Protein AF-0000000069109475 (afdb_homodimer)

InterPro domains:
  IPR000719 Protein kinase domain [PF00069] (8-216)
  IPR000719 Protein kinase domain [PS50011] (1-216)
  IPR011009 Protein kinase-like domain superfamily [SSF56112] (4-230)
  IPR051931 Serine/threonine-protein kinase PAK 3-like [PTHR45832] (6-230)

Nearest PDB structures (foldseek):
  8c12-assembly1_AAA  TM=9.834E-01  e=3.374E-34  Homo sapiens
  2cdz-assembly1_A  TM=9.850E-01  e=7.177E-34  Homo sapiens
  4ks8-assembly1_A  TM=9.806E-01  e=1.386E-32  Homo sapiens
  4zy4-assembly1_A  TM=9.771E-01  e=1.037E-29  Homo sapiens
  6yat-assembly1_B  TM=9.588E-01  e=6.041E-25  Homo sapiens

Solvent-accessible surface area (backbone atoms only — not comparable to full-atom values): 25184 Å² total; per-residue (Å²): 129,74,69,56,49,43,29,35,56,54,51,65,71,53,84,44,94,20,31,55,49,50,70,47,76,37,67,60,82,90,37,48,39,33,45,48,67,85,50,79,38,36,42,44,38,60,43,29,59,64,34,66,94,64,71,70,50,69,39,51,51,19,30,52,48,49,34,47,30,54,35,46,34,54,34,43,75,67,26,35,34,47,48,47,47,38,42,78,20,29,34,19,31,75,67,23,44,49,21,42,47,69,56,63,59,21,39,72,33,41,92,92,42,54,53,46,50,64,38,60,32,50,57,67,35,50,31,41,46,40,69,67,47,36,72,41,52,59,49,43,37,36,27,5,44,33,36,31,52,42,16,49,73,70,40,45,43,68,55,66,90,45,58,56,64,56,30,38,48,44,52,55,72,42,76,62,85,73,64,95,56,64,85,77,49,52,69,52,54,49,53,56,41,56,38,23,51,42,82,55,55,89,73,30,52,49,43,64,58,53,69,68,38,73,49,46,71,50,32,56,65,41,58,71,44,40,84,57,43,76,75,74,73,66,72,77,128,128,73,68,54,50,42,31,37,57,52,50,63,70,52,84,46,93,20,32,56,49,50,68,48,75,38,66,59,82,90,37,50,41,34,45,48,67,87,50,78,39,34,41,43,37,59,42,28,62,63,33,66,95,64,70,67,49,68,38,50,51,20,32,51,47,49,34,48,30,54,36,47,33,54,35,44,76,65,26,35,35,47,47,48,47,38,41,78,22,28,35,19,29,72,67,23,45,48,21,41,46,69,54,61,60,22,40,71,33,42,92,91,42,55,53,47,50,64,38,61,33,49,55,68,34,50,29,42,47,41,68,67,48,34,74,40,53,59,49,43,39,36,26,4,44,33,36,31,51,42,16,48,71,70,41,45,43,68,55,67,89,45,58,56,64,58,30,39,50,45,54,53,72,43,74,63,84,73,66,95,58,63,84,80,51,54,70,52,53,49,54,55,40,56,38,24,50,41,82,55,57,90,74,30,53,50,42,64,56,53,68,67,37,73,49,45,71,48,33,56,64,42,57,72,45,39,83,57,40,78,78,74,74,68,72,78,128

Radius of gyration: 23.44 Å; Cα contacts (8 Å, |Δi|>4): 904; chains: 2; bounding box: 67×69×52 Å

Structure (mmCIF, N/CA/C/O backbone):
data_AF-0000000069109475-model_v1
#
loop_
_entity.id
_entity.type
_entity.pdbx_description
1 polymer 'non-specific serine/threonine protein kinase'
#
loop_
_atom_site.group_PDB
_atom_site.id
_atom_site.type_symbol
_atom_site.label_atom_id
_atom_site.label_alt_id
_atom_site.label_comp_id
_atom_site.label_asym_id
_atom_site.label_entity_id
_atom_site.label_seq_id
_atom_site.pdbx_PDB_ins_code
_atom_site.Cartn_x
_atom_site.Cartn_y
_atom_site.Cartn_z
_atom_site.occupancy
_atom_site.B_iso_or_equiv
_atom_site.auth_seq_id
_atom_site.auth_comp_id
_atom_site.auth_asym_id
_atom_site.auth_atom_id
_atom_site.pdbx_PDB_model_num
ATOM 1 N N . MET A 1 1 ? -17.344 -4.207 -15.438 1 27.36 1 MET A N 1
ATOM 2 C CA . MET A 1 1 ? -16.219 -3.297 -15.625 1 27.36 1 MET A CA 1
ATOM 3 C C . MET A 1 1 ? -15.516 -3.025 -14.305 1 27.36 1 MET A C 1
ATOM 5 O O . MET A 1 1 ? -16.109 -2.498 -13.367 1 27.36 1 MET A O 1
ATOM 9 N N . ILE A 1 2 ? -14.734 -3.916 -13.953 1 33.53 2 ILE A N 1
ATOM 10 C CA . ILE A 1 2 ? -14.094 -3.721 -12.656 1 33.53 2 ILE A CA 1
ATOM 11 C C . ILE A 1 2 ? -13.203 -2.479 -12.703 1 33.53 2 ILE A C 1
ATOM 13 O O . ILE A 1 2 ? -12.328 -2.371 -13.562 1 33.53 2 ILE A O 1
ATOM 17 N N . SER A 1 3 ? -13.797 -1.345 -12.305 1 33 3 SER A N 1
ATOM 18 C CA . SER A 1 3 ? -13.188 -0.024 -12.195 1 33 3 SER A CA 1
ATOM 19 C C . SER A 1 3 ? -11.977 -0.049 -11.273 1 33 3 SER A C 1
ATOM 21 O O . SER A 1 3 ? -12.094 -0.369 -10.094 1 33 3 SER A O 1
ATOM 23 N N . PHE A 1 4 ? -11.039 -0.764 -11.648 1 35.22 4 PHE A N 1
ATOM 24 C CA . PHE A 1 4 ? -9.875 -0.626 -10.781 1 35.22 4 PHE A CA 1
ATOM 25 C C . PHE A 1 4 ? -9.148 0.686 -11.047 1 35.22 4 PHE A C 1
ATOM 27 O O . PHE A 1 4 ? -8.641 0.906 -12.148 1 35.22 4 PHE A O 1
ATOM 34 N N . CYS A 1 5 ? -9.758 1.771 -10.562 1 37.81 5 CYS A N 1
ATOM 35 C CA . CYS A 1 5 ? -9.109 3.072 -10.68 1 37.81 5 CYS A CA 1
ATOM 36 C C . CYS A 1 5 ? -7.75 3.068 -9.984 1 37.81 5 CYS A C 1
ATOM 38 O O . CYS A 1 5 ? -7.668 2.826 -8.781 1 37.81 5 CYS A O 1
ATOM 40 N N . SER A 1 6 ? -6.793 2.641 -10.672 1 40.78 6 SER A N 1
ATOM 41 C CA . SER A 1 6 ? -5.461 2.676 -10.078 1 40.78 6 SER A CA 1
ATOM 42 C C . SER A 1 6 ? -5.055 4.102 -9.719 1 40.78 6 SER A C 1
ATOM 44 O O . SER A 1 6 ? -5.602 5.062 -10.258 1 40.78 6 SER A O 1
ATOM 46 N N . GLN A 1 7 ? -4.281 4.328 -8.75 1 43.31 7 GLN A N 1
ATOM 47 C CA . GLN A 1 7 ? -3.73 5.41 -7.945 1 43.31 7 GLN A CA 1
ATOM 48 C C . GLN A 1 7 ? -3.207 6.543 -8.82 1 43.31 7 GLN A C 1
ATOM 50 O O . GLN A 1 7 ? -3.436 7.719 -8.531 1 43.31 7 GLN A O 1
ATOM 55 N N . VAL A 1 8 ? -2.434 6.289 -9.906 1 44.5 8 VAL A N 1
ATOM 56 C CA . VAL A 1 8 ? -1.624 7.328 -10.539 1 44.5 8 VAL A CA 1
ATOM 57 C C . VAL A 1 8 ? -2.533 8.398 -11.148 1 44.5 8 VAL A C 1
ATOM 59 O O . VAL A 1 8 ? -2.242 9.594 -11.062 1 44.5 8 VAL A O 1
ATOM 62 N N . VAL A 1 9 ? -3.57 7.961 -11.688 1 46.59 9 VAL A N 1
ATOM 63 C CA . VAL A 1 9 ? -4.332 8.852 -12.555 1 46.59 9 VAL A CA 1
ATOM 64 C C . VAL A 1 9 ? -5.062 9.891 -11.711 1 46.59 9 VAL A C 1
ATOM 66 O O . VAL A 1 9 ? -5.34 11 -12.188 1 46.59 9 VAL A O 1
ATOM 69 N N . ILE A 1 10 ? -4.98 9.617 -10.477 1 49.31 10 ILE A N 1
ATOM 70 C CA . ILE A 1 10 ? -5.879 10.469 -9.703 1 49.31 10 ILE A CA 1
ATOM 71 C C . ILE A 1 10 ? -5.285 11.867 -9.594 1 49.31 10 ILE A C 1
ATOM 73 O O . ILE A 1 10 ? -6 12.867 -9.734 1 49.31 10 ILE A O 1
ATOM 77 N N . MET A 1 11 ? -3.875 11.914 -9.602 1 56.56 11 MET A N 1
ATOM 78 C CA . MET A 1 11 ? -3.418 13.219 -9.109 1 56.56 11 MET A CA 1
ATOM 79 C C . MET A 1 11 ? -3.211 14.188 -10.266 1 56.56 11 MET A C 1
ATOM 81 O O . MET A 1 11 ? -3.158 15.406 -10.055 1 56.56 11 MET A O 1
ATOM 85 N N . ARG A 1 12 ? -3.111 13.688 -11.461 1 59 12 ARG A N 1
ATOM 86 C CA . ARG A 1 12 ? -2.881 14.625 -12.555 1 59 12 ARG A CA 1
ATOM 87 C C . ARG A 1 12 ? -4.035 15.609 -12.688 1 59 12 ARG A C 1
ATOM 89 O O . ARG A 1 12 ? -3.832 16.766 -13.07 1 59 12 ARG A O 1
ATOM 96 N N . ASP A 1 13 ? -5.039 15.289 -12.094 1 60.16 13 ASP A N 1
ATOM 97 C CA . ASP A 1 13 ? -6.223 16.094 -12.398 1 60.16 13 ASP A CA 1
ATOM 98 C C . ASP A 1 13 ? -6.633 16.953 -11.203 1 60.16 13 ASP A C 1
ATOM 100 O O . ASP A 1 13 ? -7.574 17.734 -11.289 1 60.16 13 ASP A O 1
ATOM 104 N N . TYR A 1 14 ? -5.934 16.828 -10.211 1 68.5 14 TYR A N 1
ATOM 105 C CA . TYR A 1 14 ? -6.355 17.547 -9.016 1 68.5 14 TYR A CA 1
ATOM 106 C C . TYR A 1 14 ? -5.383 18.672 -8.688 1 68.5 14 TYR A C 1
ATOM 108 O O . TYR A 1 14 ? -4.461 18.5 -7.891 1 68.5 14 TYR A O 1
ATOM 116 N N . HIS A 1 15 ? -5.707 19.797 -9.352 1 80.75 15 HIS A N 1
ATOM 117 C CA . HIS A 1 15 ? -4.902 20.969 -9.047 1 80.75 15 HIS A CA 1
ATOM 118 C C . HIS A 1 15 ? -5.434 21.703 -7.816 1 80.75 15 HIS A C 1
ATOM 120 O O . HIS A 1 15 ? -6.637 21.938 -7.703 1 80.75 15 HIS A O 1
ATOM 126 N N . HIS A 1 16 ? -4.629 21.938 -6.949 1 89.81 16 HIS A N 1
ATOM 127 C CA . HIS A 1 16 ? -4.914 22.625 -5.699 1 89.81 16 HIS A CA 1
ATOM 128 C C . HIS A 1 16 ? -3.668 23.312 -5.156 1 89.81 16 HIS A C 1
ATOM 130 O O . HIS A 1 16 ? -2.562 22.781 -5.254 1 89.81 16 HIS A O 1
ATOM 136 N N . PRO A 1 17 ? -3.809 24.484 -4.578 1 93.25 17 PRO A N 1
ATOM 137 C CA . PRO A 1 17 ? -2.646 25.25 -4.113 1 93.25 17 PRO A CA 1
ATOM 138 C C . PRO A 1 17 ? -1.813 24.484 -3.088 1 93.25 17 PRO A C 1
ATOM 140 O O . PRO A 1 17 ? -0.615 24.75 -2.945 1 93.25 17 PRO A O 1
ATOM 143 N N . ASN A 1 18 ? -2.395 23.562 -2.375 1 95.44 18 ASN A N 1
ATOM 144 C CA . ASN A 1 18 ? -1.679 22.844 -1.324 1 95.44 18 ASN A CA 1
ATOM 145 C C . ASN A 1 18 ? -1.418 21.391 -1.715 1 95.44 18 ASN A C 1
ATOM 147 O O . ASN A 1 18 ? -1.179 20.547 -0.851 1 95.44 18 ASN A O 1
ATOM 151 N N . ILE A 1 19 ? -1.529 21.078 -2.947 1 90.81 19 ILE A N 1
ATOM 152 C CA . ILE A 1 19 ? -1.156 19.781 -3.496 1 90.81 19 ILE A CA 1
ATOM 153 C C . ILE A 1 19 ? -0.066 19.953 -4.551 1 90.81 19 ILE A C 1
ATOM 155 O O . ILE A 1 19 ? -0.146 20.859 -5.387 1 90.81 19 ILE A O 1
ATOM 159 N N . VAL A 1 20 ? 0.915 19.156 -4.445 1 86.75 20 VAL A N 1
ATOM 160 C CA . VAL A 1 20 ? 2.018 19.25 -5.398 1 86.75 20 VAL A CA 1
ATOM 161 C C . VAL A 1 20 ? 1.493 19.047 -6.816 1 86.75 20 VAL A C 1
ATOM 163 O O . VAL A 1 20 ? 0.65 18.172 -7.055 1 86.75 20 VAL A O 1
ATOM 166 N N . ASP A 1 21 ? 1.956 19.859 -7.676 1 77.12 21 ASP A N 1
ATOM 167 C CA . ASP A 1 21 ? 1.552 19.734 -9.078 1 77.12 21 ASP A CA 1
ATOM 168 C C . ASP A 1 21 ? 2.285 18.594 -9.766 1 77.12 21 ASP A C 1
ATOM 170 O O . ASP A 1 21 ? 3.486 18.406 -9.562 1 77.12 21 ASP A O 1
ATOM 174 N N . MET A 1 22 ? 1.386 17.797 -10.414 1 66.5 22 MET A N 1
ATOM 175 C CA . MET A 1 22 ? 1.976 16.781 -11.273 1 66.5 22 MET A CA 1
ATOM 176 C C . MET A 1 22 ? 1.928 17.203 -12.734 1 66.5 22 MET A C 1
ATOM 178 O O . MET A 1 22 ? 0.856 17.516 -13.266 1 66.5 22 MET A O 1
ATOM 182 N N . TYR A 1 23 ? 2.938 17.609 -13.281 1 59.19 23 TYR A N 1
ATOM 183 C CA . TYR A 1 23 ? 2.967 18.156 -14.641 1 59.19 23 TYR A CA 1
ATOM 184 C C . TYR A 1 23 ? 2.822 17.031 -15.672 1 59.19 23 TYR A C 1
ATOM 186 O O . TYR A 1 23 ? 1.904 17.047 -16.484 1 59.19 23 TYR A O 1
ATOM 194 N N . ASP A 1 24 ? 3.834 16.438 -16.25 1 52.38 24 ASP A N 1
ATOM 195 C CA . ASP A 1 24 ? 3.752 15.453 -17.328 1 52.38 24 ASP A CA 1
ATOM 196 C C . ASP A 1 24 ? 4.27 14.094 -16.875 1 52.38 24 ASP A C 1
ATOM 198 O O . ASP A 1 24 ? 5.004 14 -15.883 1 52.38 24 ASP A O 1
ATOM 202 N N . SER A 1 25 ? 3.256 13.203 -17.109 1 49.91 25 SER A N 1
ATOM 203 C CA . SER A 1 25 ? 3.791 11.852 -17.016 1 49.91 25 SER A CA 1
ATOM 204 C C . SER A 1 25 ? 4.32 11.359 -18.359 1 49.91 25 SER A C 1
ATOM 206 O O . SER A 1 25 ? 3.729 11.641 -19.406 1 49.91 25 SER A O 1
ATOM 208 N N . PHE A 1 26 ? 5.625 11.484 -18.438 1 46.53 26 PHE A N 1
ATOM 209 C CA . PHE A 1 26 ? 6.164 11.016 -19.719 1 46.53 26 PHE A CA 1
ATOM 210 C C . PHE A 1 26 ? 6.789 9.633 -19.562 1 46.53 26 PHE A C 1
ATOM 212 O O . PHE A 1 26 ? 7.27 9.273 -18.484 1 46.53 26 PHE A O 1
ATOM 219 N N . LEU A 1 27 ? 6.375 8.906 -20.578 1 43.84 27 LEU A N 1
ATOM 220 C CA . LEU A 1 27 ? 7.09 7.645 -20.719 1 43.84 27 LEU A CA 1
ATOM 221 C C . LEU A 1 27 ? 8.445 7.863 -21.391 1 43.84 27 LEU A C 1
ATOM 223 O O . LEU A 1 27 ? 8.516 8.477 -22.453 1 43.84 27 LEU A O 1
ATOM 227 N N . VAL A 1 28 ? 9.469 8.055 -20.688 1 43.78 28 VAL A N 1
ATOM 228 C CA . VAL A 1 28 ? 10.773 8.008 -21.344 1 43.78 28 VAL A CA 1
ATOM 229 C C . VAL A 1 28 ? 11.266 6.566 -21.422 1 43.78 28 VAL A C 1
ATOM 231 O O . VAL A 1 28 ? 11.609 5.973 -20.391 1 43.78 28 VAL A O 1
ATOM 234 N N . GLY A 1 29 ? 11.273 6.074 -22.578 1 45.56 29 GLY A N 1
ATOM 235 C CA . GLY A 1 29 ? 11.445 4.637 -22.688 1 45.56 29 GLY A CA 1
ATOM 236 C C . GLY A 1 29 ? 10.336 3.846 -22.016 1 45.56 29 GLY A C 1
ATOM 237 O O . GLY A 1 29 ? 9.156 4.055 -22.312 1 45.56 29 GLY A O 1
ATOM 238 N N . ASP A 1 30 ? 10.68 2.975 -21.188 1 43.38 30 ASP A N 1
ATOM 239 C CA . ASP A 1 30 ? 9.727 2.1 -20.516 1 43.38 30 ASP A CA 1
ATOM 240 C C . ASP A 1 30 ? 9.43 2.592 -19.109 1 43.38 30 ASP A C 1
ATOM 242 O O . ASP A 1 30 ? 8.844 1.865 -18.297 1 43.38 30 ASP A O 1
ATOM 246 N N . GLU A 1 31 ? 9.953 3.85 -18.984 1 44.53 31 GLU A N 1
ATOM 247 C CA . GLU A 1 31 ? 9.82 4.375 -17.625 1 44.53 31 GLU A CA 1
ATOM 248 C C . GLU A 1 31 ? 8.805 5.52 -17.578 1 44.53 31 GLU A C 1
ATOM 250 O O . GLU A 1 31 ? 8.789 6.379 -18.453 1 44.53 31 GLU A O 1
ATOM 255 N N . LEU A 1 32 ? 7.789 5.293 -16.781 1 44.53 32 LEU A N 1
ATOM 256 C CA . LEU A 1 32 ? 6.883 6.41 -16.547 1 44.53 32 LEU A CA 1
ATOM 257 C C . LEU A 1 32 ? 7.516 7.43 -15.602 1 44.53 32 LEU A C 1
ATOM 259 O O . LEU A 1 32 ? 7.949 7.082 -14.5 1 44.53 32 LEU A O 1
ATOM 263 N N . TRP A 1 33 ? 7.953 8.555 -16.172 1 48.19 33 TRP A N 1
ATOM 264 C CA . TRP A 1 33 ? 8.477 9.68 -15.406 1 48.19 33 TRP A CA 1
ATOM 265 C C . TRP A 1 33 ? 7.383 10.695 -15.109 1 48.19 33 TRP A C 1
ATOM 267 O O . TRP A 1 33 ? 6.582 11.023 -15.984 1 48.19 33 TRP A O 1
ATOM 277 N N . VAL A 1 34 ? 7.02 10.719 -13.758 1 54.53 34 VAL A N 1
ATOM 278 C CA . VAL A 1 34 ? 6.102 11.789 -13.391 1 54.53 34 VAL A CA 1
ATOM 279 C C . VAL A 1 34 ? 6.895 13.016 -12.938 1 54.53 34 VAL A C 1
ATOM 281 O O . VAL A 1 34 ? 7.75 12.922 -12.055 1 54.53 34 VAL A O 1
ATOM 284 N N . VAL A 1 35 ? 6.902 14.07 -13.773 1 57.69 35 VAL A N 1
ATOM 285 C CA . VAL A 1 35 ? 7.547 15.328 -13.406 1 57.69 35 VAL A CA 1
ATOM 286 C C . VAL A 1 35 ? 6.645 16.109 -12.453 1 57.69 35 VAL A C 1
ATOM 288 O O . VAL A 1 35 ? 5.473 16.344 -12.758 1 57.69 35 VAL A O 1
ATOM 291 N N . MET A 1 36 ? 7.199 16.125 -11.133 1 63.91 36 MET A N 1
ATOM 292 C CA . MET A 1 36 ? 6.43 16.906 -10.164 1 63.91 36 MET A CA 1
ATOM 293 C C . MET A 1 36 ? 7.121 18.234 -9.859 1 63.91 36 MET A C 1
ATOM 295 O O . MET A 1 36 ? 8.305 18.406 -10.156 1 63.91 36 MET A O 1
ATOM 299 N N . GLU A 1 37 ? 6.398 19.156 -9.422 1 68.25 37 GLU A N 1
ATOM 300 C CA . GLU A 1 37 ? 6.914 20.422 -8.945 1 68.25 37 GLU A CA 1
ATOM 301 C C . GLU A 1 37 ? 8.047 20.234 -7.941 1 68.25 37 GLU A C 1
ATOM 303 O O . GLU A 1 37 ? 7.984 19.344 -7.094 1 68.25 37 GLU A O 1
ATOM 308 N N . PHE A 1 38 ? 9.242 20.938 -8.25 1 66 38 PHE A N 1
ATOM 309 C CA . PHE A 1 38 ? 10.352 20.922 -7.309 1 66 38 PHE A CA 1
ATOM 310 C C . PHE A 1 38 ? 10.133 21.938 -6.195 1 66 38 PHE A C 1
ATOM 312 O O . PHE A 1 38 ? 9.953 23.125 -6.457 1 66 38 PHE A O 1
ATOM 319 N N . LEU A 1 39 ? 9.953 21.359 -5.055 1 73.44 39 LEU A N 1
ATOM 320 C CA . LEU A 1 39 ? 9.797 22.234 -3.889 1 73.44 39 LEU A CA 1
ATOM 321 C C . LEU A 1 39 ? 11.109 22.344 -3.119 1 73.44 39 LEU A C 1
ATOM 323 O O . LEU A 1 39 ? 11.492 21.422 -2.395 1 73.44 39 LEU A O 1
ATOM 327 N N . GLU A 1 40 ? 11.75 23.469 -3.131 1 71.62 40 GLU A N 1
ATOM 328 C CA . GLU A 1 40 ? 13.117 23.719 -2.678 1 71.62 40 GLU A CA 1
ATOM 329 C C . GLU A 1 40 ? 13.195 23.734 -1.154 1 71.62 40 GLU A C 1
ATOM 331 O O . GLU A 1 40 ? 14.281 23.578 -0.584 1 71.62 40 GLU A O 1
ATOM 336 N N . GLY A 1 41 ? 12.109 23.984 -0.557 1 81.12 41 GLY A N 1
ATOM 337 C CA . GLY A 1 41 ? 12.133 24.094 0.893 1 81.12 41 GLY A CA 1
ATOM 338 C C . GLY A 1 41 ? 12.297 22.75 1.59 1 81.12 41 GLY A C 1
ATOM 339 O O . GLY A 1 41 ? 12.555 22.703 2.795 1 81.12 41 GLY A O 1
ATOM 340 N N . GLY A 1 42 ? 12.156 21.719 0.906 1 84.94 42 GLY A N 1
ATOM 341 C CA . GLY A 1 42 ? 12.367 20.391 1.471 1 84.94 42 GLY A CA 1
ATOM 342 C C . GLY A 1 42 ? 11.133 19.828 2.145 1 84.94 42 GLY A C 1
ATOM 343 O O . GLY A 1 42 ? 10.055 20.422 2.066 1 84.94 42 GLY A O 1
ATOM 344 N N . ALA A 1 43 ? 11.375 18.734 2.838 1 90.44 43 ALA A N 1
ATOM 345 C CA . ALA A 1 43 ? 10.281 18.047 3.516 1 90.44 43 ALA A CA 1
ATOM 346 C C . ALA A 1 43 ? 10.086 18.578 4.934 1 90.44 43 ALA A C 1
ATOM 348 O O . ALA A 1 43 ? 11.055 18.953 5.598 1 90.44 43 ALA A O 1
ATOM 349 N N . LEU A 1 44 ? 8.859 18.547 5.352 1 94.31 44 LEU A N 1
ATOM 350 C CA . LEU A 1 44 ? 8.539 18.922 6.719 1 94.31 44 LEU A CA 1
ATOM 351 C C . LEU A 1 44 ? 9.328 18.094 7.719 1 94.31 44 LEU A C 1
ATOM 353 O O . LEU A 1 44 ? 9.688 18.578 8.797 1 94.31 44 LEU A O 1
ATOM 357 N N . THR A 1 45 ? 9.609 16.875 7.363 1 93.5 45 THR A N 1
ATOM 358 C CA . THR A 1 45 ? 10.344 15.961 8.242 1 93.5 45 THR A CA 1
ATOM 359 C C . THR A 1 45 ? 11.695 16.547 8.625 1 93.5 45 THR A C 1
ATOM 361 O O . THR A 1 45 ? 12.172 16.359 9.75 1 93.5 45 THR A O 1
ATOM 364 N N . ASP A 1 46 ? 12.297 17.266 7.758 1 89 46 ASP A N 1
ATOM 365 C CA . ASP A 1 46 ? 13.586 17.891 8.031 1 89 46 ASP A CA 1
ATOM 366 C C . ASP A 1 46 ? 13.469 18.922 9.164 1 89 46 ASP A C 1
ATOM 368 O O . ASP A 1 46 ? 14.398 19.078 9.961 1 89 46 ASP A O 1
ATOM 372 N N . ILE A 1 47 ? 12.406 19.562 9.164 1 90.06 47 ILE A N 1
ATOM 373 C CA . ILE A 1 47 ? 12.141 20.547 10.203 1 90.06 47 ILE A CA 1
ATOM 374 C C . ILE A 1 47 ? 11.82 19.844 11.516 1 90.06 47 ILE A C 1
ATOM 376 O O . ILE A 1 47 ? 12.328 20.219 12.578 1 90.06 47 ILE A O 1
ATOM 380 N N . VAL A 1 48 ? 11.086 18.797 11.453 1 92.25 48 VAL A N 1
ATOM 381 C CA . VAL A 1 48 ? 10.531 18.109 12.617 1 92.25 48 VAL A CA 1
ATOM 382 C C . VAL A 1 48 ? 11.633 17.344 13.344 1 92.25 48 VAL A C 1
ATOM 384 O O . VAL A 1 48 ? 11.695 17.359 14.578 1 92.25 48 VAL A O 1
ATOM 387 N N . VAL A 1 49 ? 12.5 16.641 12.672 1 84.81 49 VAL A N 1
ATOM 388 C CA . VAL A 1 49 ? 13.5 15.773 13.289 1 84.81 49 VAL A CA 1
ATOM 389 C C . VAL A 1 49 ? 14.719 16.594 13.695 1 84.81 49 VAL A C 1
ATOM 391 O O . VAL A 1 49 ? 15.422 16.25 14.648 1 84.81 49 VAL A O 1
ATOM 394 N N . ASN A 1 50 ? 15.109 17.5 12.875 1 72.5 50 ASN A N 1
ATOM 395 C CA . ASN A 1 50 ? 16.281 18.297 13.188 1 72.5 50 ASN A CA 1
ATOM 396 C C . ASN A 1 50 ? 15.984 19.359 14.242 1 72.5 50 ASN A C 1
ATOM 398 O O . ASN A 1 50 ? 16.656 20.391 14.305 1 72.5 50 ASN A O 1
ATOM 402 N N . GLN A 1 51 ? 14.938 19.047 15 1 60.78 51 GLN A N 1
ATOM 403 C CA . GLN A 1 51 ? 14.531 20.031 16 1 60.78 51 GLN A CA 1
ATOM 404 C C . GLN A 1 51 ? 15.609 20.219 17.062 1 60.78 51 GLN A C 1
ATOM 406 O O . GLN A 1 51 ? 15.547 19.594 18.125 1 60.78 51 GLN A O 1
ATOM 411 N N . GLY A 1 52 ? 16.828 20.031 16.672 1 52.84 52 GLY A N 1
ATOM 412 C CA . GLY A 1 52 ? 17.688 20.484 17.75 1 52.84 52 GLY A CA 1
ATOM 413 C C . GLY A 1 52 ? 17.016 21.469 18.688 1 52.84 52 GLY A C 1
ATOM 414 O O . GLY A 1 52 ? 15.844 21.281 19.047 1 52.84 52 GLY A O 1
ATOM 415 N N . SER A 1 53 ? 17.375 22.812 18.734 1 52.62 53 SER A N 1
ATOM 416 C CA . SER A 1 53 ? 17.047 23.859 19.688 1 52.62 53 SER A CA 1
ATOM 417 C C . SER A 1 53 ? 15.711 24.516 19.344 1 52.62 53 SER A C 1
ATOM 419 O O . SER A 1 53 ? 15.148 25.266 20.156 1 52.62 53 SER A O 1
ATOM 421 N N . SER A 1 54 ? 15.172 24.375 18 1 64.19 54 SER A N 1
ATOM 422 C CA . SER A 1 54 ? 14.031 25.25 17.719 1 64.19 54 SER A CA 1
ATOM 423 C C . SER A 1 54 ? 12.797 24.438 17.328 1 64.19 54 SER A C 1
ATOM 425 O O . SER A 1 54 ? 12.711 23.938 16.203 1 64.19 54 SER A O 1
ATOM 427 N N . ARG A 1 55 ? 11.93 24.094 18.312 1 84.38 55 ARG A N 1
ATOM 428 C CA . ARG A 1 55 ? 10.648 23.406 18.125 1 84.38 55 ARG A CA 1
ATOM 429 C C . ARG A 1 55 ? 9.633 24.328 17.453 1 84.38 55 ARG A C 1
ATOM 431 O O . ARG A 1 55 ? 9.641 25.531 17.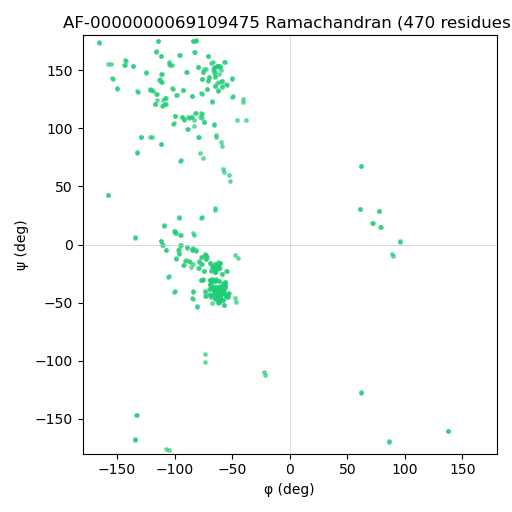641 1 84.38 55 ARG A O 1
ATOM 438 N N . MET A 1 56 ? 8.82 23.75 16.625 1 93.88 56 MET A N 1
ATOM 439 C CA . MET A 1 56 ? 7.738 24.5 16 1 93.88 56 MET A CA 1
ATOM 440 C C . MET A 1 56 ? 6.766 25.031 17.047 1 93.88 56 MET A C 1
ATOM 442 O O . MET A 1 56 ? 6.414 24.328 17.984 1 93.88 56 MET A O 1
ATOM 446 N N . ASP A 1 57 ? 6.461 26.281 16.875 1 94.69 57 ASP A N 1
ATOM 447 C CA . ASP A 1 57 ? 5.438 26.812 17.766 1 94.69 57 ASP A CA 1
ATOM 448 C C . ASP A 1 57 ? 4.039 26.516 17.25 1 94.69 57 ASP A C 1
ATOM 450 O O . ASP A 1 57 ? 3.887 25.938 16.172 1 94.69 57 ASP A O 1
ATOM 454 N N . GLU A 1 58 ? 3 26.844 18 1 97.44 58 GLU A N 1
ATOM 455 C CA . GLU A 1 58 ? 1.639 26.438 17.672 1 97.44 58 GLU A CA 1
ATOM 456 C C . GLU A 1 58 ? 1.131 27.156 16.422 1 97.44 58 GLU A C 1
ATOM 458 O O . GLU A 1 58 ? 0.311 26.609 15.68 1 97.44 58 GLU A O 1
ATOM 463 N N . ASN A 1 59 ? 1.618 28.406 16.188 1 98 59 ASN A N 1
ATOM 464 C CA . ASN A 1 59 ? 1.214 29.109 14.977 1 98 59 ASN A CA 1
ATOM 465 C C . ASN A 1 59 ? 1.745 28.422 13.727 1 98 59 ASN A C 1
ATOM 467 O O . ASN A 1 59 ? 1.036 28.312 12.719 1 98 59 ASN A O 1
ATOM 471 N N . GLN A 1 60 ? 2.949 27.984 13.82 1 97.44 60 GLN A N 1
ATOM 472 C CA . GLN A 1 60 ? 3.559 27.25 12.719 1 97.44 60 GLN A CA 1
ATOM 473 C C . GLN A 1 60 ? 2.838 25.922 12.492 1 97.44 60 GLN A C 1
ATOM 475 O O . GLN A 1 60 ? 2.553 25.562 11.344 1 97.44 60 GLN A O 1
ATOM 480 N N . ILE A 1 61 ? 2.533 25.219 13.555 1 98.38 61 ILE A N 1
ATOM 481 C CA . ILE A 1 61 ? 1.813 23.953 13.461 1 98.38 61 ILE A CA 1
ATOM 482 C C . ILE A 1 61 ? 0.437 24.188 12.844 1 98.38 61 ILE A C 1
ATOM 484 O O . ILE A 1 61 ? 0.02 23.453 11.953 1 98.38 61 ILE A O 1
ATOM 488 N N . ALA A 1 62 ? -0.222 25.219 13.305 1 98.88 62 ALA A N 1
ATOM 489 C CA . ALA A 1 62 ? -1.532 25.562 12.75 1 98.88 62 ALA A CA 1
ATOM 490 C C . ALA A 1 62 ? -1.439 25.875 11.266 1 98.88 62 ALA A C 1
ATOM 492 O O . ALA A 1 62 ? -2.328 25.516 10.492 1 98.88 62 ALA A O 1
ATOM 493 N N . THR A 1 63 ? -0.401 26.547 10.867 1 98.81 63 THR A N 1
ATOM 494 C CA . THR A 1 63 ? -0.203 26.922 9.469 1 98.81 63 THR A CA 1
ATOM 495 C C . THR A 1 63 ? -0.056 25.688 8.586 1 98.81 63 THR A C 1
ATOM 497 O O . THR A 1 63 ? -0.701 25.594 7.539 1 98.81 63 THR A O 1
ATOM 500 N N . VAL A 1 64 ? 0.742 24.75 9.055 1 98.69 64 VAL A N 1
ATOM 501 C CA . VAL A 1 64 ? 0.917 23.5 8.312 1 98.69 64 VAL A CA 1
ATOM 502 C C . VAL A 1 64 ? -0.407 22.75 8.258 1 98.69 64 VAL A C 1
ATOM 504 O O . VAL A 1 64 ? -0.821 22.281 7.188 1 98.69 64 VAL A O 1
ATOM 507 N N . CYS A 1 65 ? -1.083 22.672 9.375 1 98.88 65 CYS A N 1
ATOM 508 C CA . CYS A 1 65 ? -2.332 21.922 9.461 1 98.88 65 CYS A CA 1
ATOM 509 C C . CYS A 1 65 ? -3.387 22.516 8.539 1 98.88 65 CYS A C 1
ATOM 511 O O . CYS A 1 65 ? -4.105 21.781 7.852 1 98.88 65 CYS A O 1
ATOM 513 N N . LYS A 1 66 ? -3.496 23.797 8.547 1 98.88 66 LYS A N 1
ATOM 514 C CA . LYS A 1 66 ? -4.484 24.469 7.703 1 98.88 66 LYS A CA 1
ATOM 515 C C . LYS A 1 66 ? -4.266 24.125 6.23 1 98.88 66 LYS A C 1
ATOM 517 O O . LYS A 1 66 ? -5.215 23.781 5.52 1 98.88 66 LYS A O 1
ATOM 522 N N . ALA A 1 67 ? -3.061 24.219 5.793 1 98.62 67 ALA A N 1
ATOM 523 C CA . ALA A 1 67 ? -2.732 23.891 4.406 1 98.62 67 ALA A CA 1
ATOM 524 C C . ALA A 1 67 ? -3.08 22.453 4.082 1 98.62 67 ALA A C 1
ATOM 526 O O . ALA A 1 67 ? -3.697 22.156 3.055 1 98.62 67 ALA A O 1
ATOM 527 N N . CYS A 1 68 ? -2.703 21.531 4.941 1 98.69 68 CYS A N 1
ATOM 528 C CA . CYS A 1 68 ? -2.969 20.109 4.734 1 98.69 68 CYS A CA 1
ATOM 529 C C . CYS A 1 68 ? -4.469 19.844 4.703 1 98.69 68 CYS A C 1
ATOM 531 O O . CYS A 1 68 ? -4.945 19.062 3.871 1 98.69 68 CYS A O 1
ATOM 533 N N . LEU A 1 69 ? -5.156 20.484 5.605 1 98.88 69 LEU A N 1
ATOM 534 C CA . LEU A 1 69 ? -6.59 20.234 5.707 1 98.88 69 LEU A CA 1
ATOM 535 C C . LEU A 1 69 ? -7.324 20.781 4.488 1 98.88 69 LEU A C 1
ATOM 537 O O . LEU A 1 69 ? -8.32 20.203 4.043 1 98.88 69 LEU A O 1
ATOM 541 N N . LYS A 1 70 ? -6.891 21.875 3.945 1 98.56 70 LYS A N 1
ATOM 542 C CA . LYS A 1 70 ? -7.461 22.359 2.693 1 98.56 70 LYS A CA 1
ATOM 543 C C . LYS A 1 70 ? -7.273 21.344 1.57 1 98.56 70 LYS A C 1
ATOM 545 O O . LYS A 1 70 ? -8.211 21.062 0.818 1 98.56 70 LYS A O 1
ATOM 550 N N . ALA A 1 71 ? -6.102 20.844 1.478 1 96.94 71 ALA A N 1
ATOM 551 C CA . ALA A 1 71 ? -5.812 19.828 0.472 1 96.94 71 ALA A CA 1
ATOM 552 C C . ALA A 1 71 ? -6.664 18.578 0.69 1 96.94 71 ALA A C 1
ATOM 554 O O . ALA A 1 71 ? -7.266 18.062 -0.252 1 96.94 71 ALA A O 1
ATOM 555 N N . LEU A 1 72 ? -6.754 18.109 1.928 1 98 72 LEU A N 1
ATOM 556 C CA . LEU A 1 72 ? -7.492 16.891 2.244 1 98 72 LEU A CA 1
ATOM 557 C C . LEU A 1 72 ? -8.984 17.094 2.008 1 98 72 LEU A C 1
ATOM 559 O O . LEU A 1 72 ? -9.672 16.188 1.525 1 98 72 LEU A O 1
ATOM 563 N N . SER A 1 73 ? -9.477 18.266 2.447 1 98.06 73 SER A N 1
ATOM 564 C CA . SER A 1 73 ? -10.883 18.547 2.193 1 98.06 73 SER A CA 1
ATOM 565 C C . SER A 1 73 ? -11.211 18.453 0.707 1 98.06 73 SER A C 1
ATOM 567 O O . SER A 1 73 ? -12.227 17.859 0.325 1 98.06 73 SER A O 1
ATOM 569 N N . PHE A 1 74 ? -10.359 19.016 -0.124 1 95.06 74 PHE A N 1
ATOM 570 C CA . PHE A 1 74 ? -10.516 18.953 -1.572 1 95.06 74 PHE A CA 1
ATOM 571 C C . PHE A 1 74 ? -10.453 17.516 -2.072 1 95.06 74 PHE A C 1
ATOM 573 O O . PHE A 1 74 ? -11.336 17.078 -2.811 1 95.06 74 PHE A O 1
ATOM 580 N N . LEU A 1 75 ? -9.477 16.766 -1.683 1 92.31 75 LEU A N 1
ATOM 581 C CA . LEU A 1 75 ? -9.305 15.391 -2.123 1 92.31 75 LEU A CA 1
ATOM 582 C C . LEU A 1 75 ? -10.492 14.531 -1.706 1 92.31 75 LEU A C 1
ATOM 584 O O . LEU A 1 75 ? -11.039 13.789 -2.523 1 92.31 75 LEU A O 1
ATOM 588 N N . HIS A 1 76 ? -10.883 14.609 -0.431 1 94.44 76 HIS A N 1
ATOM 589 C CA . HIS A 1 76 ? -11.961 13.797 0.101 1 94.44 76 HIS A CA 1
ATOM 590 C C . HIS A 1 76 ? -13.281 14.109 -0.596 1 94.44 76 HIS A C 1
ATOM 592 O O . HIS A 1 76 ? -14.086 13.203 -0.854 1 94.44 76 HIS A O 1
ATOM 598 N N . SER A 1 77 ? -13.508 15.352 -0.865 1 92.81 77 SER A N 1
ATOM 599 C CA . SER A 1 77 ? -14.727 15.742 -1.571 1 92.81 77 SER A CA 1
ATOM 600 C C . SER A 1 77 ? -14.75 15.172 -2.986 1 92.81 77 SER A C 1
ATOM 602 O O . SER A 1 77 ? -15.812 15.047 -3.594 1 92.81 77 SER A O 1
ATOM 604 N N . ASN A 1 78 ? -13.586 14.906 -3.455 1 85.94 78 ASN A N 1
ATOM 605 C CA . ASN A 1 78 ? -13.484 14.312 -4.785 1 85.94 78 ASN A CA 1
ATOM 606 C C . ASN A 1 78 ? -13.281 12.805 -4.715 1 85.94 78 ASN A C 1
ATOM 608 O O . ASN A 1 78 ? -12.883 12.18 -5.699 1 85.94 78 ASN A O 1
ATOM 612 N N . GLY A 1 79 ? -13.438 12.25 -3.516 1 86.75 79 GLY A N 1
ATOM 613 C CA . GLY A 1 79 ? -13.422 10.805 -3.346 1 86.75 79 GLY A CA 1
ATOM 614 C C . GLY A 1 79 ? -12.016 10.219 -3.373 1 86.75 79 GLY A C 1
ATOM 615 O O . GLY A 1 79 ? -11.82 9.094 -3.83 1 86.75 79 GLY A O 1
ATOM 616 N N . VAL A 1 80 ? -11.023 10.961 -2.971 1 87.25 80 VAL A N 1
ATOM 617 C CA . VAL A 1 80 ? -9.648 10.484 -2.947 1 87.25 80 VAL A CA 1
ATOM 618 C C . VAL A 1 80 ? -9.141 10.445 -1.507 1 87.25 80 VAL A C 1
ATOM 620 O O . VAL A 1 80 ? -9.273 11.422 -0.766 1 87.25 80 VAL A O 1
ATOM 623 N N . ILE A 1 81 ? -8.586 9.352 -1.112 1 92.31 81 ILE A N 1
ATOM 624 C CA . ILE A 1 81 ? -7.902 9.258 0.174 1 92.31 81 ILE A CA 1
ATOM 625 C C . ILE A 1 81 ? -6.402 9.094 -0.047 1 92.31 81 ILE A C 1
ATOM 627 O O . ILE A 1 81 ? -5.98 8.406 -0.984 1 92.31 81 ILE A O 1
ATOM 631 N N . HIS A 1 82 ? -5.582 9.711 0.711 1 90.38 82 HIS A N 1
ATOM 632 C CA . HIS A 1 82 ? -4.133 9.75 0.531 1 90.38 82 HIS A CA 1
ATOM 633 C C . HIS A 1 82 ? -3.477 8.484 1.062 1 90.38 82 HIS A C 1
ATOM 635 O O . HIS A 1 82 ? -2.67 7.859 0.37 1 90.38 82 HIS A O 1
ATOM 641 N N . ARG A 1 83 ? -3.756 8.086 2.369 1 93.44 83 ARG A N 1
ATOM 642 C CA . ARG A 1 83 ? -3.416 6.84 3.039 1 93.44 83 ARG A CA 1
ATOM 643 C C . ARG A 1 83 ? -1.959 6.832 3.484 1 93.44 83 ARG A C 1
ATOM 645 O O . ARG A 1 83 ? -1.429 5.793 3.879 1 93.44 83 ARG A O 1
ATOM 652 N N . ASP A 1 84 ? -1.295 8.008 3.504 1 93.88 84 ASP A N 1
ATOM 653 C CA . ASP A 1 84 ? 0.078 8.062 3.998 1 93.88 84 ASP A CA 1
ATOM 654 C C . ASP A 1 84 ? 0.45 9.469 4.441 1 93.88 84 ASP A C 1
ATOM 656 O O . ASP A 1 84 ? 1.531 9.969 4.117 1 93.88 84 ASP A O 1
ATOM 660 N N . ILE A 1 85 ? -0.409 10.102 5.105 1 97.31 85 ILE A N 1
ATOM 661 C CA . ILE A 1 85 ? -0.13 11.422 5.656 1 97.31 85 ILE A CA 1
ATOM 662 C C . ILE A 1 85 ? 0.916 11.312 6.762 1 97.31 85 ILE A C 1
ATOM 664 O O . ILE A 1 85 ? 0.744 10.547 7.711 1 97.31 85 ILE A O 1
ATOM 668 N N . LYS A 1 86 ? 1.976 11.984 6.645 1 97.31 86 LYS A N 1
ATOM 669 C CA . LYS A 1 86 ? 3.086 12.125 7.582 1 97.31 86 LYS A CA 1
ATOM 670 C C . LYS A 1 86 ? 3.986 13.297 7.191 1 97.31 86 LYS A C 1
ATOM 672 O O . LYS A 1 86 ? 3.797 13.906 6.141 1 97.31 86 LYS A O 1
ATOM 677 N N . SER A 1 87 ? 4.938 13.609 8.008 1 96.12 87 SER A N 1
ATOM 678 C CA . SER A 1 87 ? 5.789 14.766 7.746 1 96.12 87 SER A CA 1
ATOM 679 C C . SER A 1 87 ? 6.555 14.602 6.438 1 96.12 87 SER A C 1
ATOM 681 O O . SER A 1 87 ? 6.801 15.578 5.73 1 96.12 87 SER A O 1
ATOM 683 N N . ASP A 1 88 ? 6.883 13.336 6.102 1 92.81 88 ASP A N 1
ATOM 684 C CA . ASP A 1 88 ? 7.633 13.055 4.883 1 92.81 88 ASP A CA 1
ATOM 685 C C . ASP A 1 88 ? 6.805 13.375 3.641 1 92.81 88 ASP A C 1
ATOM 687 O O . ASP A 1 88 ? 7.355 13.594 2.559 1 92.81 88 ASP A O 1
ATOM 691 N N . SER A 1 89 ? 5.504 13.469 3.781 1 91.75 89 SER A N 1
ATOM 692 C CA . SER A 1 89 ? 4.605 13.68 2.65 1 91.75 89 SER A CA 1
ATOM 693 C C . SER A 1 89 ? 4.289 15.156 2.463 1 91.75 89 SER A C 1
ATOM 695 O O . SER A 1 89 ? 3.486 15.523 1.603 1 91.75 89 SER A O 1
ATOM 697 N N . ILE A 1 90 ? 4.852 15.969 3.326 1 95.38 90 ILE A N 1
ATOM 698 C CA . ILE A 1 90 ? 4.629 17.406 3.271 1 95.38 90 ILE A CA 1
ATOM 699 C C . ILE A 1 90 ? 5.891 18.109 2.773 1 95.38 90 ILE A C 1
ATOM 701 O O . ILE A 1 90 ? 6.953 18 3.387 1 95.38 90 ILE A O 1
ATOM 705 N N . LEU A 1 91 ? 5.758 18.828 1.679 1 92.25 91 LEU A N 1
ATOM 706 C CA . LEU A 1 91 ? 6.871 19.578 1.12 1 92.25 91 LEU A CA 1
ATOM 707 C C . LEU A 1 91 ? 6.629 21.078 1.255 1 92.25 91 LEU A C 1
ATOM 709 O O . LEU A 1 91 ? 5.484 21.531 1.229 1 92.25 91 LEU A O 1
ATOM 713 N N . LEU A 1 92 ? 7.66 21.75 1.436 1 93.25 92 LEU A N 1
ATOM 714 C CA . LEU A 1 92 ? 7.602 23.219 1.527 1 93.25 92 LEU A CA 1
ATOM 715 C C . LEU A 1 92 ? 8.305 23.859 0.338 1 93.25 92 LEU A C 1
ATOM 717 O O . LEU A 1 92 ? 9.344 23.375 -0.114 1 93.25 92 LEU A O 1
ATOM 721 N N . SER A 1 93 ? 7.746 24.938 -0.13 1 90.88 93 SER A N 1
ATOM 722 C CA . SER A 1 93 ? 8.445 25.797 -1.089 1 90.88 93 SER A CA 1
ATOM 723 C C . SER A 1 93 ? 9.414 26.734 -0.387 1 90.88 93 SER A C 1
ATOM 725 O O . SER A 1 93 ? 9.43 26.812 0.843 1 90.88 93 SER A O 1
ATOM 727 N N . GLN A 1 94 ? 10.117 27.438 -1.205 1 89.12 94 GLN A N 1
ATOM 728 C CA . GLN A 1 94 ? 11.102 28.375 -0.669 1 89.12 94 GLN A CA 1
ATOM 729 C C . GLN A 1 94 ? 10.43 29.484 0.136 1 89.12 94 GLN A C 1
ATOM 731 O O . GLN A 1 94 ? 10.992 29.969 1.119 1 89.12 94 GLN A O 1
ATOM 736 N N . ASP A 1 95 ? 9.266 29.781 -0.247 1 92.88 95 ASP A N 1
ATOM 737 C CA . ASP A 1 95 ? 8.562 30.875 0.432 1 92.88 95 ASP A CA 1
ATOM 738 C C . ASP A 1 95 ? 7.648 30.328 1.53 1 92.88 95 ASP A C 1
ATOM 740 O O . ASP A 1 95 ? 6.773 31.047 2.023 1 92.88 95 ASP A O 1
ATOM 744 N N . GLY A 1 96 ? 7.738 29.047 1.823 1 94.19 96 GLY A N 1
ATOM 745 C CA . GLY A 1 96 ? 7.094 28.469 2.994 1 94.19 96 GLY A CA 1
ATOM 746 C C . GLY A 1 96 ? 5.742 27.859 2.686 1 94.19 96 GLY A C 1
ATOM 747 O O . GLY A 1 96 ? 5.055 27.375 3.59 1 94.19 96 GLY A O 1
ATOM 748 N N . LYS A 1 97 ? 5.391 27.875 1.455 1 95.69 97 LYS A N 1
ATOM 749 C CA . LYS A 1 97 ? 4.121 27.25 1.099 1 95.69 97 LYS A CA 1
ATOM 750 C C . LYS A 1 97 ? 4.16 25.75 1.355 1 95.69 97 LYS A C 1
ATOM 752 O O . LYS A 1 97 ? 5.156 25.094 1.053 1 95.69 97 LYS A O 1
ATOM 757 N N . VAL A 1 98 ? 3.098 25.266 1.934 1 96.81 98 VAL A N 1
ATOM 758 C CA . VAL A 1 98 ? 2.992 23.859 2.309 1 96.81 98 VAL A CA 1
ATOM 759 C C . VAL A 1 98 ? 2.213 23.109 1.24 1 96.81 98 VAL A C 1
ATOM 761 O O . VAL A 1 98 ? 1.106 23.5 0.869 1 96.81 98 VAL A O 1
ATOM 764 N N . LYS A 1 99 ? 2.77 21.984 0.739 1 93.75 99 LYS A N 1
ATOM 765 C CA . LYS A 1 99 ? 2.088 21.172 -0.262 1 93.75 99 LYS A CA 1
ATOM 766 C C . LYS A 1 99 ? 2.117 19.688 0.119 1 93.75 99 LYS A C 1
ATOM 768 O O . LYS A 1 99 ? 3.152 19.172 0.543 1 93.75 99 LYS A O 1
ATOM 773 N N . LEU A 1 100 ? 0.959 19.125 0.03 1 93.38 100 LEU A N 1
ATOM 774 C CA . LEU A 1 100 ? 0.841 17.672 0.189 1 93.38 100 LEU A CA 1
ATOM 775 C C . LEU A 1 100 ? 1.421 16.953 -1.019 1 93.38 100 LEU A C 1
ATOM 777 O O . LEU A 1 100 ? 1.18 17.344 -2.162 1 93.38 100 LEU A O 1
ATOM 781 N N . SER A 1 101 ? 2.207 15.953 -0.773 1 87.12 101 SER A N 1
ATOM 782 C CA . SER A 1 101 ? 2.838 15.148 -1.812 1 87.12 101 SER A CA 1
ATOM 783 C C . SER A 1 101 ? 2.711 13.664 -1.509 1 87.12 101 SER A C 1
ATOM 785 O O . SER A 1 101 ? 1.862 13.25 -0.712 1 87.12 101 SER A O 1
ATOM 787 N N . ASP A 1 102 ? 3.428 12.805 -2.219 1 81.69 102 ASP A N 1
ATOM 788 C CA . ASP A 1 102 ? 3.531 11.367 -1.986 1 81.69 102 ASP A CA 1
ATOM 789 C C . ASP A 1 102 ? 2.17 10.688 -2.139 1 81.69 102 ASP A C 1
ATOM 791 O O . ASP A 1 102 ? 1.658 10.094 -1.188 1 81.69 102 ASP A O 1
ATOM 795 N N . PHE A 1 103 ? 1.655 10.648 -3.273 1 81.44 103 PHE A N 1
ATOM 796 C CA . PHE A 1 103 ? 0.344 10.078 -3.562 1 81.44 103 PHE A CA 1
ATOM 797 C C . PHE A 1 103 ? 0.471 8.641 -4.055 1 81.44 103 PHE A C 1
ATOM 799 O O . PHE A 1 103 ? -0.418 8.133 -4.742 1 81.44 103 PHE A O 1
ATOM 806 N N . GLY A 1 104 ? 1.502 8.031 -3.734 1 76.19 104 GLY A N 1
ATOM 807 C CA . GLY A 1 104 ? 1.757 6.668 -4.18 1 76.19 104 GLY A CA 1
ATOM 808 C C . GLY A 1 104 ? 0.771 5.66 -3.617 1 76.19 104 GLY A C 1
ATOM 809 O O . GLY A 1 104 ? 0.591 4.582 -4.18 1 76.19 104 GLY A O 1
ATOM 810 N N . PHE A 1 105 ? 0.111 5.98 -2.537 1 80.56 105 PHE A N 1
ATOM 811 C CA . PHE A 1 105 ? -0.805 5.055 -1.877 1 80.56 105 PHE A CA 1
ATOM 812 C C . PHE A 1 105 ? -2.244 5.539 -2.002 1 80.56 105 PHE A C 1
ATOM 814 O O . PHE A 1 105 ? -3.16 4.93 -1.447 1 80.56 105 PHE A O 1
ATOM 821 N N . CYS A 1 106 ? -2.404 6.613 -2.691 1 84.38 106 CYS A N 1
ATOM 822 C CA . CYS A 1 106 ? -3.746 7.18 -2.76 1 84.38 106 CYS A CA 1
ATOM 823 C C . CYS A 1 106 ? -4.715 6.211 -3.422 1 84.38 106 CYS A C 1
ATOM 825 O O . CYS A 1 106 ? -4.301 5.312 -4.156 1 84.38 106 CYS A O 1
ATOM 827 N N . ALA A 1 107 ? -5.945 6.355 -3.08 1 81.5 107 ALA A N 1
ATOM 828 C CA . ALA A 1 107 ? -7 5.516 -3.637 1 81.5 107 ALA A CA 1
ATOM 829 C C . ALA A 1 107 ? -8.281 6.312 -3.842 1 81.5 107 ALA A C 1
ATOM 831 O O . ALA A 1 107 ? -8.531 7.293 -3.137 1 81.5 107 ALA A O 1
ATOM 832 N N . GLN A 1 108 ? -8.992 5.789 -4.773 1 79.31 108 GLN A N 1
ATOM 833 C CA . GLN A 1 108 ? -10.312 6.367 -5.004 1 79.31 108 GLN A CA 1
ATOM 834 C C . GLN A 1 108 ? -11.383 5.637 -4.199 1 79.31 108 GLN A C 1
ATOM 836 O O . GLN A 1 108 ? -11.383 4.406 -4.125 1 79.31 108 GLN A O 1
ATOM 841 N N . VAL A 1 109 ? -12.195 6.434 -3.564 1 81.06 109 VAL A N 1
ATOM 842 C CA . VAL A 1 109 ? -13.414 5.918 -2.951 1 81.06 109 VAL A CA 1
ATOM 843 C C . VAL A 1 109 ? -14.633 6.547 -3.619 1 81.06 109 VAL A C 1
ATOM 845 O O . VAL A 1 109 ? -14.68 7.762 -3.828 1 81.06 109 VAL A O 1
ATOM 848 N N . THR A 1 110 ? -15.438 5.711 -4.164 1 73.94 110 THR A N 1
ATOM 849 C CA . THR A 1 110 ? -16.625 6.148 -4.895 1 73.94 110 THR A CA 1
ATOM 850 C C . THR A 1 110 ? -17.891 5.699 -4.18 1 73.94 110 THR A C 1
ATOM 852 O O . THR A 1 110 ? -17.828 5.023 -3.152 1 73.94 110 THR A O 1
ATOM 855 N N . GLN A 1 111 ? -19 6.16 -4.746 1 76.5 111 GLN A N 1
ATOM 856 C CA . GLN A 1 111 ? -20.281 5.707 -4.211 1 76.5 111 GLN A CA 1
ATOM 857 C C . GLN A 1 111 ? -20.422 4.191 -4.328 1 76.5 111 GLN A C 1
ATOM 859 O O . GLN A 1 111 ? -20.984 3.547 -3.438 1 76.5 111 GLN A O 1
ATOM 864 N N . GLU A 1 112 ? -19.922 3.609 -5.379 1 69.25 112 GLU A N 1
ATOM 865 C CA . GLU A 1 112 ? -20.016 2.174 -5.629 1 69.25 112 GLU A CA 1
ATOM 866 C C . GLU A 1 112 ? -19.016 1.399 -4.766 1 69.25 112 GLU A C 1
ATOM 868 O O . GLU A 1 112 ? -19.266 0.243 -4.414 1 69.25 112 GLU A O 1
ATOM 873 N N . LEU A 1 113 ? -17.922 1.997 -4.469 1 74.12 113 LEU A N 1
ATOM 874 C CA . LEU A 1 113 ? -16.891 1.437 -3.611 1 74.12 113 LEU A CA 1
ATOM 875 C C . LEU A 1 113 ? -16.438 2.449 -2.562 1 74.12 113 LEU A C 1
ATOM 877 O O . LEU A 1 113 ? -15.367 3.041 -2.684 1 74.12 113 LEU A O 1
ATOM 881 N N . PRO A 1 114 ? -17.25 2.514 -1.603 1 77.31 114 PRO A N 1
ATOM 882 C CA . PRO A 1 114 ? -17.062 3.639 -0.686 1 77.31 114 PRO A CA 1
ATOM 883 C C . PRO A 1 114 ? -15.922 3.398 0.306 1 77.31 114 PRO A C 1
ATOM 885 O O . PRO A 1 114 ? -15.469 4.332 0.973 1 77.31 114 PRO A O 1
ATOM 888 N N . LYS A 1 115 ? -15.516 2.08 0.363 1 85.44 115 LYS A N 1
ATOM 889 C CA . LYS A 1 115 ? -14.484 1.79 1.354 1 85.44 115 LYS A CA 1
ATOM 890 C C . LYS A 1 115 ? -13.406 0.876 0.776 1 85.44 115 LYS A C 1
ATOM 892 O O . LYS A 1 115 ? -13.656 0.157 -0.195 1 85.44 115 LYS A O 1
ATOM 897 N N . ARG A 1 116 ? -12.258 1.049 1.38 1 82.56 116 ARG A N 1
ATOM 898 C CA . ARG A 1 116 ? -11.125 0.193 1.055 1 82.56 116 ARG A CA 1
ATOM 899 C C . ARG A 1 116 ? -10.773 -0.722 2.225 1 82.56 116 ARG A C 1
ATOM 901 O O . ARG A 1 116 ? -11.211 -0.49 3.354 1 82.56 116 ARG A O 1
ATOM 908 N N . LYS A 1 117 ? -9.969 -1.847 1.934 1 83.75 117 LYS A N 1
ATOM 909 C CA . LYS A 1 117 ? -9.641 -2.793 2.994 1 83.75 117 LYS A CA 1
ATOM 910 C C . LYS A 1 117 ? -8.156 -3.154 2.961 1 83.75 117 LYS A C 1
ATOM 912 O O . LYS A 1 117 ? -7.684 -3.934 3.791 1 83.75 117 LYS A O 1
ATOM 917 N N . SER A 1 118 ? -7.457 -2.514 2.131 1 84.19 118 SER A N 1
ATOM 918 C CA . SER A 1 118 ? -6.051 -2.854 1.941 1 84.19 118 SER A CA 1
ATOM 919 C C . SER A 1 118 ? -5.199 -2.355 3.104 1 84.19 118 SER A C 1
ATOM 921 O O . SER A 1 118 ? -5.559 -1.381 3.768 1 84.19 118 SER A O 1
ATOM 923 N N . LEU A 1 119 ? -4.137 -3.104 3.4 1 89.38 119 LEU A N 1
ATOM 924 C CA . LEU A 1 119 ? -3.109 -2.625 4.32 1 89.38 119 LEU A CA 1
ATOM 925 C C . LEU A 1 119 ? -2.041 -1.828 3.578 1 89.38 119 LEU A C 1
ATOM 927 O O . LEU A 1 119 ? -1.286 -2.389 2.781 1 89.38 119 LEU A O 1
ATOM 931 N N . VAL A 1 120 ? -2.059 -0.541 3.816 1 89.31 120 VAL A N 1
ATOM 932 C CA . VAL A 1 120 ? -1.181 0.344 3.059 1 89.31 120 VAL A CA 1
ATOM 933 C C . VAL A 1 120 ? -0.795 1.548 3.916 1 89.31 120 VAL A C 1
ATOM 935 O O . VAL A 1 120 ? -1.635 2.107 4.625 1 89.31 120 VAL A O 1
ATOM 938 N N . GLY A 1 121 ? 0.501 1.849 3.869 1 88.88 121 GLY A N 1
ATOM 939 C CA . GLY A 1 121 ? 0.941 3.059 4.543 1 88.88 121 GLY A CA 1
ATOM 940 C C . GLY A 1 121 ? 2.234 2.875 5.316 1 88.88 121 GLY A C 1
ATOM 941 O O . GLY A 1 121 ? 3.055 2.025 4.965 1 88.88 121 GLY A O 1
ATOM 942 N N . THR A 1 122 ? 2.414 3.793 6.211 1 92.75 122 THR A N 1
ATOM 943 C CA . THR A 1 122 ? 3.525 3.721 7.152 1 92.75 122 THR A CA 1
ATOM 944 C C . THR A 1 122 ? 3.027 3.377 8.555 1 92.75 122 THR A C 1
ATOM 946 O O . THR A 1 122 ? 2.166 4.07 9.094 1 92.75 122 THR A O 1
ATOM 949 N N . PRO A 1 123 ? 3.533 2.398 9.164 1 94.62 123 PRO A N 1
ATOM 950 C CA . PRO A 1 123 ? 2.955 1.751 10.336 1 94.62 123 PRO A CA 1
ATOM 951 C C . PRO A 1 123 ? 2.639 2.74 11.461 1 94.62 123 PRO A C 1
ATOM 953 O O . PRO A 1 123 ? 1.511 2.773 11.961 1 94.62 123 PRO A O 1
ATOM 956 N N . TYR A 1 124 ? 3.465 3.686 11.75 1 96.44 124 TYR A N 1
ATOM 957 C CA . TYR A 1 124 ? 3.363 4.523 12.938 1 96.44 124 TYR A CA 1
ATOM 958 C C . TYR A 1 124 ? 2.268 5.57 12.773 1 96.44 124 TYR A C 1
ATOM 960 O O . TYR A 1 124 ? 1.804 6.156 13.758 1 96.44 124 TYR A O 1
ATOM 968 N N . TRP A 1 125 ? 1.851 5.797 11.586 1 97.81 125 TRP A N 1
ATOM 969 C CA . TRP A 1 125 ? 0.84 6.809 11.297 1 97.81 125 TRP A CA 1
ATOM 970 C C . TRP A 1 125 ? -0.489 6.16 10.93 1 97.81 125 TRP A C 1
ATOM 972 O O . TRP A 1 125 ? -1.493 6.852 10.742 1 97.81 125 TRP A O 1
ATOM 982 N N . MET A 1 126 ? -0.476 4.809 10.836 1 97.44 126 MET A N 1
ATOM 983 C CA . MET A 1 126 ? -1.621 4.078 10.297 1 97.44 126 MET A CA 1
ATOM 984 C C . MET A 1 126 ? -2.793 4.109 11.273 1 97.44 126 MET A C 1
ATOM 986 O O . MET A 1 126 ? -2.604 3.959 12.484 1 97.44 126 MET A O 1
ATOM 990 N N . ALA A 1 127 ? -3.979 4.246 10.75 1 98.19 127 ALA A N 1
ATOM 991 C CA . ALA A 1 127 ? -5.191 4.199 11.562 1 98.19 127 ALA A CA 1
ATOM 992 C C . ALA A 1 127 ? -5.488 2.775 12.023 1 98.19 127 ALA A C 1
ATOM 994 O O . ALA A 1 127 ? -5.176 1.812 11.32 1 98.19 127 ALA A O 1
ATOM 995 N N . PRO A 1 128 ? -6.145 2.646 13.188 1 97.69 128 PRO A N 1
ATOM 996 C CA . PRO A 1 128 ? -6.449 1.314 13.719 1 97.69 128 PRO A CA 1
ATOM 997 C C . PRO A 1 128 ? -7.281 0.474 12.75 1 97.69 128 PRO A C 1
ATOM 999 O O . PRO A 1 128 ? -7.062 -0.734 12.633 1 97.69 128 PRO A O 1
ATOM 1002 N N . GLU A 1 129 ? -8.258 1.075 12.047 1 97.56 129 GLU A N 1
ATOM 1003 C CA . GLU A 1 129 ? -9.125 0.307 11.148 1 97.56 129 GLU 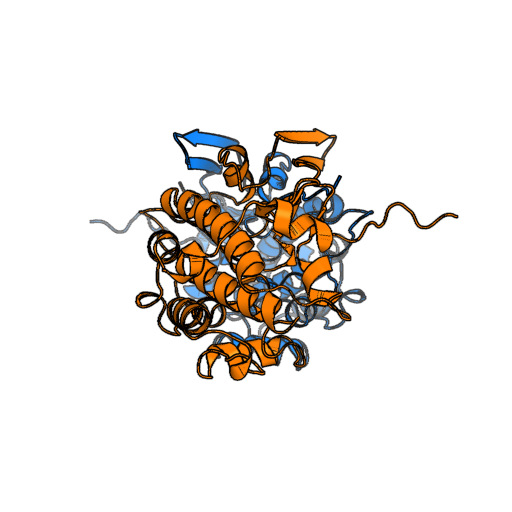A CA 1
ATOM 1004 C C . GLU A 1 129 ? -8.344 -0.199 9.938 1 97.56 129 GLU A C 1
ATOM 1006 O O . GLU A 1 129 ? -8.688 -1.238 9.367 1 97.56 129 GLU A O 1
ATOM 1011 N N . VAL A 1 130 ? -7.316 0.527 9.469 1 96.06 130 VAL A N 1
ATOM 1012 C CA . VAL A 1 130 ? -6.457 0.041 8.398 1 96.06 130 VAL A CA 1
ATOM 1013 C C . VAL A 1 130 ? -5.699 -1.201 8.859 1 96.06 130 VAL A C 1
ATOM 1015 O O . VAL A 1 130 ? -5.664 -2.215 8.164 1 96.06 130 VAL A O 1
ATOM 1018 N N . ILE A 1 131 ? -5.148 -1.104 10.078 1 94.94 131 ILE A N 1
ATOM 1019 C CA . ILE A 1 131 ? -4.375 -2.195 10.656 1 94.94 131 ILE A CA 1
ATOM 1020 C C . ILE A 1 131 ? -5.258 -3.43 10.812 1 94.94 131 ILE A C 1
ATOM 1022 O O . ILE A 1 131 ? -4.809 -4.555 10.586 1 94.94 131 ILE A O 1
ATOM 1026 N N . SER A 1 132 ? -6.477 -3.23 11.141 1 93.44 132 SER A N 1
ATOM 1027 C CA . SER A 1 132 ? -7.414 -4.316 11.391 1 93.44 132 SER A CA 1
ATOM 1028 C C . SER A 1 132 ? -8.039 -4.816 10.094 1 93.44 132 SER A C 1
ATOM 1030 O O . SER A 1 132 ? -8.875 -5.727 10.117 1 93.44 132 SER A O 1
ATOM 1032 N N . ARG A 1 133 ? -7.75 -4.188 8.992 1 92.38 133 ARG A N 1
ATOM 1033 C CA . ARG A 1 133 ? -8.297 -4.523 7.684 1 92.38 133 ARG A CA 1
ATOM 1034 C C . ARG A 1 133 ? -9.812 -4.391 7.672 1 92.38 133 ARG A C 1
ATOM 1036 O O . ARG A 1 133 ? -10.508 -5.207 7.066 1 92.38 133 ARG A O 1
ATOM 1043 N N . LEU A 1 134 ? -10.297 -3.512 8.453 1 93.56 134 LEU A N 1
ATOM 1044 C CA . LEU A 1 134 ? -11.703 -3.111 8.375 1 93.56 134 LEU A CA 1
ATOM 1045 C C . LEU A 1 134 ? -11.914 -2.119 7.234 1 93.56 134 LEU A C 1
ATOM 1047 O O . LEU A 1 134 ? -10.984 -1.426 6.824 1 93.56 134 LEU A O 1
ATOM 1051 N N . PRO A 1 135 ? -13.117 -2.113 6.695 1 93.88 135 PRO A N 1
ATOM 1052 C CA . PRO A 1 135 ? -13.391 -1.101 5.676 1 93.88 135 PRO A CA 1
ATOM 1053 C C . PRO A 1 135 ? -13.109 0.32 6.16 1 93.88 135 PRO A C 1
ATOM 1055 O O . PRO A 1 135 ? -13.414 0.655 7.309 1 93.88 135 PRO A O 1
ATOM 1058 N N . TYR A 1 136 ? -12.5 1.074 5.289 1 96.19 136 TYR A N 1
ATOM 1059 C CA . TYR A 1 136 ? -12.148 2.422 5.719 1 96.19 136 TYR A CA 1
ATOM 1060 C C . TYR A 1 136 ? -12.328 3.422 4.582 1 96.19 136 TYR A C 1
ATOM 1062 O O . TYR A 1 136 ? -12.375 3.039 3.41 1 96.19 136 TYR A O 1
ATOM 1070 N N . GLY A 1 137 ? -12.477 4.711 4.98 1 95.38 137 GLY A N 1
ATOM 1071 C CA . GLY A 1 137 ? -12.609 5.836 4.074 1 95.38 137 GLY A CA 1
ATOM 1072 C C . GLY A 1 137 ? -11.719 7.008 4.441 1 95.38 137 GLY A C 1
ATOM 1073 O O . GLY A 1 137 ? -10.578 6.812 4.879 1 95.38 137 GLY A O 1
ATOM 1074 N N . PRO A 1 138 ? -12.156 8.211 4.195 1 97.06 138 PRO A N 1
ATOM 1075 C CA . PRO A 1 138 ? -11.328 9.406 4.355 1 97.06 138 PRO A CA 1
ATOM 1076 C C . PRO A 1 138 ? -10.836 9.594 5.789 1 97.06 138 PRO A C 1
ATOM 1078 O O . PRO A 1 138 ? -9.867 10.328 6.023 1 97.06 138 PRO A O 1
ATOM 1081 N N . GLU A 1 139 ? -11.445 8.898 6.758 1 98.5 139 GLU A N 1
ATOM 1082 C CA . GLU A 1 139 ? -11.125 9.078 8.172 1 98.5 139 GLU A CA 1
ATOM 1083 C C . GLU A 1 139 ? -9.695 8.641 8.469 1 98.5 139 GLU A C 1
ATOM 1085 O O . GLU A 1 139 ? -9.094 9.102 9.445 1 98.5 139 GLU A O 1
ATOM 1090 N N . VAL A 1 140 ? -9.125 7.766 7.625 1 98.44 140 VAL A N 1
ATOM 1091 C CA . VAL A 1 140 ? -7.781 7.262 7.883 1 98.44 140 VAL A CA 1
ATOM 1092 C C . VAL A 1 140 ? -6.77 8.391 7.711 1 98.44 140 VAL A C 1
ATOM 1094 O O . VAL A 1 140 ? -5.762 8.445 8.422 1 98.44 140 VAL A O 1
ATOM 1097 N N . ASP A 1 141 ? -7.059 9.32 6.801 1 98.62 141 ASP A N 1
ATOM 1098 C CA . ASP A 1 141 ? -6.188 10.469 6.586 1 98.62 141 ASP A CA 1
ATOM 1099 C C . ASP A 1 141 ? -6.223 11.414 7.785 1 98.62 141 ASP A C 1
ATOM 1101 O O . ASP A 1 141 ? -5.215 12.031 8.125 1 98.62 141 ASP A O 1
ATOM 1105 N N . ILE A 1 142 ? -7.344 11.508 8.398 1 98.94 142 ILE A N 1
ATOM 1106 C CA . ILE A 1 142 ? -7.531 12.391 9.547 1 98.94 142 ILE A CA 1
ATOM 1107 C C . ILE A 1 142 ? -6.75 11.852 10.742 1 98.94 142 ILE A C 1
ATOM 1109 O O . ILE A 1 142 ? -6.09 12.609 11.453 1 98.94 142 ILE A O 1
ATOM 1113 N N . TRP A 1 143 ? -6.832 10.578 10.93 1 98.88 143 TRP A N 1
ATOM 1114 C CA . TRP A 1 143 ? -6.008 9.961 11.961 1 98.88 143 TRP A CA 1
ATOM 1115 C C . TRP A 1 143 ? -4.531 10.25 11.727 1 98.88 143 TRP A C 1
ATOM 1117 O O . TRP A 1 143 ? -3.832 10.719 12.633 1 98.88 143 TRP A O 1
ATOM 1127 N N . SER A 1 144 ? -4.078 9.961 10.531 1 98.75 144 SER A N 1
ATOM 1128 C CA . SER A 1 144 ? -2.67 10.148 10.203 1 98.75 144 SER A CA 1
ATOM 1129 C C . SER A 1 144 ? -2.244 11.602 10.383 1 98.75 144 SER A C 1
ATOM 1131 O O . SER A 1 144 ? -1.105 11.875 10.766 1 98.75 144 SER A O 1
ATOM 1133 N N . LEU A 1 145 ? -3.164 12.516 10.055 1 98.88 145 LEU A N 1
ATOM 1134 C CA . LEU A 1 145 ? -2.869 13.922 10.297 1 98.88 145 LEU A CA 1
ATOM 1135 C C . LEU A 1 145 ? -2.67 14.188 11.789 1 98.88 145 LEU A C 1
ATOM 1137 O O . LEU A 1 145 ? -1.764 14.93 12.172 1 98.88 145 LEU A O 1
ATOM 1141 N N . GLY A 1 146 ? -3.527 13.625 12.625 1 98.88 146 GLY A N 1
ATOM 1142 C CA . GLY A 1 146 ? -3.336 13.734 14.062 1 98.88 146 GLY A CA 1
ATOM 1143 C C . GLY A 1 146 ? -1.969 13.266 14.523 1 98.88 146 GLY A C 1
ATOM 1144 O O . GLY A 1 146 ? -1.308 13.945 15.312 1 98.88 146 GLY A O 1
ATOM 1145 N N . ILE A 1 147 ? -1.543 12.125 14 1 98.69 147 ILE A N 1
ATOM 1146 C CA . ILE A 1 147 ? -0.231 11.594 14.344 1 98.69 147 ILE A CA 1
ATOM 1147 C C . ILE A 1 147 ? 0.86 12.531 13.844 1 98.69 147 ILE A C 1
ATOM 1149 O O . ILE A 1 147 ? 1.875 12.734 14.516 1 98.69 147 ILE A O 1
ATOM 1153 N N . MET A 1 148 ? 0.698 13.078 12.68 1 98.5 148 MET A N 1
ATOM 1154 C CA . MET A 1 148 ? 1.668 14.031 12.141 1 98.5 148 MET A CA 1
ATOM 1155 C C . MET A 1 148 ? 1.787 15.258 13.047 1 98.5 148 MET A C 1
ATOM 1157 O O . MET A 1 148 ? 2.875 15.812 13.211 1 98.5 148 MET A O 1
ATOM 1161 N N . VAL A 1 149 ? 0.658 15.703 13.602 1 98.5 149 VAL A N 1
ATOM 1162 C CA . VAL A 1 149 ? 0.695 16.812 14.555 1 98.5 149 VAL A CA 1
ATOM 1163 C C . VAL A 1 149 ? 1.546 16.422 15.758 1 98.5 149 VAL A C 1
ATOM 1165 O O . VAL A 1 149 ? 2.381 17.219 16.219 1 98.5 149 VAL A O 1
ATOM 1168 N N . ILE A 1 150 ? 1.358 15.242 16.281 1 97.38 150 ILE A N 1
ATOM 1169 C CA . ILE A 1 150 ? 2.189 14.773 17.375 1 97.38 150 ILE A CA 1
ATOM 1170 C C . ILE A 1 150 ? 3.656 14.766 16.953 1 97.38 150 ILE A C 1
ATOM 1172 O O . ILE A 1 150 ? 4.535 15.148 17.734 1 97.38 150 ILE A O 1
ATOM 1176 N N . GLU A 1 151 ? 3.871 14.32 15.727 1 95.75 151 GLU A N 1
ATOM 1177 C CA . GLU A 1 151 ? 5.223 14.359 15.18 1 95.75 151 GLU A CA 1
ATOM 1178 C C . GLU A 1 151 ? 5.805 15.766 15.234 1 95.75 151 GLU A C 1
ATOM 1180 O O . GLU A 1 151 ? 6.965 15.953 15.602 1 95.75 151 GLU A O 1
ATOM 1185 N N . MET A 1 152 ? 5.016 16.734 14.883 1 96.25 152 MET A N 1
ATOM 1186 C CA . MET A 1 152 ? 5.488 18.125 14.859 1 96.25 152 MET A CA 1
ATOM 1187 C C . MET A 1 152 ? 5.766 18.625 16.281 1 96.25 152 MET A C 1
ATOM 1189 O O . MET A 1 152 ? 6.672 19.422 16.484 1 96.25 152 MET A O 1
ATOM 1193 N N . ILE A 1 153 ? 5.07 18.141 17.219 1 95.69 153 ILE A N 1
ATOM 1194 C CA . ILE A 1 153 ? 5.199 18.594 18.594 1 95.69 153 ILE A CA 1
ATOM 1195 C C . ILE A 1 153 ? 6.348 17.844 19.281 1 95.69 153 ILE A C 1
ATOM 1197 O O . ILE A 1 153 ? 7.207 18.469 19.906 1 95.69 153 ILE A O 1
ATOM 1201 N N . ASP A 1 154 ? 6.352 16.516 19.078 1 94.19 154 ASP A N 1
ATOM 1202 C CA . ASP A 1 154 ? 7.25 15.672 19.859 1 94.19 154 ASP A CA 1
ATOM 1203 C C . ASP A 1 154 ? 8.508 15.328 19.078 1 94.19 154 ASP A C 1
ATOM 1205 O O . ASP A 1 154 ? 9.461 14.766 19.609 1 94.19 154 ASP A O 1
ATOM 1209 N N . GLY A 1 155 ? 8.461 15.633 17.766 1 93.56 155 GLY A N 1
ATOM 1210 C CA . GLY A 1 155 ? 9.617 15.352 16.922 1 93.56 155 GLY A CA 1
ATOM 1211 C C . GLY A 1 155 ? 9.594 13.961 16.328 1 93.56 155 GLY A C 1
ATOM 1212 O O . GLY A 1 155 ? 10.438 13.625 15.492 1 93.56 155 GLY A O 1
ATOM 1213 N N . GLU A 1 156 ? 8.695 13.125 16.734 1 94.25 156 GLU A N 1
ATOM 1214 C CA . GLU A 1 156 ? 8.516 11.766 16.25 1 94.25 156 GLU A CA 1
ATOM 1215 C C . GLU A 1 156 ? 7.09 11.273 16.516 1 94.25 156 GLU A C 1
ATOM 1217 O O . GLU A 1 156 ? 6.395 11.797 17.391 1 94.25 156 GLU A O 1
ATOM 1222 N N . PRO A 1 157 ? 6.645 10.289 15.703 1 96.38 157 PRO A N 1
ATOM 1223 C CA . PRO A 1 157 ? 5.324 9.727 15.992 1 96.38 157 PRO A CA 1
ATOM 1224 C C . PRO A 1 157 ? 5.312 8.867 17.266 1 96.38 157 PRO A C 1
ATOM 1226 O O . PRO A 1 157 ? 6.371 8.484 17.766 1 96.38 157 PRO A O 1
ATOM 1229 N N . PRO A 1 158 ? 4.125 8.633 17.781 1 97.06 158 PRO A N 1
ATOM 1230 C CA . PRO A 1 158 ? 4.031 7.723 18.922 1 97.06 158 PRO A CA 1
ATOM 1231 C C . PRO A 1 158 ? 4.578 6.328 18.609 1 97.06 158 PRO A C 1
ATOM 1233 O O . PRO A 1 158 ? 4.438 5.844 17.484 1 97.06 158 PRO A O 1
ATOM 1236 N N . PHE A 1 159 ? 5.273 5.711 19.562 1 96 159 PHE A N 1
ATOM 1237 C CA . PHE A 1 159 ? 5.758 4.336 19.531 1 96 159 PHE A CA 1
ATOM 1238 C C . PHE A 1 159 ? 6.914 4.191 18.547 1 96 159 PHE A C 1
ATOM 1240 O O . PHE A 1 159 ? 7.195 3.092 18.062 1 96 159 PHE A O 1
ATOM 1247 N N . PHE A 1 160 ? 7.488 5.316 18.219 1 93.81 160 PHE A N 1
ATOM 1248 C CA . PHE A 1 160 ? 8.539 5.297 17.203 1 93.81 160 PHE A CA 1
ATOM 1249 C C . PHE A 1 160 ? 9.727 4.461 17.672 1 93.81 160 PHE A C 1
ATOM 1251 O O . PHE A 1 160 ? 10.531 4.012 16.859 1 93.81 160 PHE A O 1
ATOM 1258 N N . ASN A 1 161 ? 9.867 4.219 18.922 1 93.88 161 ASN A N 1
ATOM 1259 C CA . ASN A 1 161 ? 10.961 3.443 19.5 1 93.88 161 ASN A CA 1
ATOM 1260 C C . ASN A 1 161 ? 10.68 1.945 19.453 1 93.88 161 ASN A C 1
ATOM 1262 O O . ASN A 1 161 ? 11.531 1.135 19.828 1 93.88 161 ASN A O 1
ATOM 1266 N N . GLU A 1 162 ? 9.578 1.552 19 1 94.62 162 GLU A N 1
ATOM 1267 C CA . GLU A 1 162 ? 9.188 0.15 18.891 1 94.62 162 GLU A CA 1
ATOM 1268 C C . GLU A 1 162 ? 9.289 -0.329 17.438 1 94.62 162 GLU A C 1
ATOM 1270 O O . GLU A 1 162 ? 9.18 0.469 16.5 1 94.62 162 GLU A O 1
ATOM 1275 N N . PRO A 1 163 ? 9.484 -1.67 17.328 1 92.38 163 PRO A N 1
ATOM 1276 C CA . PRO A 1 163 ? 9.406 -2.197 15.969 1 92.38 163 PRO A CA 1
ATOM 1277 C C . PRO A 1 163 ? 8.039 -1.964 15.328 1 92.38 163 PRO A C 1
ATOM 1279 O O . PRO A 1 163 ? 7.023 -1.921 16.031 1 92.38 163 PRO A O 1
ATOM 1282 N N . PRO A 1 164 ? 7.953 -1.887 14.055 1 93.25 164 PRO A N 1
ATOM 1283 C CA . PRO A 1 164 ? 6.727 -1.521 13.344 1 93.25 164 PRO A CA 1
ATOM 1284 C C . PRO A 1 164 ? 5.535 -2.393 13.734 1 93.25 164 PRO A C 1
ATOM 1286 O O . PRO A 1 164 ? 4.449 -1.873 14.008 1 93.25 164 PRO A O 1
ATOM 1289 N N . LEU A 1 165 ? 5.738 -3.68 13.844 1 93.94 165 LEU A N 1
ATOM 1290 C CA . LEU A 1 165 ? 4.629 -4.574 14.156 1 93.94 165 LEU A CA 1
ATOM 1291 C C . LEU A 1 165 ? 4.113 -4.328 15.57 1 93.94 165 LEU A C 1
ATOM 1293 O O . LEU A 1 165 ? 2.906 -4.395 15.82 1 93.94 165 LEU A O 1
ATOM 1297 N N . GLN A 1 166 ? 5.008 -4.086 16.406 1 94.88 166 GLN A N 1
ATOM 1298 C CA . GLN A 1 166 ? 4.609 -3.791 17.766 1 94.88 166 GLN A CA 1
ATOM 1299 C C . GLN A 1 166 ? 3.869 -2.459 17.859 1 94.88 166 GLN A C 1
ATOM 1301 O O . GLN A 1 166 ? 2.881 -2.338 18.578 1 94.88 166 GLN A O 1
ATOM 1306 N N . ALA A 1 167 ? 4.398 -1.499 17.172 1 96.19 167 ALA A N 1
ATOM 1307 C CA . ALA A 1 167 ? 3.717 -0.209 17.109 1 96.19 167 ALA A CA 1
ATOM 1308 C C . ALA A 1 167 ? 2.299 -0.362 16.578 1 96.19 167 ALA A C 1
ATOM 1310 O O . ALA A 1 167 ? 1.353 0.209 17.125 1 96.19 167 ALA A O 1
ATOM 1311 N N . MET A 1 168 ? 2.16 -1.187 15.539 1 96.44 168 MET A N 1
ATOM 1312 C CA . MET A 1 168 ? 0.85 -1.416 14.938 1 96.44 168 MET A CA 1
ATOM 1313 C C . MET A 1 168 ? -0.095 -2.084 15.93 1 96.44 168 MET A C 1
ATOM 1315 O O . MET A 1 168 ? -1.271 -1.728 16.016 1 96.44 168 MET A O 1
ATOM 1319 N N . ARG A 1 169 ? 0.394 -3.01 16.672 1 96.06 169 ARG A N 1
ATOM 1320 C CA . ARG A 1 169 ? -0.417 -3.686 17.688 1 96.06 169 ARG A CA 1
ATOM 1321 C C . ARG A 1 169 ? -0.917 -2.699 18.734 1 96.06 169 ARG A C 1
ATOM 1323 O O . ARG A 1 169 ? -2.092 -2.725 19.109 1 96.06 169 ARG A O 1
ATOM 1330 N N . ARG A 1 170 ? -0.031 -1.849 19.172 1 96.75 170 ARG A N 1
ATOM 1331 C CA . ARG A 1 170 ? -0.397 -0.86 20.172 1 96.75 170 ARG A CA 1
ATOM 1332 C C . ARG A 1 170 ? -1.438 0.114 19.641 1 96.75 170 ARG A C 1
ATOM 1334 O O . ARG A 1 170 ? -2.418 0.425 20.312 1 96.75 170 ARG A O 1
ATOM 1341 N N . ILE A 1 171 ? -1.234 0.543 18.453 1 97.38 171 ILE A N 1
ATOM 1342 C CA . ILE A 1 171 ? -2.166 1.472 17.828 1 97.38 171 ILE A CA 1
ATOM 1343 C C . ILE A 1 171 ? -3.545 0.824 17.719 1 97.38 171 ILE A C 1
ATOM 1345 O O . ILE A 1 171 ? -4.562 1.473 17.953 1 97.38 171 ILE A O 1
ATOM 1349 N N . ARG A 1 172 ? -3.564 -0.396 17.359 1 95.56 172 ARG A N 1
ATOM 1350 C CA . ARG A 1 172 ? -4.812 -1.127 17.156 1 95.56 172 ARG A CA 1
ATOM 1351 C C . ARG A 1 172 ? -5.516 -1.364 18.5 1 95.56 172 ARG A C 1
ATOM 1353 O O . ARG A 1 172 ? -6.738 -1.218 18.594 1 95.56 172 ARG A O 1
ATOM 1360 N N . ASP A 1 173 ? -4.742 -1.651 19.562 1 96.19 173 ASP A N 1
ATOM 1361 C CA . ASP A 1 173 ? -5.328 -2.254 20.75 1 96.19 173 ASP A CA 1
ATOM 1362 C C . ASP A 1 173 ? -5.453 -1.229 21.891 1 96.19 173 ASP A C 1
ATOM 1364 O O . ASP A 1 173 ? -6.305 -1.371 22.766 1 96.19 173 ASP A O 1
ATOM 1368 N N . MET A 1 174 ? -4.633 -0.292 21.891 1 96.19 174 MET A N 1
ATOM 1369 C CA . MET A 1 174 ? -4.594 0.67 22.984 1 96.19 174 MET A CA 1
ATOM 1370 C C . MET A 1 174 ? -5.41 1.913 22.656 1 96.19 174 MET A C 1
ATOM 1372 O O . MET A 1 174 ? -5.766 2.133 21.5 1 96.19 174 MET A O 1
ATOM 1376 N N . PRO A 1 175 ? -5.734 2.705 23.719 1 96.12 175 PRO A N 1
ATOM 1377 C CA . PRO A 1 175 ? -6.336 4.008 23.422 1 96.12 175 PRO A CA 1
ATOM 1378 C C . PRO A 1 175 ? -5.461 4.871 22.516 1 96.12 175 PRO A C 1
ATOM 1380 O O . PRO A 1 175 ? -4.254 4.645 22.422 1 96.12 175 PRO A O 1
ATOM 1383 N N . PRO A 1 176 ? -6.102 5.797 21.844 1 97.31 176 PRO A N 1
ATOM 1384 C CA . PRO A 1 176 ? -5.305 6.664 20.969 1 97.31 176 PRO A CA 1
ATOM 1385 C C . PRO A 1 176 ? -4.094 7.266 21.672 1 97.31 176 PRO A C 1
ATOM 1387 O O . PRO A 1 176 ? -4.172 7.602 22.859 1 97.31 176 PRO A O 1
ATOM 1390 N N . PRO A 1 177 ? -3.031 7.379 20.953 1 94.94 177 PRO A N 1
ATOM 1391 C CA . PRO A 1 177 ? -1.811 7.883 21.578 1 94.94 177 PRO A CA 1
ATOM 1392 C C . PRO A 1 177 ? -1.951 9.328 22.078 1 94.94 177 PRO A C 1
ATOM 1394 O O . PRO A 1 177 ? -2.754 10.086 21.531 1 94.94 177 PRO A O 1
ATOM 1397 N N . LYS A 1 178 ? -1.182 9.609 23.031 1 93.56 178 LYS A N 1
ATOM 1398 C CA . LYS A 1 178 ? -1.136 10.953 23.625 1 93.56 178 LYS A CA 1
ATOM 1399 C C . LYS A 1 178 ? 0.237 11.586 23.422 1 93.56 178 LYS A C 1
ATOM 1401 O O . LYS A 1 178 ? 1.202 10.898 23.078 1 93.56 178 LYS A O 1
ATOM 1406 N N . LEU A 1 179 ? 0.301 12.859 23.641 1 95.44 179 LEU A N 1
ATOM 1407 C CA . LEU A 1 179 ? 1.562 13.594 23.609 1 95.44 179 LEU A CA 1
ATOM 1408 C C . LEU A 1 179 ? 2.494 13.133 24.719 1 95.44 179 LEU A C 1
ATOM 1410 O O . LEU A 1 179 ? 2.039 12.805 25.828 1 95.44 179 LEU A O 1
ATOM 1414 N N . LYS A 1 180 ? 3.736 13.125 24.438 1 92.38 180 LYS A N 1
ATOM 1415 C CA . LYS A 1 180 ? 4.711 12.797 25.469 1 92.38 180 LYS A CA 1
ATOM 1416 C C . LYS A 1 180 ? 4.629 13.781 26.625 1 92.38 180 LYS A C 1
ATOM 1418 O O . LYS A 1 180 ? 4.711 13.383 27.797 1 92.38 180 LYS A O 1
ATOM 1423 N N . ASN A 1 181 ? 4.461 15.07 26.203 1 89.06 181 ASN A N 1
ATOM 1424 C CA . ASN A 1 181 ? 4.32 16.141 27.203 1 89.06 181 ASN A CA 1
ATOM 1425 C C . ASN A 1 181 ? 3.096 17 26.922 1 89.06 181 ASN A C 1
ATOM 1427 O O . ASN A 1 181 ? 3.207 18.062 26.297 1 89.06 181 ASN A O 1
ATOM 1431 N N . PRO A 1 182 ? 2.035 16.625 27.516 1 87.94 182 PRO A N 1
ATOM 1432 C CA . PRO A 1 182 ? 0.792 17.344 27.25 1 87.94 182 PRO A CA 1
ATOM 1433 C C . PRO A 1 182 ? 0.831 18.797 27.75 1 87.94 182 PRO A C 1
ATOM 1435 O O . PRO A 1 182 ? 0.077 19.641 27.266 1 87.94 182 PRO A O 1
ATOM 1438 N N . LYS A 1 183 ? 1.66 19.078 28.625 1 88.5 183 LYS A N 1
ATOM 1439 C CA . LYS A 1 183 ? 1.728 20.422 29.203 1 88.5 183 LYS A CA 1
ATOM 1440 C C . LYS A 1 183 ? 2.344 21.406 28.219 1 88.5 183 LYS A C 1
ATOM 1442 O O . LYS A 1 183 ? 2.242 22.625 28.406 1 88.5 183 LYS A O 1
ATOM 1447 N N . ARG A 1 184 ? 2.84 20.891 27.172 1 89 184 ARG A N 1
ATOM 1448 C CA . ARG A 1 184 ? 3.541 21.734 26.203 1 89 184 ARG A CA 1
ATOM 1449 C C . ARG A 1 184 ? 2.576 22.281 25.156 1 89 184 ARG A C 1
ATOM 1451 O O . ARG A 1 184 ? 2.961 23.109 24.328 1 89 184 ARG A O 1
ATOM 1458 N N . VAL A 1 185 ? 1.334 21.844 25.312 1 95.44 185 VAL A N 1
ATOM 1459 C CA . VAL A 1 185 ? 0.426 22.297 24.266 1 95.44 185 VAL A CA 1
ATOM 1460 C C . VAL A 1 185 ? -0.774 23 24.891 1 95.44 185 VAL A C 1
ATOM 1462 O O . VAL A 1 185 ? -1.171 22.703 26.016 1 95.44 185 VAL A O 1
ATOM 1465 N N . SER A 1 186 ? -1.321 23.984 24.219 1 97.62 186 SER A N 1
ATOM 1466 C CA . SER A 1 186 ? -2.512 24.719 24.656 1 97.62 186 SER A CA 1
ATOM 1467 C C . SER A 1 186 ? -3.742 23.812 24.641 1 97.62 186 SER A C 1
ATOM 1469 O O . SER A 1 186 ? -3.775 22.812 23.922 1 97.62 186 SER A O 1
ATOM 1471 N N . PRO A 1 187 ? -4.73 24.172 25.422 1 97.19 187 PRO A N 1
ATOM 1472 C CA . PRO A 1 187 ? -5.996 23.422 25.375 1 97.19 187 PRO A CA 1
ATOM 1473 C C . PRO A 1 187 ? -6.605 23.391 23.969 1 97.19 187 PRO A C 1
ATOM 1475 O O . PRO A 1 187 ? -7.254 22.422 23.594 1 97.19 187 PRO A O 1
ATOM 1478 N N . ARG A 1 188 ? -6.406 24.469 23.234 1 97.88 188 ARG A N 1
ATOM 1479 C CA . ARG A 1 188 ? -6.949 24.531 21.891 1 97.88 188 ARG A CA 1
ATOM 1480 C C . ARG A 1 188 ? -6.301 23.484 20.984 1 97.88 188 ARG A C 1
ATOM 1482 O O . ARG A 1 188 ? -6.992 22.766 20.266 1 97.88 188 ARG A O 1
ATOM 1489 N N . LEU A 1 189 ? -4.984 23.438 21.062 1 98.44 189 LEU A N 1
ATOM 1490 C CA . LEU A 1 189 ? -4.273 22.438 20.281 1 98.44 189 LEU A CA 1
ATOM 1491 C C . LEU A 1 189 ? -4.645 21.031 20.734 1 98.44 189 LEU A C 1
ATOM 1493 O O . LEU A 1 189 ? -4.84 20.141 19.906 1 98.44 189 LEU A O 1
ATOM 1497 N N . GLN A 1 190 ? -4.77 20.812 22.047 1 98.12 190 GLN A N 1
ATOM 1498 C CA . GLN A 1 190 ? -5.18 19.516 22.562 1 98.12 190 GLN A CA 1
ATOM 1499 C C . GLN A 1 190 ? -6.57 19.141 22.062 1 98.12 190 GLN A C 1
ATOM 1501 O O . GLN A 1 190 ? -6.801 18 21.656 1 98.12 190 GLN A O 1
ATOM 1506 N N . GLY A 1 191 ? -7.504 20.062 22.125 1 98.06 191 GLY A N 1
ATOM 1507 C CA . GLY A 1 191 ? -8.844 19.828 21.609 1 98.06 191 GLY A CA 1
ATOM 1508 C C . GLY A 1 191 ? -8.852 19.469 20.141 1 98.06 191 GLY A C 1
ATOM 1509 O O . GLY A 1 191 ? -9.617 18.609 19.703 1 98.06 191 GLY A O 1
ATOM 1510 N N . PHE A 1 192 ? -8.023 20.141 19.391 1 98.69 192 PHE A N 1
ATOM 1511 C CA . PHE A 1 192 ? -7.855 19.859 17.953 1 98.69 192 PHE A CA 1
ATOM 1512 C C . PHE A 1 192 ? -7.383 18.438 17.734 1 98.69 192 PHE A C 1
ATOM 1514 O O . PHE A 1 192 ? -7.941 17.719 16.891 1 98.69 192 PHE A O 1
ATOM 1521 N N . LEU A 1 193 ? -6.434 17.969 18.5 1 98.5 193 LEU A N 1
ATOM 1522 C CA . LEU A 1 193 ? -5.898 16.625 18.438 1 98.5 193 LEU A CA 1
ATOM 1523 C C . LEU A 1 193 ? -6.969 15.594 18.797 1 98.5 193 LEU A C 1
ATOM 1525 O O . LEU A 1 193 ? -7.09 14.562 18.141 1 98.5 193 LEU A O 1
ATOM 1529 N N . ASP A 1 194 ? -7.758 15.93 19.734 1 98.12 194 ASP A N 1
ATOM 1530 C CA . ASP A 1 194 ? -8.758 15 20.25 1 98.12 194 ASP A CA 1
ATOM 1531 C C . ASP A 1 194 ? -9.836 14.727 19.203 1 98.12 194 ASP A C 1
ATOM 1533 O O . ASP A 1 194 ? -10.523 13.703 19.266 1 98.12 194 ASP A O 1
ATOM 1537 N N . MET A 1 195 ? -10.008 15.617 18.266 1 98.75 195 MET A N 1
ATOM 1538 C CA . MET A 1 195 ? -11.016 15.445 17.219 1 98.75 195 MET A CA 1
ATOM 1539 C C . MET A 1 195 ? -10.523 14.484 16.141 1 98.75 195 MET A C 1
ATOM 1541 O O . MET A 1 195 ? -11.32 13.961 15.359 1 98.75 195 MET A O 1
ATOM 1545 N N . MET A 1 196 ? -9.219 14.297 16.078 1 98.88 196 MET A N 1
ATOM 1546 C CA . MET A 1 196 ? -8.625 13.477 15.031 1 98.88 196 MET A CA 1
ATOM 1547 C C . MET A 1 196 ? -8.289 12.078 15.555 1 98.88 196 MET A C 1
ATOM 1549 O O . MET A 1 196 ? -8.484 11.086 14.859 1 98.88 196 MET A O 1
ATOM 1553 N N . LEU A 1 197 ? -7.793 12.062 16.75 1 98.62 197 LEU A N 1
ATOM 1554 C CA . LEU A 1 197 ? -7.312 10.805 17.312 1 98.62 197 LEU A CA 1
ATOM 1555 C C . LEU A 1 197 ? -8.398 10.141 18.156 1 98.62 197 LEU A C 1
ATOM 1557 O O . LEU A 1 197 ? -8.281 10.078 19.391 1 98.62 197 LEU A O 1
ATOM 1561 N N . VAL A 1 198 ? -9.344 9.633 17.438 1 97.81 198 VAL A N 1
ATOM 1562 C CA . VAL A 1 198 ? -10.477 8.875 17.969 1 97.81 198 VAL A CA 1
ATOM 1563 C C . VAL A 1 198 ? -10.492 7.48 17.344 1 97.81 198 VAL A C 1
ATOM 1565 O O . VAL A 1 198 ? -10.352 7.328 16.141 1 97.81 198 VAL A O 1
ATOM 1568 N N . ARG A 1 199 ? -10.656 6.492 18.109 1 96.62 199 ARG A N 1
ATOM 1569 C CA . ARG A 1 199 ? -10.57 5.109 17.641 1 96.62 199 ARG A CA 1
ATOM 1570 C C . ARG A 1 199 ? -11.664 4.809 16.625 1 96.62 199 ARG A C 1
ATOM 1572 O O . ARG A 1 199 ? -11.398 4.219 15.578 1 96.62 199 ARG A O 1
ATOM 1579 N N . GLU A 1 200 ? -12.883 5.238 16.969 1 97 200 GLU A N 1
ATOM 1580 C CA . GLU A 1 200 ? -14.016 5.008 16.062 1 97 200 GLU A CA 1
ATOM 1581 C C . GLU A 1 200 ? -13.992 5.98 14.891 1 97 200 GLU A C 1
ATOM 1583 O O . GLU A 1 200 ? -14.234 7.176 15.07 1 97 200 GLU A O 1
ATOM 1588 N N . PRO A 1 201 ? -13.766 5.477 13.695 1 97.88 201 PRO A N 1
ATOM 1589 C CA . PRO A 1 201 ? -13.594 6.371 12.547 1 97.88 201 PRO A CA 1
ATOM 1590 C C . PRO A 1 201 ? -14.781 7.309 12.344 1 97.88 201 PRO A C 1
ATOM 1592 O O . PRO A 1 201 ? -14.594 8.469 11.977 1 97.88 201 PRO A O 1
ATOM 1595 N N . SER A 1 202 ? -15.992 6.84 12.625 1 97.19 202 SER A N 1
ATOM 1596 C CA . SER A 1 202 ? -17.188 7.637 12.375 1 97.19 202 SER A CA 1
ATOM 1597 C C . SER A 1 202 ? -17.266 8.82 13.328 1 97.19 202 SER A C 1
ATOM 1599 O O . SER A 1 202 ? -18.047 9.758 13.102 1 97.19 202 SER A O 1
ATOM 1601 N N . GLN A 1 203 ? -16.516 8.781 14.367 1 98.31 203 GLN A N 1
ATOM 1602 C CA . GLN A 1 203 ? -16.547 9.844 15.367 1 98.31 203 GLN A CA 1
ATOM 1603 C C . GLN A 1 203 ? -15.422 10.852 15.117 1 98.31 203 GLN A C 1
ATOM 1605 O O . GLN A 1 203 ? -15.32 11.867 15.812 1 98.31 203 GLN A O 1
ATOM 1610 N N . ARG A 1 204 ? -14.547 10.609 14.148 1 98.56 204 ARG A N 1
ATOM 1611 C CA . ARG A 1 204 ? -13.484 11.547 13.797 1 98.56 204 ARG A CA 1
ATOM 1612 C C . ARG A 1 204 ? -14.039 12.727 13 1 98.56 204 ARG A C 1
ATOM 1614 O O . ARG A 1 204 ? -14.961 12.562 12.203 1 98.56 204 ARG A O 1
ATOM 1621 N N . ALA A 1 205 ? -13.508 13.875 13.258 1 98.81 205 ALA A N 1
ATOM 1622 C CA . ALA A 1 205 ? -13.891 15.047 12.477 1 98.81 205 ALA A CA 1
ATOM 1623 C C . ALA A 1 205 ? -13.445 14.906 11.023 1 98.81 205 ALA A C 1
ATOM 1625 O O . ALA A 1 205 ? -12.5 14.18 10.727 1 98.81 205 ALA A O 1
ATOM 1626 N N . THR A 1 206 ? -14.133 15.523 10.148 1 98.69 206 THR A N 1
ATOM 1627 C CA . THR A 1 206 ? -13.719 15.617 8.758 1 98.69 206 THR A CA 1
ATOM 1628 C C . THR A 1 206 ? -12.711 16.75 8.57 1 98.69 206 THR A C 1
ATOM 1630 O O . THR A 1 206 ? -12.555 17.594 9.453 1 98.69 206 THR A O 1
ATOM 1633 N N . ALA A 1 207 ? -12.07 16.719 7.438 1 98.81 207 ALA A N 1
ATOM 1634 C CA . ALA A 1 207 ? -11.156 17.812 7.117 1 98.81 207 ALA A CA 1
ATOM 1635 C C . ALA A 1 207 ? -11.891 19.156 7.109 1 98.81 207 ALA A C 1
ATOM 1637 O O . ALA A 1 207 ? -11.367 20.141 7.621 1 98.81 207 ALA A O 1
ATOM 1638 N N . PHE A 1 208 ? -13.055 19.156 6.617 1 98.31 208 PHE A N 1
ATOM 1639 C CA . PHE A 1 208 ? -13.859 20.375 6.547 1 98.31 208 PHE A CA 1
ATOM 1640 C C . PHE A 1 208 ? -14.18 20.891 7.945 1 98.31 208 PHE A C 1
ATOM 1642 O O . PHE A 1 208 ? -14.062 22.094 8.211 1 98.31 208 PHE A O 1
ATOM 1649 N N . GLU A 1 209 ? -14.594 20.031 8.805 1 98.69 209 GLU A N 1
ATOM 1650 C CA . GLU A 1 209 ? -14.898 20.422 10.18 1 98.69 209 GLU A CA 1
ATOM 1651 C C . GLU A 1 209 ? -13.664 20.953 10.891 1 98.69 209 GLU A C 1
ATOM 1653 O O . GLU A 1 209 ? -13.742 21.953 11.617 1 98.69 209 GLU A O 1
ATOM 1658 N N . LEU A 1 210 ? -12.57 20.297 10.68 1 98.94 210 LEU A N 1
ATOM 1659 C CA . LEU A 1 210 ? -11.328 20.688 11.344 1 98.94 210 LEU A CA 1
ATOM 1660 C C . LEU A 1 210 ? -10.883 22.078 10.883 1 98.94 210 LEU A C 1
ATOM 1662 O O . LEU A 1 210 ? -10.305 22.828 11.664 1 98.94 210 LEU A O 1
ATOM 1666 N N . LEU A 1 211 ? -11.188 22.422 9.633 1 98.75 211 LEU A N 1
ATOM 1667 C CA . LEU A 1 211 ? -10.836 23.734 9.102 1 98.75 211 LEU A CA 1
ATOM 1668 C C . LEU A 1 211 ? -11.539 24.844 9.867 1 98.75 211 LEU A C 1
ATOM 1670 O O . LEU A 1 211 ? -11.086 26 9.859 1 98.75 211 LEU A O 1
ATOM 1674 N N . GLN A 1 212 ? -12.578 24.469 10.578 1 98.5 212 GLN A N 1
ATOM 1675 C CA . GLN A 1 212 ? -13.359 25.453 11.312 1 98.5 212 GLN A CA 1
ATOM 1676 C C . GLN A 1 212 ? -12.914 25.531 12.773 1 98.5 212 GLN A C 1
ATOM 1678 O O . GLN A 1 212 ? -13.375 26.391 13.531 1 98.5 212 GLN A O 1
ATOM 1683 N N . HIS A 1 213 ? -12.102 24.688 13.164 1 98.69 213 HIS A N 1
ATOM 1684 C CA . HIS A 1 213 ? -11.688 24.641 14.562 1 98.69 213 HIS A CA 1
ATOM 1685 C C . HIS A 1 213 ? -10.922 25.891 14.953 1 98.69 213 HIS A C 1
ATOM 1687 O O . HIS A 1 213 ? -10.109 26.406 14.18 1 98.69 213 HIS A O 1
ATOM 1693 N N . ALA A 1 214 ? -11.023 26.328 16.188 1 98.5 214 ALA A N 1
ATOM 1694 C CA . ALA A 1 214 ? -10.461 27.578 16.703 1 98.5 214 ALA A CA 1
ATOM 1695 C C . ALA A 1 214 ? -8.938 27.547 16.672 1 98.5 214 ALA A C 1
ATOM 1697 O O . ALA A 1 214 ? -8.289 28.594 16.516 1 98.5 214 ALA A O 1
ATOM 1698 N N . PHE A 1 215 ? -8.336 26.438 16.812 1 98.69 215 PHE A N 1
ATOM 1699 C CA . PHE A 1 215 ? -6.883 26.312 16.781 1 98.69 215 PHE A CA 1
ATOM 1700 C C . PHE A 1 215 ? -6.312 26.875 15.492 1 98.69 215 PHE A C 1
ATOM 1702 O O . PHE A 1 215 ? -5.234 27.484 15.484 1 98.69 215 PHE A O 1
ATOM 1709 N N . LEU A 1 216 ? -7.016 26.703 14.383 1 98.69 216 LEU A N 1
ATOM 1710 C CA . LEU A 1 216 ? -6.496 27.062 13.062 1 98.69 216 LEU A CA 1
ATOM 1711 C C . LEU A 1 216 ? -6.562 28.562 12.844 1 98.69 216 LEU A C 1
ATOM 1713 O O . LEU A 1 216 ? -5.98 29.078 11.891 1 98.69 216 LEU A O 1
ATOM 1717 N N . ARG A 1 217 ? -7.258 29.281 13.727 1 97.94 217 ARG A N 1
ATOM 1718 C CA . ARG A 1 217 ? -7.234 30.75 13.672 1 97.94 217 ARG A CA 1
ATOM 1719 C C . ARG A 1 217 ? -5.84 31.281 13.969 1 97.94 217 ARG A C 1
ATOM 1721 O O . ARG A 1 217 ? -5.52 32.406 13.617 1 97.94 217 ARG A O 1
ATOM 1728 N N . GLY A 1 218 ? -5.094 30.469 14.586 1 97.94 218 GLY A N 1
ATOM 1729 C CA . GLY A 1 218 ? -3.734 30.859 14.922 1 97.94 218 GLY A CA 1
ATOM 1730 C C . GLY A 1 218 ? -2.76 30.703 13.773 1 97.94 218 GLY A C 1
ATOM 1731 O O . GLY A 1 218 ? -1.589 31.062 13.883 1 97.94 218 GLY A O 1
ATOM 1732 N N . ALA A 1 219 ? -3.227 30.141 12.641 1 98.31 219 ALA A N 1
ATOM 1733 C CA . ALA A 1 219 ? -2.346 29.969 11.492 1 98.31 219 ALA A CA 1
ATOM 1734 C C . ALA A 1 219 ? -1.858 31.312 10.953 1 98.31 219 ALA A C 1
ATOM 1736 O O . ALA A 1 219 ? -2.623 32.281 10.891 1 98.31 219 ALA A O 1
ATOM 1737 N N . ASP A 1 220 ? -0.66 31.359 10.609 1 97.19 220 ASP A N 1
ATOM 1738 C CA . ASP A 1 220 ? -0.033 32.531 10.039 1 97.19 220 ASP A CA 1
ATOM 1739 C C . ASP A 1 220 ? 0.191 32.375 8.539 1 97.19 220 ASP A C 1
ATOM 1741 O O . ASP A 1 220 ? -0.26 31.391 7.938 1 97.19 220 ASP A O 1
ATOM 1745 N N . LYS A 1 221 ? 0.848 33.438 7.973 1 97.19 221 LYS A N 1
ATOM 1746 C CA . LYS A 1 221 ? 1.328 33.281 6.602 1 97.19 221 LYS A CA 1
ATOM 1747 C C . LYS A 1 221 ? 2.428 32.25 6.516 1 97.19 221 LYS A C 1
ATOM 1749 O O . LYS A 1 221 ? 3.176 32.031 7.473 1 97.19 221 LYS A O 1
ATOM 1754 N N . PRO A 1 222 ? 2.49 31.625 5.379 1 96.44 222 PRO A N 1
ATOM 1755 C CA . PRO A 1 222 ? 3.482 30.562 5.203 1 96.44 222 PRO A CA 1
ATOM 1756 C C . PRO A 1 222 ? 4.902 31.031 5.527 1 96.44 222 PRO A C 1
ATOM 1758 O O . PRO A 1 222 ? 5.758 30.203 5.867 1 96.44 222 PRO A O 1
ATOM 1761 N N . THR A 1 223 ? 5.176 32.25 5.469 1 95.56 223 THR A N 1
ATOM 1762 C CA . THR A 1 223 ? 6.504 32.812 5.703 1 95.56 223 THR A CA 1
ATOM 1763 C C . THR A 1 223 ? 6.98 32.5 7.117 1 95.56 223 THR A C 1
ATOM 1765 O O . THR A 1 223 ? 8.18 32.562 7.406 1 95.56 223 THR A O 1
ATOM 1768 N N . CYS A 1 224 ? 6.113 32.188 8.023 1 96.12 224 CYS A N 1
ATOM 1769 C CA . CYS A 1 224 ? 6.488 31.859 9.391 1 96.12 224 CYS A CA 1
ATOM 1770 C C . CYS A 1 224 ? 7.305 30.578 9.453 1 96.12 224 CYS A C 1
ATOM 1772 O O . CYS A 1 224 ? 7.953 30.297 10.461 1 96.12 224 CYS A O 1
ATOM 1774 N N . LEU A 1 225 ? 7.238 29.828 8.359 1 95.19 225 LEU A N 1
ATOM 1775 C CA . LEU A 1 225 ? 7.934 28.547 8.336 1 95.19 225 LEU A CA 1
ATOM 1776 C C . LEU A 1 225 ? 9.352 28.703 7.789 1 95.19 225 LEU A C 1
ATOM 1778 O O . LEU A 1 225 ? 10.18 27.797 7.934 1 95.19 225 LEU A O 1
ATOM 1782 N N . ILE A 1 226 ? 9.664 29.797 7.18 1 93.12 226 ILE A N 1
ATOM 1783 C CA . ILE A 1 226 ? 10.922 30.016 6.465 1 93.12 226 ILE A CA 1
ATOM 1784 C C . ILE A 1 226 ? 12.094 29.875 7.43 1 93.12 226 ILE A C 1
ATOM 1786 O O . ILE A 1 226 ? 13.086 29.219 7.121 1 93.12 226 ILE A O 1
ATOM 1790 N N . PRO A 1 227 ? 12.016 30.422 8.641 1 90.25 227 PRO A N 1
ATOM 1791 C CA . PRO A 1 227 ? 13.156 30.312 9.555 1 90.25 227 PRO A CA 1
ATOM 1792 C C . PRO A 1 227 ? 13.477 28.859 9.93 1 90.25 227 PRO A C 1
ATOM 1794 O O . PRO A 1 227 ? 14.594 28.562 10.352 1 90.25 227 PRO A O 1
ATOM 1797 N N . MET A 1 228 ? 12.555 27.984 9.781 1 90.5 228 MET A N 1
ATOM 1798 C CA . MET A 1 228 ? 12.734 26.594 10.188 1 90.5 228 MET A CA 1
ATOM 1799 C C . MET A 1 228 ? 13.367 25.781 9.062 1 90.5 228 MET A C 1
ATOM 1801 O O . MET A 1 228 ? 13.812 24.656 9.273 1 90.5 228 MET A O 1
ATOM 1805 N N . MET A 1 229 ? 13.352 26.359 7.914 1 87.25 229 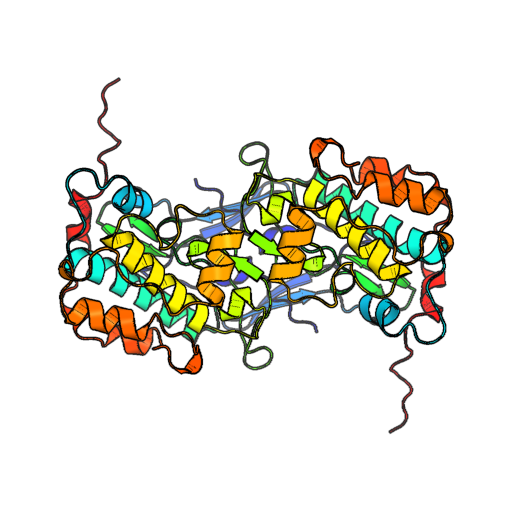MET A N 1
ATOM 1806 C CA . MET A 1 229 ? 13.789 25.625 6.73 1 87.25 229 MET A CA 1
ATOM 1807 C C . MET A 1 229 ? 15.305 25.672 6.586 1 87.25 229 MET A C 1
ATOM 1809 O O . MET A 1 229 ? 15.93 26.672 6.949 1 87.25 229 MET A O 1
ATOM 1813 N N . LYS A 1 230 ? 16.156 24.609 6.828 1 66.94 230 LYS A N 1
ATOM 1814 C CA . LYS A 1 230 ? 17.609 24.484 6.742 1 66.94 230 LYS A CA 1
ATOM 1815 C C . LYS A 1 230 ? 18.141 25.094 5.453 1 66.94 230 LYS A C 1
ATOM 1817 O O . LYS A 1 230 ? 17.562 24.906 4.383 1 66.94 230 LYS A O 1
ATOM 1822 N N . SER A 1 231 ? 18.812 26.297 5.582 1 55.91 231 SER A N 1
ATOM 1823 C CA . SER A 1 231 ? 19.594 26.75 4.438 1 55.91 231 SER A CA 1
ATOM 1824 C C . SER A 1 231 ? 20.562 25.688 3.977 1 55.91 231 SER A C 1
ATOM 1826 O O . SER A 1 231 ? 21.594 25.453 4.621 1 55.91 231 SER A O 1
ATOM 1828 N N . PHE A 1 232 ? 20.234 24.516 3.572 1 46.97 232 PHE A N 1
ATOM 1829 C CA . PHE A 1 232 ? 21.234 23.609 3.021 1 46.97 232 PHE A CA 1
ATOM 1830 C C . PHE A 1 232 ? 22.141 24.328 2.037 1 46.97 232 PHE A C 1
ATOM 1832 O O . PHE A 1 232 ? 23.031 23.703 1.432 1 46.97 232 PHE A O 1
ATOM 1839 N N . ARG A 1 233 ? 21.969 25.5 1.544 1 41.81 233 ARG A N 1
ATOM 1840 C CA . ARG A 1 233 ? 22.875 25.953 0.49 1 41.81 233 ARG A CA 1
ATOM 1841 C C . ARG A 1 233 ? 24.281 26.172 1.03 1 41.81 233 ARG A C 1
ATOM 1843 O O . ARG A 1 233 ? 25.219 26.359 0.26 1 41.81 233 ARG A O 1
ATOM 1850 N N . HIS A 1 234 ? 24.375 26.797 2.117 1 37 234 HIS A N 1
ATOM 1851 C CA . HIS A 1 234 ? 25.672 27.469 2.283 1 37 234 HIS A CA 1
ATOM 1852 C C . HIS A 1 234 ? 26.719 26.484 2.816 1 37 234 HIS A C 1
ATOM 1854 O O . HIS A 1 234 ? 27.719 26.906 3.406 1 37 234 HIS A O 1
ATOM 1860 N N . SER A 1 235 ? 26.578 25.25 2.941 1 31.97 235 SER A N 1
ATOM 1861 C CA . SER A 1 235 ? 27.891 24.766 3.344 1 31.97 235 SER A CA 1
ATOM 1862 C C . SER A 1 235 ? 28.922 24.969 2.23 1 31.97 235 SER A C 1
ATOM 1864 O O . SER A 1 235 ? 28.703 24.547 1.092 1 31.97 235 SER A O 1
ATOM 1866 N N . PRO A 1 236 ? 29.812 26.047 2.383 1 32.78 236 PRO A N 1
ATOM 1867 C CA . PRO A 1 236 ? 31.016 26.109 1.56 1 32.78 236 PRO A CA 1
ATOM 1868 C C . PRO A 1 236 ? 31.688 24.75 1.382 1 32.78 236 PRO A C 1
ATOM 1870 O O . PRO A 1 236 ? 31.719 23.953 2.322 1 32.78 236 PRO A O 1
ATOM 1873 N N . CYS A 1 237 ? 31.906 24.344 0.237 1 19.53 237 CYS A N 1
ATOM 1874 C CA . CYS A 1 237 ? 33 23.422 -0.053 1 19.53 237 CYS A CA 1
ATOM 1875 C C . CYS A 1 237 ? 34.344 24.078 0.225 1 19.53 237 CYS A C 1
ATOM 1877 O O . CYS A 1 237 ? 34.531 25.266 -0.049 1 19.53 237 CYS A O 1
ATOM 1879 N N . MET B 1 1 ? 14.828 16.188 -8.891 1 27.73 1 MET B N 1
ATOM 1880 C CA . MET B 1 1 ? 13.625 15.656 -9.531 1 27.73 1 MET B CA 1
ATOM 1881 C C . MET B 1 1 ? 13.148 14.391 -8.828 1 27.73 1 MET B C 1
ATOM 1883 O O . MET B 1 1 ? 13.875 13.391 -8.766 1 27.73 1 MET B O 1
ATOM 1887 N N . ILE B 1 2 ? 12.508 14.578 -7.801 1 33.88 2 ILE B N 1
ATOM 1888 C CA . ILE B 1 2 ? 12.086 13.383 -7.082 1 33.88 2 ILE B CA 1
ATOM 1889 C C . ILE B 1 2 ? 11.109 12.586 -7.941 1 33.88 2 ILE B C 1
ATOM 1891 O O . ILE B 1 2 ? 10.094 13.117 -8.391 1 33.88 2 ILE B O 1
ATOM 1895 N N . SER B 1 3 ? 11.656 11.609 -8.688 1 33.34 3 SER B N 1
ATOM 1896 C CA . SER B 1 3 ? 10.977 10.656 -9.555 1 33.34 3 SER B CA 1
ATOM 1897 C C . SER B 1 3 ? 9.945 9.836 -8.781 1 33.34 3 SER B C 1
ATOM 1899 O O . SER B 1 3 ? 10.297 9.133 -7.832 1 33.34 3 SER B O 1
ATOM 1901 N N . PHE B 1 4 ? 8.992 10.484 -8.32 1 35.59 4 PHE B N 1
ATOM 1902 C CA . PHE B 1 4 ? 7.992 9.609 -7.715 1 35.59 4 PHE B CA 1
ATOM 1903 C C . PHE B 1 4 ? 7.137 8.945 -8.781 1 35.59 4 PHE B C 1
ATOM 1905 O O . PHE B 1 4 ? 6.445 9.625 -9.547 1 35.59 4 PHE B O 1
ATOM 1912 N N . CYS B 1 5 ? 7.703 7.91 -9.398 1 38.22 5 CYS B N 1
ATOM 1913 C CA . CYS B 1 5 ? 6.961 7.125 -10.383 1 38.22 5 CYS B CA 1
ATOM 1914 C C . CYS B 1 5 ? 5.715 6.508 -9.75 1 38.22 5 CYS B C 1
ATOM 1916 O O . CYS B 1 5 ? 5.809 5.754 -8.781 1 38.22 5 CYS B O 1
ATOM 1918 N N . SER B 1 6 ? 4.672 7.234 -9.773 1 41.66 6 SER B N 1
ATOM 1919 C CA . SER B 1 6 ? 3.432 6.68 -9.242 1 41.66 6 SER B CA 1
ATOM 1920 C C . SER B 1 6 ? 2.992 5.449 -10.031 1 41.66 6 SER B C 1
ATOM 1922 O O . SER B 1 6 ? 3.383 5.273 -11.188 1 41.66 6 SER B O 1
ATOM 1924 N N . GLN B 1 7 ? 2.412 4.516 -9.469 1 43.47 7 GLN B N 1
ATOM 1925 C CA . GLN B 1 7 ? 1.949 3.156 -9.719 1 43.47 7 GLN B CA 1
ATOM 1926 C C . GLN B 1 7 ? 1.201 3.064 -11.047 1 43.47 7 GLN B C 1
ATOM 1928 O O . GLN B 1 7 ? 1.428 2.143 -11.836 1 43.47 7 GLN B O 1
ATOM 1933 N N . VAL B 1 8 ? 0.204 3.951 -11.359 1 44.53 8 VAL B N 1
ATOM 1934 C CA . VAL B 1 8 ? -0.769 3.703 -12.422 1 44.53 8 VAL B CA 1
ATOM 1935 C C . VAL B 1 8 ? -0.068 3.693 -13.773 1 44.53 8 VAL B C 1
ATOM 1937 O O . VAL B 1 8 ? -0.394 2.881 -14.648 1 44.53 8 VAL B O 1
ATOM 1940 N N . VAL B 1 9 ? 0.882 4.527 -13.867 1 46.97 9 VAL B N 1
ATOM 1941 C CA . VAL B 1 9 ? 1.43 4.773 -15.195 1 46.97 9 VAL B CA 1
ATOM 1942 C C . VAL B 1 9 ? 2.238 3.562 -15.656 1 46.97 9 VAL B C 1
ATOM 1944 O O . VAL B 1 9 ? 2.35 3.303 -16.859 1 46.97 9 VAL B O 1
ATOM 1947 N N . ILE B 1 10 ? 2.42 2.746 -14.703 1 49.56 10 ILE B N 1
ATOM 1948 C CA . ILE B 1 10 ? 3.379 1.711 -15.07 1 49.56 10 ILE B CA 1
ATOM 1949 C C . ILE B 1 10 ? 2.715 0.7 -16 1 49.56 10 ILE B C 1
ATOM 1951 O O . ILE B 1 10 ? 3.312 0.273 -17 1 49.56 10 ILE B O 1
ATOM 1955 N N . MET B 1 11 ? 1.335 0.538 -15.805 1 56.62 11 MET B N 1
ATOM 1956 C CA . MET B 1 11 ? 0.863 -0.684 -16.453 1 56.62 11 MET B CA 1
ATOM 1957 C C . MET B 1 11 ? 0.38 -0.397 -17.875 1 56.62 11 MET B C 1
ATOM 1959 O O . MET B 1 11 ? 0.268 -1.312 -18.688 1 56.62 11 MET B O 1
ATOM 1963 N N . ARG B 1 12 ? 0.127 0.846 -18.172 1 59.19 12 ARG B N 1
ATOM 1964 C CA . ARG B 1 12 ? -0.358 1.116 -19.531 1 59.19 12 ARG B CA 1
ATOM 1965 C C . ARG B 1 12 ? 0.674 0.707 -20.562 1 59.19 12 ARG B C 1
ATOM 1967 O O . ARG B 1 12 ? 0.316 0.29 -21.672 1 59.19 12 ARG B O 1
ATOM 1974 N N . ASP B 1 13 ? 1.786 0.536 -20.141 1 60.03 13 ASP B N 1
ATOM 1975 C CA . ASP B 1 13 ? 2.832 0.38 -21.141 1 60.03 13 ASP B CA 1
ATOM 1976 C C . ASP B 1 13 ? 3.363 -1.051 -21.172 1 60.03 13 ASP B C 1
ATOM 1978 O O . ASP B 1 13 ? 4.215 -1.389 -22 1 60.03 13 ASP B O 1
ATOM 1982 N N . TYR B 1 14 ? 2.848 -1.82 -20.375 1 68.31 14 TYR B N 1
ATOM 1983 C CA . TYR B 1 14 ? 3.4 -3.168 -20.297 1 68.31 14 TYR B CA 1
ATOM 1984 C C . TYR B 1 14 ? 2.408 -4.195 -20.828 1 68.31 14 TYR B C 1
ATOM 1986 O O . TYR B 1 14 ? 1.646 -4.785 -20.062 1 68.31 14 TYR B O 1
ATOM 1994 N N . HIS B 1 15 ? 2.525 -4.332 -22.141 1 80.56 15 HIS B N 1
ATOM 1995 C CA . HIS B 1 15 ? 1.69 -5.359 -22.766 1 80.56 15 HIS B CA 1
ATOM 1996 C C . HIS B 1 15 ? 2.359 -6.727 -22.688 1 80.56 15 HIS B C 1
ATOM 1998 O O . HIS B 1 15 ? 3.541 -6.863 -23.016 1 80.56 15 HIS B O 1
ATOM 2004 N N . HIS B 1 16 ? 1.7 -7.621 -22.234 1 89.75 16 HIS B N 1
ATOM 2005 C CA . HIS B 1 16 ? 2.135 -9.008 -22.094 1 89.75 16 HIS B CA 1
ATOM 2006 C C . HIS B 1 16 ? 0.945 -9.961 -22.094 1 89.75 16 HIS B C 1
ATOM 2008 O O . HIS B 1 16 ? -0.113 -9.648 -21.547 1 89.75 16 HIS B O 1
ATOM 2014 N N . PRO B 1 17 ? 1.092 -11.109 -22.688 1 93.25 17 PRO B N 1
ATOM 2015 C CA . PRO B 1 17 ? -0.032 -12.039 -22.812 1 93.25 17 PRO B CA 1
ATOM 2016 C C . PRO B 1 17 ? -0.616 -12.453 -21.469 1 93.25 17 PRO B C 1
ATOM 2018 O O . PRO B 1 17 ? -1.791 -12.82 -21.391 1 93.25 17 PRO B O 1
ATOM 2021 N N . ASN B 1 18 ? 0.152 -12.398 -20.422 1 95.44 18 ASN B N 1
ATOM 2022 C CA . ASN B 1 18 ? -0.315 -12.852 -19.109 1 95.44 18 ASN B CA 1
ATOM 2023 C C . ASN B 1 18 ? -0.519 -11.68 -18.156 1 95.44 18 ASN B C 1
ATOM 2025 O O . ASN B 1 18 ? -0.542 -11.859 -16.938 1 95.44 18 ASN B O 1
ATOM 2029 N N . ILE B 1 19 ? -0.587 -10.5 -18.641 1 90.81 19 ILE B N 1
ATOM 2030 C CA . ILE B 1 19 ? -0.938 -9.305 -17.891 1 90.81 19 ILE B CA 1
ATOM 2031 C C . ILE B 1 19 ? -2.205 -8.68 -18.469 1 90.81 19 ILE B C 1
ATOM 2033 O O . ILE B 1 19 ? -2.346 -8.562 -19.688 1 90.81 19 ILE B O 1
ATOM 2037 N N . VAL B 1 20 ? -3.086 -8.367 -17.609 1 86.69 20 VAL B N 1
ATOM 2038 C CA . VAL B 1 20 ? -4.34 -7.77 -18.062 1 86.69 20 VAL B CA 1
ATOM 2039 C C . VAL B 1 20 ? -4.055 -6.48 -18.828 1 86.69 20 VAL B C 1
ATOM 2041 O O . VAL B 1 20 ? -3.199 -5.691 -18.438 1 86.69 20 VAL B O 1
ATOM 2044 N N . ASP B 1 21 ? -4.723 -6.344 -19.906 1 76.94 21 ASP B N 1
ATOM 2045 C CA . ASP B 1 21 ? -4.559 -5.141 -20.703 1 76.94 21 ASP B CA 1
ATOM 2046 C C . ASP B 1 21 ? -5.293 -3.957 -20.078 1 76.94 21 ASP B C 1
ATOM 2048 O O . ASP B 1 21 ? -6.418 -4.102 -19.609 1 76.94 21 ASP B O 1
ATOM 2052 N N . MET B 1 22 ? -4.445 -2.898 -19.984 1 66.12 22 MET B N 1
ATOM 2053 C CA . MET B 1 22 ? -5.082 -1.646 -19.578 1 66.12 22 MET B CA 1
ATOM 2054 C C . MET B 1 22 ? -5.32 -0.748 -20.797 1 66.12 22 MET B C 1
ATOM 2056 O O . MET B 1 22 ? -4.387 -0.438 -21.531 1 66.12 22 MET B O 1
ATOM 2060 N N . TYR B 1 23 ? -6.438 -0.646 -21.25 1 58.53 23 TYR B N 1
ATOM 2061 C CA . TYR B 1 23 ? -6.742 0.116 -22.453 1 58.53 23 TYR B CA 1
ATOM 2062 C C . TYR B 1 23 ? -6.68 1.614 -22.188 1 58.53 23 TYR B C 1
ATOM 2064 O O . TYR B 1 23 ? -5.836 2.318 -22.734 1 58.53 23 TYR B O 1
ATOM 2072 N N . ASP B 1 24 ? -7.727 2.357 -22 1 52.19 24 ASP B N 1
ATOM 2073 C CA . ASP B 1 24 ? -7.738 3.812 -21.875 1 52.19 24 ASP B CA 1
ATOM 2074 C C . ASP B 1 24 ? -8.07 4.242 -20.453 1 52.19 24 ASP B C 1
ATOM 2076 O O . ASP B 1 24 ? -8.648 3.469 -19.688 1 52.19 24 ASP B O 1
ATOM 2080 N N . SER B 1 25 ? -7.031 5.043 -20.047 1 49.44 25 SER B N 1
ATOM 2081 C CA . SER B 1 25 ? -7.438 5.75 -18.828 1 49.44 25 SER B CA 1
ATOM 2082 C C . SER B 1 25 ? -8.141 7.059 -19.172 1 49.44 25 SER B C 1
ATOM 2084 O O . SER B 1 25 ? -7.746 7.766 -20.094 1 49.44 25 SER B O 1
ATOM 2086 N N . PHE B 1 26 ? -9.445 6.949 -19.109 1 46.16 26 PHE B N 1
ATOM 2087 C CA . PHE B 1 26 ? -10.148 8.188 -19.406 1 46.16 26 PHE B CA 1
ATOM 2088 C C . PHE B 1 26 ? -10.633 8.867 -18.141 1 46.16 26 PHE B C 1
ATOM 2090 O O . PHE B 1 26 ? -10.891 8.203 -17.125 1 46.16 26 PHE B O 1
ATOM 2097 N N . LEU B 1 27 ? -10.328 10.133 -18.234 1 43.72 27 LEU B N 1
ATOM 2098 C CA . LEU B 1 27 ? -10.953 10.969 -17.203 1 43.72 27 LEU B CA 1
ATOM 2099 C C . LEU B 1 27 ? -12.406 11.25 -17.547 1 43.72 27 LEU B C 1
ATOM 2101 O O . LEU B 1 27 ? -12.711 11.703 -18.656 1 43.72 27 LEU B O 1
ATOM 2105 N N . VAL B 1 28 ? -13.297 10.508 -17.109 1 43.56 28 VAL B N 1
ATOM 2106 C CA . VAL B 1 28 ? -14.68 10.945 -17.234 1 43.56 28 VAL B CA 1
ATOM 2107 C C . VAL B 1 28 ? -15.055 11.836 -16.062 1 43.56 28 VAL B C 1
ATOM 2109 O O . VAL B 1 28 ? -15.18 11.367 -14.93 1 43.56 28 VAL B O 1
ATOM 2112 N N . GLY B 1 29 ? -15.211 13.047 -16.359 1 45.31 29 GLY B N 1
ATOM 2113 C CA . GLY B 1 29 ? -15.281 14 -15.258 1 45.31 29 GLY B CA 1
ATOM 2114 C C . GLY B 1 29 ? -14.023 14.039 -14.422 1 45.31 29 GLY B C 1
ATOM 2115 O O . GLY B 1 29 ? -12.922 14.234 -14.953 1 45.31 29 GLY B O 1
ATOM 2116 N N . ASP B 1 30 ? -14.156 13.898 -13.195 1 43.38 30 ASP B N 1
ATOM 2117 C CA . ASP B 1 30 ? -13.031 13.984 -12.266 1 43.38 30 ASP B CA 1
ATOM 2118 C C . ASP B 1 30 ? -12.547 12.594 -11.867 1 43.38 30 ASP B C 1
ATOM 2120 O O . ASP B 1 30 ? -11.773 12.445 -10.914 1 43.38 30 ASP B O 1
ATOM 2124 N N . GLU B 1 31 ? -13.141 11.688 -12.695 1 44.28 31 GLU B N 1
ATOM 2125 C CA . GLU B 1 31 ? -12.828 10.312 -12.328 1 44.28 31 GLU B CA 1
ATOM 2126 C C . GLU B 1 31 ? -11.922 9.656 -13.375 1 44.28 31 GLU B C 1
ATOM 2128 O O . GLU B 1 31 ? -12.133 9.82 -14.578 1 44.28 31 GLU B O 1
ATOM 2133 N N . LEU B 1 32 ? -10.781 9.273 -12.898 1 44.34 32 LEU B N 1
ATOM 2134 C CA . LEU B 1 32 ? -9.938 8.477 -13.789 1 44.34 32 LEU B CA 1
ATOM 2135 C C . LEU B 1 32 ? -10.484 7.059 -13.922 1 44.34 32 LEU B C 1
ATOM 2137 O O . LEU B 1 32 ? -10.695 6.371 -12.922 1 44.34 32 LEU B O 1
ATOM 2141 N N . TRP B 1 33 ? -11.102 6.766 -15.062 1 48.16 33 TRP B N 1
ATOM 2142 C CA . TRP B 1 33 ? -11.586 5.43 -15.398 1 48.16 33 TRP B CA 1
ATOM 2143 C C . TRP B 1 33 ? -10.539 4.66 -16.203 1 48.16 33 TRP B C 1
ATOM 2145 O O . TRP B 1 33 ? -9.922 5.211 -17.125 1 48.16 33 TRP B O 1
ATOM 2155 N N . VAL B 1 34 ? -9.961 3.611 -15.477 1 54.28 34 VAL B N 1
ATOM 2156 C CA . VAL B 1 34 ? -9.086 2.738 -16.25 1 54.28 34 VAL B CA 1
ATOM 2157 C C . VAL B 1 34 ? -9.883 1.567 -16.812 1 54.28 34 VAL B C 1
ATOM 2159 O O . VAL B 1 34 ? -10.578 0.866 -16.062 1 54.28 34 VAL B O 1
ATOM 2162 N N . VAL B 1 35 ? -10.133 1.581 -18.125 1 57.53 35 VAL B N 1
ATOM 2163 C CA . VAL B 1 35 ? -10.805 0.469 -18.797 1 57.53 35 VAL B CA 1
ATOM 2164 C C . VAL B 1 35 ? -9.82 -0.687 -18.984 1 57.53 35 VAL B C 1
ATOM 2166 O O . VAL B 1 35 ? -8.734 -0.5 -19.531 1 57.53 35 VAL B O 1
ATOM 2169 N N . MET B 1 36 ? -10.141 -1.774 -18.125 1 63.84 36 MET B N 1
ATOM 2170 C CA . MET B 1 36 ? -9.289 -2.947 -18.266 1 63.84 36 MET B CA 1
ATOM 2171 C C . MET B 1 36 ? -10.016 -4.062 -19.016 1 63.84 36 MET B C 1
ATOM 2173 O O . MET B 1 36 ? -11.242 -4.043 -19.125 1 63.84 36 MET B O 1
ATOM 2177 N N . GLU B 1 37 ? -9.312 -4.906 -19.609 1 68.19 37 GLU B N 1
ATOM 2178 C CA . GLU B 1 37 ? -9.836 -6.109 -20.25 1 68.19 37 GLU B CA 1
ATOM 2179 C C . GLU B 1 37 ? -10.766 -6.871 -19.297 1 68.19 37 GLU B C 1
ATOM 2181 O O . GLU B 1 37 ? -10.484 -6.988 -18.109 1 68.19 37 GLU B O 1
ATOM 2186 N N . PHE B 1 38 ? -12.039 -7.164 -19.859 1 66 38 PHE B N 1
ATOM 2187 C CA . PHE B 1 38 ? -12.977 -7.988 -19.094 1 66 38 PHE B CA 1
ATOM 2188 C C . PHE B 1 38 ? -12.664 -9.469 -19.266 1 66 38 PHE B C 1
ATOM 2190 O O . PHE B 1 38 ? -12.625 -9.969 -20.391 1 66 38 PHE B O 1
ATOM 2197 N N . LEU B 1 39 ? -12.25 -10.016 -18.172 1 73.06 39 LEU B N 1
ATOM 2198 C CA . LEU B 1 39 ? -11.977 -11.445 -18.188 1 73.06 39 LEU B CA 1
ATOM 2199 C C . LEU B 1 39 ? -13.141 -12.234 -17.594 1 73.06 39 LEU B C 1
ATOM 2201 O O . LEU B 1 39 ? -13.312 -12.266 -16.375 1 73.06 39 LEU B O 1
ATOM 2205 N N . GLU B 1 40 ? -13.844 -12.961 -18.375 1 71.44 40 GLU B N 1
ATOM 2206 C CA . GLU B 1 40 ? -15.125 -13.594 -18.078 1 71.44 40 GLU B CA 1
ATOM 2207 C C . GLU B 1 40 ? -14.945 -14.805 -17.172 1 71.44 40 GLU B C 1
ATOM 2209 O O . GLU B 1 40 ? -15.898 -15.25 -16.516 1 71.44 40 GLU B O 1
ATOM 2214 N N . GLY B 1 41 ? -13.805 -15.344 -17.188 1 80.88 41 GLY B N 1
ATOM 2215 C CA . GLY B 1 41 ? -13.586 -16.547 -16.406 1 80.88 41 GLY B CA 1
ATOM 2216 C C . GLY B 1 41 ? -13.516 -16.297 -14.914 1 80.88 41 GLY B C 1
ATOM 2217 O O . GLY B 1 41 ? -13.547 -17.234 -14.117 1 80.88 41 GLY B O 1
ATOM 2218 N N . GLY B 1 42 ? -13.406 -15.109 -14.539 1 84.94 42 GLY B N 1
ATOM 2219 C CA . GLY B 1 42 ? -13.406 -14.758 -13.133 1 84.94 42 GLY B CA 1
ATOM 2220 C C . GLY B 1 42 ? -12.031 -14.836 -12.492 1 84.94 42 GLY B C 1
ATOM 2221 O O . GLY B 1 42 ? -11.031 -15.023 -13.188 1 84.94 42 GLY B O 1
ATOM 2222 N N . ALA B 1 43 ? -12.062 -14.742 -11.18 1 90.5 43 ALA B N 1
ATOM 2223 C CA . ALA B 1 43 ? -10.812 -14.758 -10.422 1 90.5 43 ALA B CA 1
ATOM 2224 C C . ALA B 1 43 ? -10.422 -16.172 -10.031 1 90.5 43 ALA B C 1
ATOM 2226 O O . ALA B 1 43 ? -11.289 -17.016 -9.766 1 90.5 43 ALA B O 1
ATOM 2227 N N . LEU B 1 44 ? -9.141 -16.375 -9.969 1 94.38 44 LEU B N 1
ATOM 2228 C CA . LEU B 1 44 ? -8.617 -17.656 -9.508 1 94.38 44 LEU B CA 1
ATOM 2229 C C . LEU B 1 44 ? -9.156 -18 -8.125 1 94.38 44 LEU B C 1
ATOM 2231 O O . LEU B 1 44 ? -9.367 -19.188 -7.809 1 94.38 44 LEU B O 1
ATOM 2235 N N . THR B 1 45 ? -9.398 -17.016 -7.324 1 93.5 45 THR B N 1
ATOM 2236 C CA . THR B 1 45 ? -9.891 -17.219 -5.965 1 93.5 45 THR B CA 1
ATOM 2237 C C . THR B 1 45 ? -11.203 -17.984 -5.973 1 93.5 45 THR B C 1
ATOM 2239 O O . THR B 1 45 ? -11.461 -18.797 -5.078 1 93.5 45 THR B O 1
ATOM 2242 N N . ASP B 1 46 ? -12 -17.797 -6.957 1 88.94 46 ASP B N 1
ATOM 2243 C CA . ASP B 1 46 ? -13.273 -18.516 -7.066 1 88.94 46 ASP B CA 1
ATOM 2244 C C . ASP B 1 46 ? -13.047 -20.016 -7.219 1 88.94 46 ASP B C 1
ATOM 2246 O O . ASP B 1 46 ? -13.828 -20.828 -6.719 1 88.94 46 ASP B O 1
ATOM 2250 N N . ILE B 1 47 ? -12.055 -20.312 -7.895 1 90.06 47 ILE B N 1
ATOM 2251 C CA . ILE B 1 47 ? -11.688 -21.719 -8.102 1 90.06 47 ILE B CA 1
ATOM 2252 C C . ILE B 1 47 ? -11.094 -22.281 -6.816 1 90.06 47 ILE B C 1
ATOM 2254 O O . ILE B 1 47 ? -11.43 -23.391 -6.406 1 90.06 47 ILE B O 1
ATOM 2258 N N . VAL B 1 48 ? -10.289 -21.531 -6.156 1 92.25 48 VAL B N 1
ATOM 2259 C CA . VAL B 1 48 ? -9.484 -21.969 -5.02 1 92.25 48 VAL B CA 1
ATOM 2260 C C . VAL B 1 48 ? -10.383 -22.172 -3.803 1 92.25 48 VAL B C 1
ATOM 2262 O O . VAL B 1 48 ? -10.227 -23.156 -3.066 1 92.25 48 VAL B O 1
ATOM 2265 N N . VAL B 1 49 ? -11.297 -21.281 -3.506 1 84.56 49 VAL B N 1
ATOM 2266 C CA . VAL B 1 49 ? -12.102 -21.328 -2.289 1 84.56 49 VAL B CA 1
ATOM 2267 C C . VAL B 1 49 ? -13.289 -22.25 -2.484 1 84.56 49 VAL B C 1
ATOM 2269 O O . VAL B 1 49 ? -13.789 -22.844 -1.523 1 84.56 49 VAL B O 1
ATOM 2272 N N . ASN B 1 50 ? -13.875 -22.203 -3.625 1 72.44 50 ASN B N 1
ATOM 2273 C CA . ASN B 1 50 ? -15.047 -23.047 -3.865 1 72.44 50 ASN B CA 1
ATOM 2274 C C . ASN B 1 50 ? -14.648 -24.5 -4.121 1 72.44 50 ASN B C 1
ATOM 2276 O O . ASN B 1 50 ? -15.383 -25.234 -4.785 1 72.44 50 ASN B O 1
ATOM 2280 N N . GLN B 1 51 ? -13.461 -24.797 -3.619 1 61.19 51 GLN B N 1
ATOM 2281 C CA . GLN B 1 51 ? -12.969 -26.156 -3.871 1 61.19 51 GLN B CA 1
ATOM 2282 C C . GLN B 1 51 ? -13.852 -27.203 -3.189 1 61.19 51 GLN B C 1
ATOM 2284 O O . GLN B 1 51 ? -13.57 -27.609 -2.064 1 61.19 51 GLN B O 1
ATOM 2289 N N . GLY B 1 52 ? -15.109 -26.906 -3.07 1 53.34 52 GLY B N 1
ATOM 2290 C CA . GLY B 1 52 ? -15.805 -28.109 -2.635 1 53.34 52 GLY B CA 1
ATOM 2291 C C . GLY B 1 52 ? -15.047 -29.391 -2.947 1 53.34 52 GLY B C 1
ATOM 2292 O O . GLY B 1 52 ? -13.836 -29.469 -2.723 1 53.34 52 GLY B O 1
ATOM 2293 N N . SER B 1 53 ? -15.508 -30.312 -3.873 1 53.03 53 SER B N 1
ATOM 2294 C CA . SER B 1 53 ? -15.062 -31.656 -4.18 1 53.03 53 SER B CA 1
ATOM 2295 C C . SER B 1 53 ? -13.898 -31.656 -5.16 1 53.03 53 SER B C 1
ATOM 2297 O O . SER B 1 53 ? -13.234 -32.688 -5.355 1 53.03 53 SER B O 1
ATOM 2299 N N . SER B 1 54 ? -13.625 -30.422 -5.941 1 64.25 54 SER B N 1
ATOM 2300 C CA . SER B 1 54 ? -12.641 -30.609 -7.008 1 64.25 54 SER B CA 1
ATOM 2301 C C . SER B 1 54 ? -11.438 -29.703 -6.812 1 64.25 54 SER B C 1
ATOM 2303 O O . SER B 1 54 ? -11.492 -28.516 -7.133 1 64.25 54 SER B O 1
ATOM 2305 N N . ARG B 1 55 ? -10.383 -30.203 -6.129 1 84.5 55 ARG B N 1
ATOM 2306 C CA . ARG B 1 55 ? -9.102 -29.547 -5.91 1 84.5 55 ARG B CA 1
ATOM 2307 C C . ARG B 1 55 ? -8.297 -29.469 -7.203 1 84.5 55 ARG B C 1
ATOM 2309 O O . ARG B 1 55 ? -8.375 -30.375 -8.039 1 84.5 55 ARG B O 1
ATOM 2316 N N . MET B 1 56 ? -7.594 -28.422 -7.375 1 93.81 56 MET B N 1
ATOM 2317 C CA . MET B 1 56 ? -6.703 -28.281 -8.523 1 93.81 56 MET B CA 1
ATOM 2318 C C . MET B 1 56 ? -5.613 -29.359 -8.484 1 93.81 56 MET B C 1
ATOM 2320 O O . MET B 1 56 ? -5.047 -29.625 -7.43 1 93.81 56 MET B O 1
ATOM 2324 N N . ASP B 1 57 ? -5.453 -29.969 -9.633 1 94.69 57 ASP B N 1
ATOM 2325 C CA . ASP B 1 57 ? -4.336 -30.906 -9.688 1 94.69 57 ASP B CA 1
ATOM 2326 C C . ASP B 1 57 ? -3.027 -30.172 -10 1 94.69 57 ASP B C 1
ATOM 2328 O O . ASP B 1 57 ? -3.02 -28.969 -10.219 1 94.69 57 ASP B O 1
ATOM 2332 N N . GLU B 1 58 ? -1.91 -30.875 -9.984 1 97.44 58 GLU B N 1
ATOM 2333 C CA . GLU B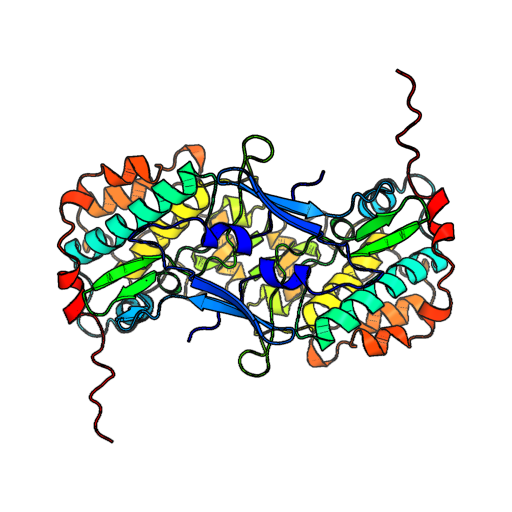 1 58 ? -0.596 -30.25 -10.094 1 97.44 58 GLU B CA 1
ATOM 2334 C C . GLU B 1 58 ? -0.373 -29.672 -11.484 1 97.44 58 GLU B C 1
ATOM 2336 O O . GLU B 1 58 ? 0.345 -28.688 -11.641 1 97.44 58 GLU B O 1
ATOM 2341 N N . ASN B 1 59 ? -0.992 -30.297 -12.531 1 98 59 ASN B N 1
ATOM 2342 C CA . ASN B 1 59 ? -0.865 -29.734 -13.875 1 98 59 ASN B CA 1
ATOM 2343 C C . ASN B 1 59 ? -1.545 -28.375 -13.977 1 98 59 ASN B C 1
ATOM 2345 O O . ASN B 1 59 ? -1.014 -27.453 -14.609 1 98 59 ASN B O 1
ATOM 2349 N N . GLN B 1 60 ? -2.676 -28.297 -13.383 1 97.38 60 GLN B N 1
ATOM 2350 C CA . GLN B 1 60 ? -3.402 -27.031 -13.344 1 97.38 60 GLN B CA 1
ATOM 2351 C C . GLN B 1 60 ? -2.627 -25.984 -12.562 1 97.38 60 GLN B C 1
ATOM 2353 O O . GLN B 1 60 ? -2.516 -24.828 -13 1 97.38 60 GLN B O 1
ATOM 2358 N N . ILE B 1 61 ? -2.09 -26.359 -11.438 1 98.38 61 ILE B N 1
ATOM 2359 C CA . ILE B 1 61 ? -1.294 -25.453 -10.617 1 98.38 61 ILE B CA 1
ATOM 2360 C C . ILE B 1 61 ? -0.069 -24.984 -11.398 1 98.38 61 ILE B C 1
ATOM 2362 O O . ILE B 1 61 ? 0.246 -23.797 -11.422 1 98.38 61 ILE B O 1
ATOM 2366 N N . ALA B 1 62 ? 0.572 -25.922 -12.055 1 98.81 62 ALA B N 1
ATOM 2367 C CA . ALA B 1 62 ? 1.736 -25.578 -12.875 1 98.81 62 ALA B CA 1
ATOM 2368 C C . ALA B 1 62 ? 1.362 -24.609 -13.984 1 98.81 62 ALA B C 1
ATOM 2370 O O . ALA B 1 62 ? 2.133 -23.703 -14.312 1 98.81 62 ALA B O 1
ATOM 2371 N N . THR B 1 63 ? 0.223 -24.797 -14.578 1 98.81 63 THR B N 1
ATOM 2372 C CA . THR B 1 63 ? -0.244 -23.953 -15.672 1 98.81 63 THR B CA 1
ATOM 2373 C C . THR B 1 63 ? -0.438 -22.516 -15.195 1 98.81 63 THR B C 1
ATOM 2375 O O . THR B 1 63 ? 0.023 -21.578 -15.852 1 98.81 63 THR B O 1
ATOM 2378 N N . VAL B 1 64 ? -1.062 -22.375 -14.039 1 98.62 64 VAL B N 1
ATOM 2379 C CA . VAL B 1 64 ? -1.258 -21.047 -13.469 1 98.62 64 VAL B CA 1
ATOM 2380 C C . VAL B 1 64 ? 0.095 -20.422 -13.133 1 98.62 64 VAL B C 1
ATOM 2382 O O . VAL B 1 64 ? 0.356 -19.266 -13.477 1 98.62 64 VAL B O 1
ATOM 2385 N N . CYS B 1 65 ? 0.962 -21.203 -12.516 1 98.88 65 CYS B N 1
ATOM 2386 C CA . CYS B 1 65 ? 2.266 -20.703 -12.094 1 98.88 65 CYS B CA 1
ATOM 2387 C C . CYS B 1 65 ? 3.094 -20.25 -13.297 1 98.88 65 CYS B C 1
ATOM 2389 O O . CYS B 1 65 ? 3.738 -19.203 -13.25 1 98.88 65 CYS B O 1
ATOM 2391 N N . LYS B 1 66 ? 3.094 -21.031 -14.312 1 98.88 66 LYS B N 1
ATOM 2392 C CA . LYS B 1 66 ? 3.859 -20.688 -15.508 1 98.88 66 LYS B CA 1
ATOM 2393 C C . LYS B 1 66 ? 3.422 -19.344 -16.078 1 98.88 66 LYS B C 1
ATOM 2395 O O . LYS B 1 66 ? 4.258 -18.5 -16.391 1 98.88 66 LYS B O 1
ATOM 2400 N N . ALA B 1 67 ? 2.15 -19.156 -16.203 1 98.62 67 ALA B N 1
ATOM 2401 C CA . ALA B 1 67 ? 1.618 -17.906 -16.719 1 98.62 67 ALA B CA 1
ATOM 2402 C C . ALA B 1 67 ? 2.025 -16.734 -15.828 1 98.62 67 ALA B C 1
ATOM 2404 O O . ALA B 1 67 ? 2.479 -15.695 -16.328 1 98.62 67 ALA B O 1
ATOM 2405 N N . CYS B 1 68 ? 1.883 -16.891 -14.531 1 98.69 68 CYS B N 1
ATOM 2406 C CA . CYS B 1 68 ? 2.227 -15.836 -13.586 1 98.69 68 CYS B CA 1
ATOM 2407 C C . CYS B 1 68 ? 3.717 -15.508 -13.641 1 98.69 68 CYS B C 1
ATOM 2409 O O . CYS B 1 68 ? 4.105 -14.344 -13.609 1 98.69 68 CYS B O 1
ATOM 2411 N N . LEU B 1 69 ? 4.492 -16.547 -13.734 1 98.88 69 LEU B N 1
ATOM 2412 C CA . LEU B 1 69 ? 5.941 -16.359 -13.734 1 98.88 69 LEU B CA 1
ATOM 2413 C C . LEU B 1 69 ? 6.402 -15.672 -15.008 1 98.88 69 LEU B C 1
ATOM 2415 O O . LEU B 1 69 ? 7.352 -14.875 -14.992 1 98.88 69 LEU B O 1
ATOM 2419 N N . LYS B 1 70 ? 5.793 -15.945 -16.109 1 98.56 70 LYS B N 1
ATOM 2420 C CA . LYS B 1 70 ? 6.09 -15.211 -17.344 1 98.56 70 LYS B CA 1
ATOM 2421 C C . LYS B 1 70 ? 5.801 -13.719 -17.172 1 98.56 70 LYS B C 1
ATOM 2423 O O . LYS B 1 70 ? 6.613 -12.875 -17.562 1 98.56 70 LYS B O 1
ATOM 2428 N N . ALA B 1 71 ? 4.676 -13.445 -16.625 1 96.94 71 ALA B N 1
ATOM 2429 C CA . ALA B 1 71 ? 4.301 -12.062 -16.375 1 96.94 71 ALA B CA 1
ATOM 2430 C C . ALA B 1 71 ? 5.281 -11.398 -15.414 1 96.94 71 ALA B C 1
ATOM 2432 O O . ALA B 1 71 ? 5.75 -10.281 -15.664 1 96.94 71 ALA B O 1
ATOM 2433 N N . LEU B 1 72 ? 5.625 -12.078 -14.328 1 98 72 LEU B N 1
ATOM 2434 C CA . LEU B 1 72 ? 6.508 -11.516 -13.305 1 98 72 LEU B CA 1
ATOM 2435 C C . LEU B 1 72 ? 7.918 -11.32 -13.859 1 98 72 LEU B C 1
ATOM 2437 O O . LEU B 1 72 ? 8.578 -10.328 -13.547 1 98 72 LEU B O 1
ATOM 2441 N N . SER B 1 73 ? 8.375 -12.336 -14.602 1 98 73 SER B N 1
ATOM 2442 C CA . SER B 1 73 ? 9.688 -12.188 -15.219 1 98 73 SER B CA 1
ATOM 2443 C C . SER B 1 73 ? 9.758 -10.93 -16.078 1 98 73 SER B C 1
ATOM 2445 O O . SER B 1 73 ? 10.734 -10.18 -16.016 1 98 73 SER B O 1
ATOM 2447 N N . PHE B 1 74 ? 8.734 -10.688 -16.875 1 94.88 74 PHE B N 1
ATOM 2448 C CA . PHE B 1 74 ? 8.641 -9.5 -17.719 1 94.88 74 PHE B CA 1
ATOM 2449 C C . PHE B 1 74 ? 8.617 -8.234 -16.859 1 94.88 74 PHE B C 1
ATOM 2451 O O . PHE B 1 74 ? 9.391 -7.309 -17.094 1 94.88 74 PHE B O 1
ATOM 2458 N N . LEU B 1 75 ? 7.781 -8.172 -15.875 1 92.12 75 LEU B N 1
ATOM 2459 C CA . LEU B 1 75 ? 7.645 -6.996 -15.016 1 92.12 75 LEU B CA 1
ATOM 2460 C C . LEU B 1 75 ? 8.953 -6.695 -14.297 1 92.12 75 LEU B C 1
ATOM 2462 O O . LEU B 1 75 ? 9.414 -5.555 -14.289 1 92.12 75 LEU B O 1
ATOM 2466 N N . HIS B 1 76 ? 9.555 -7.715 -13.672 1 94.25 76 HIS B N 1
ATOM 2467 C CA . HIS B 1 76 ? 10.773 -7.543 -12.891 1 94.25 76 HIS B CA 1
ATOM 2468 C C . HIS B 1 76 ? 11.922 -7.07 -13.773 1 94.25 76 HIS B C 1
ATOM 2470 O O . HIS B 1 76 ? 12.734 -6.242 -13.359 1 94.25 76 HIS B O 1
ATOM 2476 N N . SER B 1 77 ? 12 -7.594 -14.953 1 92.69 77 SER B N 1
ATOM 2477 C CA . SER B 1 77 ? 13.039 -7.172 -15.883 1 92.69 77 SER B CA 1
ATOM 2478 C C . SER B 1 77 ? 12.867 -5.711 -16.281 1 92.69 77 SER B C 1
ATOM 2480 O O . SER B 1 77 ? 13.82 -5.062 -16.703 1 92.69 77 SER B O 1
ATOM 2482 N N . ASN B 1 78 ? 11.672 -5.281 -16.156 1 85.69 78 ASN B N 1
ATOM 2483 C CA . ASN B 1 78 ? 11.391 -3.881 -16.453 1 85.69 78 ASN B CA 1
ATOM 2484 C C . ASN B 1 78 ? 11.328 -3.033 -15.188 1 85.69 78 ASN B C 1
ATOM 2486 O O . ASN B 1 78 ? 10.82 -1.911 -15.203 1 85.69 78 ASN B O 1
ATOM 2490 N N . GLY B 1 79 ? 11.727 -3.629 -14.07 1 86.5 79 GLY B N 1
ATOM 2491 C CA . GLY B 1 79 ? 11.859 -2.887 -12.82 1 86.5 79 GLY B CA 1
ATOM 2492 C C . GLY B 1 79 ? 10.531 -2.631 -12.141 1 86.5 79 GLY B C 1
ATOM 2493 O O . GLY B 1 79 ? 10.352 -1.604 -11.477 1 86.5 79 GLY B O 1
ATOM 2494 N N . VAL B 1 80 ? 9.57 -3.486 -12.328 1 87 80 VAL B N 1
ATOM 2495 C CA . VAL B 1 80 ? 8.258 -3.33 -11.703 1 87 80 VAL B CA 1
ATOM 2496 C C . VAL B 1 80 ? 8.008 -4.48 -10.734 1 87 80 VAL B C 1
ATOM 2498 O O . VAL B 1 80 ? 8.18 -5.648 -11.086 1 87 80 VAL B O 1
ATOM 2501 N N . ILE B 1 81 ? 7.621 -4.168 -9.547 1 92.12 81 ILE B N 1
ATOM 2502 C CA . ILE B 1 81 ? 7.184 -5.184 -8.594 1 92.12 81 ILE B CA 1
ATOM 2503 C C . ILE B 1 81 ? 5.688 -5.035 -8.336 1 92.12 81 ILE B C 1
ATOM 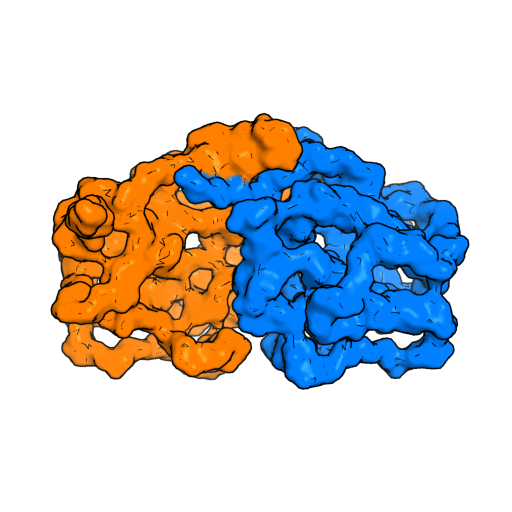2505 O O . ILE B 1 81 ? 5.168 -3.918 -8.281 1 92.12 81 ILE B O 1
ATOM 2509 N N . HIS B 1 82 ? 4.957 -6.07 -8.227 1 90.25 82 HIS B N 1
ATOM 2510 C CA . HIS B 1 82 ? 3.504 -6.082 -8.117 1 90.25 82 HIS B CA 1
ATOM 2511 C C . HIS B 1 82 ? 3.057 -5.781 -6.688 1 90.25 82 HIS B C 1
ATOM 2513 O O . HIS B 1 82 ? 2.193 -4.93 -6.469 1 90.25 82 HIS B O 1
ATOM 2519 N N . ARG B 1 83 ? 3.586 -6.551 -5.652 1 93.38 83 ARG B N 1
ATOM 2520 C CA . ARG B 1 83 ? 3.473 -6.344 -4.215 1 93.38 83 ARG B CA 1
ATOM 2521 C C . ARG B 1 83 ? 2.117 -6.812 -3.697 1 93.38 83 ARG B C 1
ATOM 2523 O O . ARG B 1 83 ? 1.747 -6.527 -2.559 1 93.38 83 ARG B O 1
ATOM 2530 N N . ASP B 1 84 ? 1.371 -7.609 -4.5 1 93.81 84 ASP B N 1
ATOM 2531 C CA . ASP B 1 84 ? 0.103 -8.148 -4.016 1 93.81 84 ASP B CA 1
ATOM 2532 C C . ASP B 1 84 ? -0.299 -9.398 -4.797 1 93.81 84 ASP B C 1
ATOM 2534 O O . ASP B 1 84 ? -1.458 -9.547 -5.191 1 93.81 84 ASP B O 1
ATOM 2538 N N . ILE B 1 85 ? 0.602 -10.227 -5.051 1 97.31 85 ILE B N 1
ATOM 2539 C CA . ILE B 1 85 ? 0.315 -11.492 -5.719 1 97.31 85 ILE B CA 1
ATOM 2540 C C . ILE B 1 85 ? -0.51 -12.383 -4.793 1 97.31 85 ILE B C 1
ATOM 2542 O O . ILE B 1 85 ? -0.114 -12.648 -3.656 1 97.31 85 ILE B O 1
ATOM 2546 N N . LYS B 1 86 ? -1.618 -12.797 -5.207 1 97.25 86 LYS B N 1
ATOM 2547 C CA . LYS B 1 86 ? -2.561 -13.719 -4.578 1 97.25 86 LYS B CA 1
ATOM 2548 C C . LYS B 1 86 ? -3.607 -14.211 -5.574 1 97.25 86 LYS B C 1
ATOM 2550 O O . LYS B 1 86 ? -3.648 -13.742 -6.715 1 97.25 86 LYS B O 1
ATOM 2555 N N . SER B 1 87 ? -4.43 -15.125 -5.172 1 96.12 87 SER B N 1
ATOM 2556 C CA . SER B 1 87 ? -5.41 -15.695 -6.09 1 96.12 87 SER B CA 1
ATOM 2557 C C . SER B 1 87 ? -6.375 -14.633 -6.605 1 96.12 87 SER B C 1
ATOM 2559 O O . SER B 1 87 ? -6.824 -14.695 -7.75 1 96.12 87 SER B O 1
ATOM 2561 N N . ASP B 1 88 ? -6.645 -13.617 -5.754 1 92.81 88 ASP B N 1
ATOM 2562 C CA . ASP B 1 88 ? -7.566 -12.555 -6.125 1 92.81 88 ASP B CA 1
ATOM 2563 C C . ASP B 1 88 ? -6.996 -11.695 -7.254 1 92.81 88 ASP B C 1
ATOM 2565 O O . ASP B 1 88 ? -7.742 -11.023 -7.969 1 92.81 88 ASP B O 1
ATOM 2569 N N . SER B 1 89 ? -5.703 -11.75 -7.473 1 91.75 89 SER B N 1
ATOM 2570 C CA . SER B 1 89 ? -5.035 -10.906 -8.461 1 91.75 89 SER B CA 1
ATOM 2571 C C . SER B 1 89 ? -4.879 -11.641 -9.797 1 91.75 89 SER B C 1
ATOM 2573 O O . SER B 1 89 ? -4.27 -11.109 -10.727 1 91.75 89 SER B O 1
ATOM 2575 N N . ILE B 1 90 ? -5.352 -12.867 -9.82 1 95.44 90 ILE B N 1
ATOM 2576 C CA . ILE B 1 90 ? -5.258 -13.688 -11.031 1 95.44 90 ILE B CA 1
ATOM 2577 C C . ILE B 1 90 ? -6.637 -13.828 -11.664 1 95.44 90 ILE B C 1
ATOM 2579 O O . ILE B 1 90 ? -7.566 -14.336 -11.031 1 95.44 90 ILE B O 1
ATOM 2583 N N . LEU B 1 91 ? -6.758 -13.391 -12.891 1 92.31 91 LEU B N 1
ATOM 2584 C CA . LEU B 1 91 ? -8.008 -13.508 -13.633 1 92.31 91 LEU B CA 1
ATOM 2585 C C . LEU B 1 91 ? -7.871 -14.508 -14.773 1 92.31 91 LEU B C 1
ATOM 2587 O O . LEU B 1 91 ? -6.785 -14.672 -15.336 1 92.31 91 LEU B O 1
ATOM 2591 N N . LEU B 1 92 ? -8.914 -15.148 -15.023 1 93.31 92 LEU B N 1
ATOM 2592 C CA . LEU B 1 92 ? -8.961 -16.109 -16.125 1 93.31 92 LEU B CA 1
ATOM 2593 C C . LEU B 1 92 ? -9.906 -15.633 -17.219 1 93.31 92 LEU B C 1
ATOM 2595 O O . LEU B 1 92 ? -10.969 -15.07 -16.922 1 93.31 92 LEU B O 1
ATOM 2599 N N . SER B 1 93 ? -9.523 -15.867 -18.438 1 90.94 93 SER B N 1
ATOM 2600 C CA . SER B 1 93 ? -10.445 -15.695 -19.562 1 90.94 93 SER B CA 1
ATOM 2601 C C . SER B 1 93 ? -11.352 -16.906 -19.719 1 90.94 93 SER B C 1
ATOM 2603 O O . SER B 1 93 ? -11.164 -17.922 -19.047 1 90.94 93 SER B O 1
ATOM 2605 N N . GLN B 1 94 ? -12.242 -16.766 -20.641 1 89.25 94 GLN B N 1
ATOM 2606 C CA . GLN B 1 94 ? -13.195 -17.844 -20.891 1 89.25 94 GLN B CA 1
ATOM 2607 C C . GLN B 1 94 ? -12.492 -19.094 -21.391 1 89.25 94 GLN B C 1
ATOM 2609 O O . GLN B 1 94 ? -12.914 -20.219 -21.109 1 89.25 94 GLN B O 1
ATOM 2614 N N . ASP B 1 95 ? -11.438 -18.875 -22.062 1 92.88 95 ASP B N 1
ATOM 2615 C CA . ASP B 1 95 ? -10.711 -20.016 -22.625 1 92.88 95 ASP B CA 1
ATOM 2616 C C . ASP B 1 95 ? -9.586 -20.469 -21.703 1 92.88 95 ASP B C 1
ATOM 2618 O O . ASP B 1 95 ? -8.695 -21.219 -22.125 1 92.88 95 ASP B O 1
ATOM 2622 N N . GLY B 1 96 ? -9.523 -19.922 -20.5 1 94.19 96 GLY B N 1
ATOM 2623 C CA . GLY B 1 96 ? -8.641 -20.438 -19.469 1 94.19 96 GLY B CA 1
ATOM 2624 C C . GLY B 1 96 ? -7.316 -19.703 -19.391 1 94.19 96 GLY B C 1
ATOM 2625 O O . GLY B 1 96 ? -6.449 -20.047 -18.594 1 94.19 96 GLY B O 1
ATOM 2626 N N . LYS B 1 97 ? -7.18 -18.719 -20.203 1 95.69 97 LYS B N 1
ATOM 2627 C CA . LYS B 1 97 ? -5.945 -17.953 -20.141 1 95.69 97 LYS B CA 1
ATOM 2628 C C . LYS B 1 97 ? -5.812 -17.234 -18.797 1 95.69 97 LYS B C 1
ATOM 2630 O O . LYS B 1 97 ? -6.789 -16.672 -18.297 1 95.69 97 LYS B O 1
ATOM 2635 N N . VAL B 1 98 ? -4.637 -17.297 -18.266 1 96.81 98 VAL B N 1
ATOM 2636 C CA . VAL B 1 98 ? -4.352 -16.734 -16.953 1 96.81 98 VAL B CA 1
ATOM 2637 C C . VAL B 1 98 ? -3.707 -15.352 -17.125 1 96.81 98 VAL B C 1
ATOM 2639 O O . VAL B 1 98 ? -2.719 -15.211 -17.844 1 96.81 98 VAL B O 1
ATOM 2642 N N . LYS B 1 99 ? -4.238 -14.32 -16.438 1 93.81 99 LYS B N 1
ATOM 2643 C CA . LYS B 1 99 ? -3.674 -12.977 -16.5 1 93.81 99 LYS B CA 1
ATOM 2644 C C . LYS B 1 99 ? -3.514 -12.375 -15.109 1 93.81 99 LYS B C 1
ATOM 2646 O O . LYS B 1 99 ? -4.414 -12.477 -14.281 1 93.81 99 LYS B O 1
ATOM 2651 N N . LEU B 1 100 ? -2.35 -11.859 -14.922 1 93.38 100 LEU B N 1
ATOM 2652 C CA . LEU B 1 100 ? -2.088 -11.094 -13.711 1 93.38 100 LEU B CA 1
ATOM 2653 C C . LEU B 1 100 ? -2.807 -9.75 -13.75 1 93.38 100 LEU B C 1
ATOM 2655 O O . LEU B 1 100 ? -2.801 -9.07 -14.781 1 93.38 100 LEU B O 1
ATOM 2659 N N . SER B 1 101 ? -3.453 -9.406 -12.688 1 87.25 101 SER B N 1
ATOM 2660 C CA . SER B 1 101 ? -4.184 -8.148 -12.562 1 87.25 101 SER B CA 1
ATOM 2661 C C . SER B 1 101 ? -3.887 -7.469 -11.234 1 87.25 101 SER B C 1
ATOM 2663 O O . SER B 1 101 ? -2.885 -7.773 -10.578 1 87.25 101 SER B O 1
ATOM 2665 N N . ASP B 1 102 ? -4.648 -6.457 -10.859 1 81.75 102 ASP B N 1
ATOM 2666 C CA . ASP B 1 102 ? -4.59 -5.766 -9.57 1 81.75 102 ASP B CA 1
ATOM 2667 C C . ASP B 1 102 ? -3.225 -5.109 -9.359 1 81.75 102 ASP B C 1
ATOM 2669 O O . ASP B 1 102 ? -2.508 -5.453 -8.422 1 81.75 102 ASP B O 1
ATOM 2673 N N . PHE B 1 103 ? -2.904 -4.145 -10.094 1 81.5 103 PHE B N 1
ATOM 2674 C CA . PHE B 1 103 ? -1.621 -3.455 -10.047 1 81.5 103 PHE B CA 1
ATOM 2675 C C . PHE B 1 103 ? -1.713 -2.201 -9.188 1 81.5 103 PHE B C 1
ATOM 2677 O O . PHE B 1 103 ? -0.922 -1.27 -9.344 1 81.5 103 PHE B O 1
ATOM 2684 N N . GLY B 1 104 ? -2.619 -2.18 -8.336 1 76.12 104 GLY B N 1
ATOM 2685 C CA . GLY B 1 104 ? -2.834 -1.021 -7.484 1 76.12 104 GLY B CA 1
ATOM 2686 C C . GLY B 1 104 ? -1.685 -0.761 -6.527 1 76.12 104 GLY B C 1
ATOM 2687 O O . GLY B 1 104 ? -1.516 0.359 -6.043 1 76.12 104 GLY B O 1
ATOM 2688 N N . PHE B 1 105 ? -0.877 -1.749 -6.238 1 80.44 105 PHE B N 1
ATOM 2689 C CA . PHE B 1 105 ? 0.211 -1.623 -5.277 1 80.44 105 PHE B CA 1
ATOM 2690 C C . PHE B 1 105 ? 1.563 -1.696 -5.977 1 80.44 105 PHE B C 1
ATOM 2692 O O . PHE B 1 105 ? 2.607 -1.682 -5.324 1 80.44 105 PHE B O 1
ATOM 2699 N N . CYS B 1 106 ? 1.509 -1.784 -7.266 1 84.31 106 CYS B N 1
ATOM 2700 C CA . CYS B 1 106 ? 2.768 -1.96 -7.984 1 84.31 106 CYS B CA 1
ATOM 2701 C C . CYS B 1 106 ? 3.686 -0.761 -7.773 1 84.31 106 CYS B C 1
ATOM 2703 O O . CYS B 1 106 ? 3.223 0.33 -7.441 1 84.31 106 CYS B O 1
ATOM 2705 N N . ALA B 1 107 ? 4.938 -1.009 -7.887 1 81.19 107 ALA B N 1
ATOM 2706 C CA . ALA B 1 107 ? 5.945 0.035 -7.738 1 81.19 107 ALA B CA 1
ATOM 2707 C C . ALA B 1 107 ? 7.105 -0.178 -8.711 1 81.19 107 ALA B C 1
ATOM 2709 O O . ALA B 1 107 ? 7.387 -1.31 -9.109 1 81.19 107 ALA B O 1
ATOM 2710 N N . GLN B 1 108 ? 7.688 0.934 -8.969 1 79.19 108 GLN B N 1
ATOM 2711 C CA . GLN B 1 108 ? 8.891 0.878 -9.789 1 79.19 108 GLN B CA 1
ATOM 2712 C C . GLN B 1 108 ? 10.141 0.789 -8.922 1 79.19 108 GLN B C 1
ATOM 2714 O O . GLN B 1 108 ? 10.258 1.481 -7.906 1 79.19 108 GLN B O 1
ATOM 2719 N N . VAL B 1 109 ? 10.984 -0.129 -9.312 1 80.88 109 VAL B N 1
ATOM 2720 C CA . VAL B 1 109 ? 12.328 -0.189 -8.75 1 80.88 109 VAL B CA 1
ATOM 2721 C C . VAL B 1 109 ? 13.359 0.057 -9.852 1 80.88 109 VAL B C 1
ATOM 2723 O O . VAL B 1 109 ? 13.258 -0.5 -10.945 1 80.88 109 VAL B O 1
ATOM 2726 N N . THR B 1 110 ? 14.125 1.064 -9.648 1 73.44 110 THR B N 1
ATOM 2727 C CA . THR B 1 110 ? 15.133 1.47 -10.625 1 73.44 110 THR B CA 1
ATOM 2728 C C . THR B 1 110 ? 16.547 1.285 -10.062 1 73.44 110 THR B C 1
ATOM 2730 O O . THR B 1 110 ? 16.703 0.877 -8.914 1 73.44 110 THR B O 1
ATOM 2733 N N . GLN B 1 111 ? 17.5 1.534 -10.945 1 76.25 111 GLN B N 1
ATOM 2734 C CA . GLN B 1 111 ? 18.875 1.492 -10.492 1 76.25 111 GLN B CA 1
ATOM 2735 C C . GLN B 1 111 ? 19.125 2.518 -9.391 1 76.25 111 GLN B C 1
ATOM 2737 O O . GLN B 1 111 ? 19.891 2.254 -8.445 1 76.25 111 GLN B O 1
ATOM 2742 N N . GLU B 1 112 ? 18.5 3.664 -9.461 1 69 112 GLU B N 1
ATOM 2743 C CA . GLU B 1 112 ? 18.672 4.742 -8.492 1 69 112 GLU B CA 1
ATOM 2744 C C . GLU B 1 112 ? 17.906 4.453 -7.207 1 69 112 GLU B C 1
ATOM 2746 O O . GLU B 1 112 ? 18.297 4.91 -6.133 1 69 112 GLU B O 1
ATOM 2751 N N . LEU B 1 113 ? 16.844 3.764 -7.324 1 73.5 113 LEU B N 1
ATOM 2752 C CA . LEU B 1 113 ? 16.016 3.35 -6.199 1 73.5 113 LEU B CA 1
ATOM 2753 C C . LEU B 1 113 ? 15.664 1.867 -6.297 1 73.5 113 LEU B C 1
ATOM 2755 O O . LEU B 1 113 ? 14.531 1.51 -6.648 1 73.5 113 LEU B O 1
ATOM 2759 N N . PRO B 1 114 ? 16.625 1.146 -5.922 1 76.12 114 PRO B N 1
ATOM 2760 C CA . PRO B 1 114 ? 16.484 -0.28 -6.23 1 76.12 114 PRO B CA 1
ATOM 2761 C C . PRO B 1 114 ? 15.562 -1.009 -5.258 1 76.12 114 PRO B C 1
ATOM 2763 O O . PRO B 1 114 ? 15.156 -2.143 -5.52 1 76.12 114 PRO B O 1
ATOM 2766 N N . LYS B 1 115 ? 15.289 -0.284 -4.125 1 84.81 115 LYS B N 1
ATOM 2767 C CA . LYS B 1 115 ? 14.469 -0.977 -3.129 1 84.81 115 LYS B CA 1
ATOM 2768 C C . LYS B 1 115 ? 13.391 -0.055 -2.564 1 84.81 115 LYS B C 1
ATOM 2770 O O . LYS B 1 115 ? 13.531 1.169 -2.611 1 84.81 115 LYS B O 1
ATOM 2775 N N . ARG B 1 116 ? 12.352 -0.725 -2.141 1 82.06 116 ARG B N 1
ATOM 2776 C CA . ARG B 1 116 ? 11.25 -0.042 -1.467 1 82.06 116 ARG B CA 1
ATOM 2777 C C . ARG B 1 116 ? 11.188 -0.433 0.006 1 82.06 116 ARG B C 1
ATOM 2779 O O . ARG B 1 116 ? 11.789 -1.428 0.417 1 82.06 116 ARG B O 1
ATOM 2786 N N . LYS B 1 117 ? 10.445 0.416 0.86 1 82.75 117 LYS B N 1
ATOM 2787 C CA . LYS B 1 117 ? 10.383 0.132 2.291 1 82.75 117 LYS B CA 1
ATOM 2788 C C . LYS B 1 117 ? 8.953 0.254 2.809 1 82.75 117 LYS B C 1
ATOM 2790 O O . LYS B 1 117 ? 8.695 0.039 3.994 1 82.75 117 LYS B O 1
ATOM 2795 N N . SER B 1 118 ? 8.07 0.448 1.937 1 83.62 118 SER B N 1
ATOM 2796 C CA . SER B 1 118 ? 6.684 0.686 2.334 1 83.62 118 SER B CA 1
ATOM 2797 C C . SER B 1 118 ? 6.004 -0.607 2.771 1 83.62 118 SER B C 1
ATOM 2799 O O . SER B 1 118 ? 6.395 -1.695 2.342 1 83.62 118 SER B O 1
ATOM 2801 N N . LEU B 1 119 ? 5.07 -0.467 3.717 1 89.12 119 LEU B N 1
ATOM 2802 C CA . LEU B 1 119 ? 4.18 -1.572 4.055 1 89.12 119 LEU B CA 1
ATOM 2803 C C . LEU B 1 119 ? 2.941 -1.566 3.166 1 89.12 119 LEU B C 1
ATOM 2805 O O . LEU B 1 119 ? 2.113 -0.656 3.252 1 89.12 119 LEU B O 1
ATOM 2809 N N . VAL B 1 120 ? 2.896 -2.553 2.289 1 89.19 120 VAL B N 1
ATOM 2810 C CA . VAL B 1 120 ? 1.834 -2.574 1.289 1 89.19 120 VAL B CA 1
ATOM 2811 C C . VAL B 1 120 ? 1.5 -4.02 0.922 1 89.19 120 VAL B C 1
ATOM 2813 O O . VAL B 1 120 ? 2.398 -4.848 0.765 1 89.19 120 VAL B O 1
ATOM 2816 N N . GLY B 1 121 ? 0.189 -4.277 0.883 1 88.81 121 GLY B N 1
ATOM 2817 C CA . GLY B 1 121 ? -0.229 -5.582 0.405 1 88.81 121 GLY B CA 1
ATOM 2818 C C . GLY B 1 121 ? -1.351 -6.191 1.226 1 88.81 121 GLY B C 1
ATOM 2819 O O . GLY B 1 121 ? -2.146 -5.465 1.829 1 88.81 121 GLY B O 1
ATOM 2820 N N . THR B 1 122 ? -1.438 -7.477 1.068 1 92.62 122 THR B N 1
ATOM 2821 C CA . THR B 1 122 ? -2.363 -8.266 1.872 1 92.62 122 THR B CA 1
ATOM 2822 C C . THR B 1 122 ? -1.605 -9.117 2.889 1 92.62 122 THR B C 1
ATOM 2824 O O . THR B 1 122 ? -0.726 -9.898 2.52 1 92.62 122 THR B O 1
ATOM 2827 N N . PRO B 1 123 ? -1.92 -9.031 4.102 1 94.62 123 PRO B N 1
ATOM 2828 C CA . PRO B 1 123 ? -1.094 -9.516 5.211 1 94.62 123 PRO B CA 1
ATOM 2829 C C . PRO B 1 123 ? -0.672 -10.969 5.043 1 94.62 123 PRO B C 1
ATOM 2831 O O . PRO B 1 123 ? 0.519 -11.289 5.121 1 94.62 123 PRO B O 1
ATOM 2834 N N . TYR B 1 124 ? -1.507 -11.852 4.609 1 96.44 124 TYR B N 1
ATOM 2835 C CA . TYR B 1 124 ? -1.27 -13.297 4.637 1 96.44 124 TYR B CA 1
ATOM 2836 C C . TYR B 1 124 ? -0.311 -13.711 3.527 1 96.44 124 TYR B C 1
ATOM 2838 O O . TYR B 1 124 ? 0.266 -14.797 3.574 1 96.44 124 TYR B O 1
ATOM 2846 N N . TRP B 1 125 ? -0.131 -12.883 2.574 1 97.81 125 TRP B N 1
ATOM 2847 C CA . TRP B 1 125 ? 0.727 -13.188 1.434 1 97.81 125 TRP B CA 1
ATOM 2848 C C . TRP B 1 125 ? 2.021 -12.383 1.494 1 97.81 125 TRP B C 1
ATOM 2850 O O . TRP B 1 125 ? 2.92 -12.586 0.673 1 97.81 125 TRP B O 1
ATOM 2860 N N . MET B 1 126 ? 2.105 -11.484 2.496 1 97.38 126 MET B N 1
ATOM 2861 C CA . MET B 1 126 ? 3.197 -10.523 2.559 1 97.38 126 MET B CA 1
ATOM 2862 C C . MET B 1 126 ? 4.512 -11.211 2.912 1 97.38 126 MET B C 1
ATOM 2864 O O . MET B 1 126 ? 4.547 -12.078 3.781 1 97.38 126 MET B O 1
ATOM 2868 N N . ALA B 1 127 ? 5.582 -10.773 2.303 1 98.19 127 ALA B N 1
ATOM 2869 C CA . ALA B 1 127 ? 6.914 -11.289 2.613 1 98.19 127 ALA B CA 1
ATOM 2870 C C . ALA B 1 127 ? 7.406 -10.75 3.955 1 98.19 127 ALA B C 1
ATOM 2872 O O . ALA B 1 127 ? 7.062 -9.633 4.352 1 98.19 127 ALA B O 1
ATOM 2873 N N . PRO B 1 128 ? 8.258 -11.523 4.641 1 97.62 128 PRO B N 1
ATOM 2874 C CA . PRO B 1 128 ? 8.766 -11.102 5.945 1 97.62 128 PRO B CA 1
ATOM 2875 C C . PRO B 1 128 ? 9.484 -9.75 5.891 1 97.62 128 PRO B C 1
ATOM 2877 O O . PRO B 1 128 ? 9.352 -8.938 6.809 1 97.62 128 PRO B O 1
ATOM 2880 N N . GLU B 1 129 ? 10.273 -9.484 4.82 1 97.5 129 GLU B N 1
ATOM 2881 C CA . GLU B 1 129 ? 11.031 -8.242 4.746 1 97.5 129 GLU B CA 1
ATOM 2882 C C . GLU B 1 129 ? 10.109 -7.043 4.559 1 97.5 129 GLU B C 1
ATOM 2884 O O . GLU B 1 129 ? 10.43 -5.93 4.98 1 97.5 129 GLU B O 1
ATOM 2889 N N . VAL B 1 130 ? 8.945 -7.211 3.891 1 96 130 VAL B N 1
ATOM 2890 C CA . VAL B 1 130 ? 7.961 -6.141 3.785 1 96 130 VAL B CA 1
ATOM 2891 C C . VAL B 1 130 ? 7.402 -5.816 5.168 1 96 130 VAL B C 1
ATOM 2893 O O . VAL B 1 130 ? 7.328 -4.648 5.555 1 96 130 VAL B O 1
ATOM 2896 N N . ILE B 1 131 ? 7.059 -6.871 5.906 1 94.94 131 ILE B N 1
ATOM 2897 C CA . ILE B 1 131 ? 6.492 -6.73 7.242 1 94.94 131 ILE B CA 1
ATOM 2898 C C . ILE B 1 131 ? 7.492 -6.02 8.156 1 94.94 131 ILE B C 1
ATOM 2900 O O . ILE B 1 131 ? 7.105 -5.191 8.977 1 94.94 131 ILE B O 1
ATOM 2904 N N . SER B 1 132 ? 8.727 -6.293 7.984 1 93.38 132 SER B N 1
ATOM 2905 C CA . SER B 1 132 ? 9.781 -5.75 8.828 1 93.38 132 SER B CA 1
ATOM 2906 C C . SER B 1 132 ? 10.219 -4.367 8.352 1 93.38 132 SER B C 1
ATOM 2908 O O . SER B 1 132 ? 11.117 -3.758 8.93 1 93.38 132 SER B O 1
ATOM 2910 N N . ARG B 1 133 ? 9.688 -3.914 7.242 1 92.25 133 ARG B N 1
ATOM 2911 C CA . ARG B 1 133 ? 10.023 -2.629 6.641 1 92.25 133 ARG B CA 1
ATOM 2912 C C . ARG B 1 133 ? 11.508 -2.57 6.27 1 92.25 133 ARG B C 1
ATOM 2914 O O . ARG B 1 133 ? 12.148 -1.531 6.434 1 92.25 133 ARG B O 1
ATOM 2921 N N . LEU B 1 134 ? 12.039 -3.684 5.961 1 93.44 134 LEU B N 1
ATOM 2922 C CA . LEU B 1 134 ? 13.367 -3.738 5.355 1 93.44 134 LEU B CA 1
ATOM 2923 C C . LEU B 1 134 ? 13.297 -3.426 3.867 1 93.44 134 LEU B C 1
ATOM 2925 O O . LEU B 1 134 ? 12.25 -3.604 3.238 1 93.44 134 LEU B O 1
ATOM 2929 N N . PRO B 1 135 ? 14.383 -2.906 3.336 1 93.69 135 PRO B N 1
ATOM 2930 C CA . PRO B 1 135 ? 14.391 -2.695 1.887 1 93.69 135 PRO B CA 1
ATOM 2931 C C . PRO B 1 135 ? 14.078 -3.969 1.104 1 93.69 135 PRO B C 1
ATOM 2933 O O . PRO B 1 135 ? 14.547 -5.051 1.469 1 93.69 135 PRO B O 1
ATOM 2936 N N . TYR B 1 136 ? 13.273 -3.787 0.095 1 96.06 136 TYR B N 1
ATOM 2937 C CA . TYR B 1 136 ? 12.883 -4.98 -0.651 1 96.06 136 TYR B CA 1
ATOM 2938 C C . TYR B 1 136 ? 12.781 -4.68 -2.143 1 96.06 136 TYR B C 1
ATOM 2940 O O . TYR B 1 136 ? 12.656 -3.521 -2.541 1 96.06 136 TYR B O 1
ATOM 2948 N N . GLY B 1 137 ? 12.883 -5.777 -2.951 1 95.25 137 GLY B N 1
ATOM 2949 C CA . GLY B 1 137 ? 12.758 -5.738 -4.398 1 95.25 137 GLY B CA 1
ATOM 2950 C C . GLY B 1 137 ? 11.844 -6.824 -4.945 1 95.25 137 GLY B C 1
ATOM 2951 O O . GLY B 1 137 ? 10.828 -7.152 -4.336 1 95.25 137 GLY B O 1
ATOM 2952 N N . PRO B 1 138 ? 12.133 -7.332 -6.109 1 97 138 PRO B N 1
ATOM 2953 C CA . PRO B 1 138 ? 11.242 -8.258 -6.812 1 97 138 PRO B CA 1
ATOM 2954 C C . PRO B 1 138 ? 10.992 -9.539 -6.023 1 97 138 PRO B C 1
ATOM 2956 O O . PRO B 1 138 ? 10.023 -10.258 -6.297 1 97 138 PRO B O 1
ATOM 2959 N N . GLU B 1 139 ? 11.82 -9.828 -5.012 1 98.44 139 GLU B N 1
ATOM 2960 C CA . GLU B 1 139 ? 11.734 -11.078 -4.262 1 98.44 139 GLU B CA 1
ATOM 2961 C C . GLU B 1 139 ? 10.414 -11.172 -3.498 1 98.44 139 GLU B C 1
ATOM 2963 O O . GLU B 1 139 ? 9.953 -12.273 -3.178 1 98.44 139 GLU B O 1
ATOM 2968 N N . VAL B 1 140 ? 9.797 -10.016 -3.211 1 98.44 140 VAL B N 1
ATOM 2969 C CA . VAL B 1 140 ? 8.562 -10.031 -2.432 1 98.44 140 VAL B CA 1
ATOM 2970 C C . VAL B 1 140 ? 7.441 -10.672 -3.248 1 98.44 140 VAL B C 1
ATOM 2972 O O . VAL B 1 140 ? 6.574 -11.352 -2.695 1 98.44 140 VAL B O 1
ATOM 2975 N N . ASP B 1 141 ? 7.488 -10.5 -4.566 1 98.62 141 ASP B N 1
ATOM 2976 C CA . ASP B 1 141 ? 6.5 -11.109 -5.445 1 98.62 141 ASP B CA 1
ATOM 2977 C C . ASP B 1 141 ? 6.664 -12.633 -5.488 1 98.62 141 ASP B C 1
ATOM 2979 O O . ASP B 1 141 ? 5.68 -13.367 -5.598 1 98.62 141 ASP B O 1
ATOM 2983 N N . ILE B 1 142 ? 7.867 -13.07 -5.383 1 98.94 142 ILE B N 1
ATOM 2984 C CA . ILE B 1 142 ? 8.172 -14.5 -5.43 1 98.94 142 ILE B CA 1
ATOM 2985 C C . ILE B 1 142 ? 7.656 -15.18 -4.164 1 98.94 142 ILE B C 1
ATOM 2987 O O . ILE B 1 142 ? 7.07 -16.266 -4.227 1 98.94 142 ILE B O 1
ATOM 2991 N N . TRP B 1 143 ? 7.871 -14.539 -3.07 1 98.81 143 TRP B N 1
ATOM 2992 C CA . TRP B 1 143 ? 7.297 -15.047 -1.83 1 98.81 143 TRP B CA 1
ATOM 2993 C C . TRP B 1 143 ? 5.781 -15.172 -1.942 1 98.81 143 TRP B C 1
ATOM 2995 O O . TRP B 1 143 ? 5.215 -16.234 -1.659 1 98.81 143 TRP B O 1
ATOM 3005 N N . SER B 1 144 ? 5.148 -14.094 -2.346 1 98.75 144 SER B N 1
ATOM 3006 C CA . SER B 1 144 ? 3.695 -14.07 -2.447 1 98.75 144 SER B CA 1
ATOM 3007 C C . SER B 1 144 ? 3.189 -15.141 -3.412 1 98.75 144 SER B C 1
ATOM 3009 O O . SER B 1 144 ? 2.117 -15.711 -3.205 1 98.75 144 SER B O 1
ATOM 3011 N N . LEU B 1 145 ? 3.957 -15.352 -4.48 1 98.88 145 LEU B N 1
ATOM 3012 C CA . LEU B 1 145 ? 3.59 -16.438 -5.395 1 98.88 145 LEU B CA 1
ATOM 3013 C C . LEU B 1 145 ? 3.629 -17.781 -4.684 1 98.88 145 LEU B C 1
ATOM 3015 O O . LEU B 1 145 ? 2.746 -18.625 -4.883 1 98.88 145 LEU B O 1
ATOM 3019 N N . GLY B 1 146 ? 4.668 -18.031 -3.9 1 98.88 146 GLY B N 1
ATOM 3020 C CA . GLY B 1 146 ? 4.719 -19.234 -3.104 1 98.88 146 GLY B CA 1
ATOM 3021 C C . GLY B 1 146 ? 3.496 -19.438 -2.229 1 98.88 146 GLY B C 1
ATOM 3022 O O . GLY B 1 146 ? 2.928 -20.531 -2.178 1 98.88 146 GLY B O 1
ATOM 3023 N N . ILE B 1 147 ? 3.084 -18.359 -1.564 1 98.69 147 ILE B N 1
ATOM 3024 C CA . ILE B 1 147 ? 1.901 -18.422 -0.712 1 98.69 147 ILE B CA 1
ATOM 3025 C C . ILE B 1 147 ? 0.665 -18.703 -1.564 1 98.69 147 ILE B C 1
ATOM 3027 O O . ILE B 1 147 ? -0.231 -19.438 -1.146 1 98.69 147 ILE B O 1
ATOM 3031 N N . MET B 1 148 ? 0.568 -18.109 -2.711 1 98.5 148 MET B N 1
ATOM 3032 C CA . MET B 1 148 ? -0.556 -18.344 -3.611 1 98.5 148 MET B CA 1
ATOM 3033 C C . MET B 1 148 ? -0.619 -19.812 -4.016 1 98.5 148 MET B C 1
ATOM 3035 O O . MET B 1 148 ? -1.705 -20.375 -4.172 1 98.5 148 MET B O 1
ATOM 3039 N N . VAL B 1 149 ? 0.56 -20.422 -4.227 1 98.44 149 VAL B N 1
ATOM 3040 C CA . VAL B 1 149 ? 0.593 -21.859 -4.535 1 98.44 149 VAL B CA 1
ATOM 3041 C C . VAL B 1 149 ? -0.003 -22.641 -3.371 1 98.44 149 VAL B C 1
ATOM 3043 O O . VAL B 1 149 ? -0.811 -23.547 -3.58 1 98.44 149 VAL B O 1
ATOM 3046 N N . ILE B 1 150 ? 0.37 -22.312 -2.168 1 97.38 150 ILE B N 1
ATOM 3047 C CA . ILE B 1 150 ? -0.216 -22.953 -1.001 1 97.38 150 ILE B CA 1
ATOM 3048 C C . ILE B 1 150 ? -1.729 -22.75 -1 1 97.38 150 ILE B C 1
ATOM 3050 O O . ILE B 1 150 ? -2.488 -23.672 -0.688 1 97.38 150 ILE B O 1
ATOM 3054 N N . GLU B 1 151 ? -2.123 -21.531 -1.346 1 95.69 151 GLU B N 1
ATOM 3055 C CA . GLU B 1 151 ? -3.549 -21.234 -1.468 1 95.69 151 GLU B CA 1
ATOM 3056 C C . GLU B 1 151 ? -4.223 -22.203 -2.445 1 95.69 151 GLU B C 1
ATOM 3058 O O . GLU B 1 151 ? -5.312 -22.703 -2.174 1 95.69 151 GLU B O 1
ATOM 3063 N N . MET B 1 152 ? -3.584 -22.438 -3.557 1 96.25 152 MET B N 1
ATOM 3064 C CA . MET B 1 152 ? -4.168 -23.312 -4.5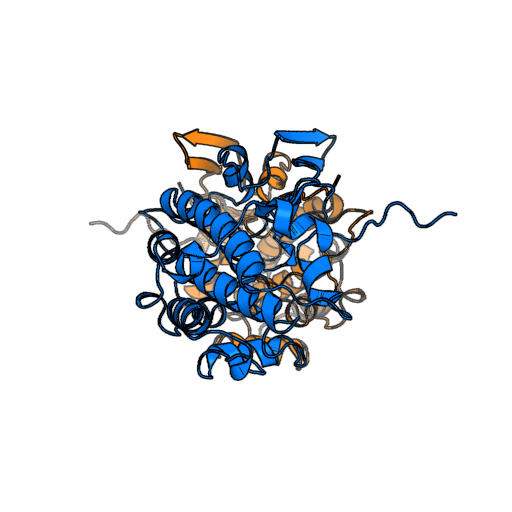74 1 96.25 152 MET B CA 1
ATOM 3065 C C . MET B 1 152 ? -4.234 -24.75 -4.082 1 96.25 152 MET B C 1
ATOM 3067 O O . MET B 1 152 ? -5.152 -25.484 -4.438 1 96.25 152 MET B O 1
ATOM 3071 N N . ILE B 1 153 ? -3.348 -25.141 -3.254 1 95.62 153 ILE B N 1
ATOM 3072 C CA . ILE B 1 153 ? -3.273 -26.516 -2.766 1 95.62 153 ILE B CA 1
ATOM 3073 C C . ILE B 1 153 ? -4.227 -26.688 -1.588 1 95.62 153 ILE B C 1
ATOM 3075 O O . ILE B 1 153 ? -5.016 -27.641 -1.56 1 95.62 153 ILE B O 1
ATOM 3079 N N . ASP B 1 154 ? -4.156 -25.719 -0.652 1 94.06 154 ASP B N 1
ATOM 3080 C CA . ASP B 1 154 ? -4.832 -25.891 0.63 1 94.06 154 ASP B CA 1
ATOM 3081 C C . ASP B 1 154 ? -6.176 -25.172 0.645 1 94.06 154 ASP B C 1
ATOM 3083 O O . ASP B 1 154 ? -6.965 -25.344 1.578 1 94.06 154 ASP B O 1
ATOM 3087 N N . GLY B 1 155 ? -6.363 -24.328 -0.376 1 93.56 155 GLY B N 1
ATOM 3088 C CA . GLY B 1 155 ? -7.617 -23.594 -0.451 1 93.56 155 GLY B CA 1
ATOM 3089 C C . GLY B 1 155 ? -7.582 -22.266 0.281 1 93.56 155 GLY B C 1
ATOM 3090 O O . GLY B 1 155 ? -8.523 -21.469 0.189 1 93.56 155 GLY B O 1
ATOM 3091 N N . GLU B 1 156 ? -6.57 -22.016 1.037 1 94.19 156 GLU B N 1
ATOM 3092 C CA . GLU B 1 156 ? -6.359 -20.781 1.787 1 94.19 156 GLU B CA 1
ATOM 3093 C C . GLU B 1 156 ? -4.875 -20.547 2.078 1 94.19 156 GLU B C 1
ATOM 3095 O O . GLU B 1 156 ? -4.09 -21.5 2.07 1 94.19 156 GLU B O 1
ATOM 3100 N N . PRO B 1 157 ? -4.492 -19.281 2.291 1 96.31 157 PRO B N 1
ATOM 3101 C CA . PRO B 1 157 ? -3.102 -19.047 2.682 1 96.31 157 PRO B CA 1
ATOM 3102 C C . PRO B 1 157 ? -2.801 -19.516 4.102 1 96.31 157 PRO B C 1
ATOM 3104 O O . PRO B 1 157 ? -3.723 -19.766 4.883 1 96.31 157 PRO B O 1
ATOM 3107 N N . PRO B 1 158 ? -1.531 -19.672 4.398 1 97 158 PRO B N 1
ATOM 3108 C CA . PRO B 1 158 ? -1.167 -20 5.777 1 97 158 PRO B CA 1
ATOM 3109 C C . PRO B 1 158 ? -1.641 -18.953 6.781 1 97 158 PRO B C 1
ATOM 3111 O O . PRO B 1 158 ? -1.655 -17.766 6.473 1 97 158 PRO B O 1
ATOM 3114 N N . PHE B 1 159 ? -2.113 -19.391 7.953 1 95.88 159 PHE B N 1
ATOM 3115 C CA . PHE B 1 159 ? -2.482 -18.562 9.102 1 95.88 159 PHE B CA 1
ATOM 3116 C C . PHE B 1 159 ? -3.773 -17.797 8.82 1 95.88 159 PHE B C 1
ATOM 3118 O O . PHE B 1 159 ? -4.035 -16.766 9.445 1 95.88 159 PHE B O 1
ATOM 3125 N N . PHE B 1 160 ? -4.488 -18.281 7.848 1 93.81 160 PHE B N 1
ATOM 3126 C CA . PHE B 1 160 ? -5.691 -17.578 7.438 1 93.81 160 PHE B CA 1
ATOM 3127 C C . PHE B 1 160 ? -6.707 -17.531 8.57 1 93.81 160 PHE B C 1
ATOM 3129 O O . PHE B 1 160 ? -7.598 -16.672 8.578 1 93.81 160 PHE B O 1
ATOM 3136 N N . ASN B 1 161 ? -6.609 -18.359 9.523 1 93.88 161 ASN B N 1
ATOM 3137 C CA . ASN B 1 161 ? -7.52 -18.438 10.664 1 93.88 161 ASN B CA 1
ATOM 3138 C C . ASN B 1 161 ? -7.121 -17.453 11.766 1 93.88 161 ASN B C 1
ATOM 3140 O O . ASN B 1 161 ? -7.824 -17.328 12.766 1 93.88 161 ASN B O 1
ATOM 3144 N N . GLU B 1 162 ? -6.086 -16.781 11.625 1 94.56 162 GLU B N 1
ATOM 3145 C CA . GLU B 1 162 ? -5.605 -15.797 12.594 1 94.56 162 GLU B CA 1
ATOM 3146 C C . GLU B 1 162 ? -5.91 -14.367 12.133 1 94.56 162 GLU B C 1
ATOM 3148 O O . GLU B 1 162 ? -6.035 -14.109 10.93 1 94.56 162 GLU B O 1
ATOM 3153 N N . PRO B 1 163 ? -6.008 -13.484 13.164 1 92.38 163 PRO B N 1
ATOM 3154 C CA . PRO B 1 163 ? -6.113 -12.078 12.758 1 92.38 163 PRO B CA 1
ATOM 3155 C C . PRO B 1 163 ? -4.902 -11.602 11.961 1 92.38 163 PRO B C 1
ATOM 3157 O O . PRO B 1 163 ? -3.789 -12.094 12.164 1 92.38 163 PRO B O 1
ATOM 3160 N N . PRO B 1 164 ? -5.047 -10.656 11.133 1 93.25 164 PRO B N 1
ATOM 3161 C CA . PRO B 1 164 ? -3.996 -10.211 10.211 1 93.25 164 PRO B CA 1
ATOM 3162 C C . PRO B 1 164 ? -2.686 -9.883 10.922 1 93.25 164 PRO B C 1
ATOM 3164 O O . PRO B 1 164 ? -1.618 -10.328 10.492 1 93.25 164 PRO B O 1
ATOM 3167 N N . LEU B 1 165 ? -2.76 -9.195 12.031 1 93.94 165 LEU B N 1
ATOM 3168 C CA . LEU B 1 165 ? -1.542 -8.797 12.727 1 93.94 165 LEU B CA 1
ATOM 3169 C C . LEU B 1 165 ? -0.813 -10.016 13.289 1 93.94 165 LEU B C 1
ATOM 3171 O O . LEU B 1 165 ? 0.419 -10.07 13.281 1 93.94 165 LEU B O 1
ATOM 3175 N N . GLN B 1 166 ? -1.569 -10.898 13.734 1 94.81 166 GLN B N 1
ATOM 3176 C CA . GLN B 1 166 ? -0.967 -12.125 14.25 1 94.81 166 GLN B CA 1
ATOM 3177 C C . GLN B 1 166 ? -0.34 -12.938 13.125 1 94.81 166 GLN B C 1
ATOM 3179 O O . GLN B 1 166 ? 0.744 -13.508 13.289 1 94.81 166 GLN B O 1
ATOM 3184 N N . ALA B 1 167 ? -1.062 -13.031 12.055 1 96.19 167 ALA B N 1
ATOM 3185 C CA . ALA B 1 167 ? -0.511 -13.719 10.891 1 96.19 167 ALA B CA 1
ATOM 3186 C C . ALA B 1 167 ? 0.801 -13.078 10.445 1 96.19 167 ALA B C 1
ATOM 3188 O O . ALA B 1 167 ? 1.775 -13.773 10.164 1 96.19 167 ALA B O 1
ATOM 3189 N N . MET B 1 168 ? 0.828 -11.734 10.461 1 96.44 168 MET B N 1
ATOM 3190 C CA . MET B 1 168 ? 2.031 -11.016 10.055 1 96.44 168 MET B CA 1
ATOM 3191 C C . MET B 1 168 ? 3.186 -11.305 11.008 1 96.44 168 MET B C 1
ATOM 3193 O O . MET B 1 168 ? 4.324 -11.484 10.578 1 96.44 168 MET B O 1
ATOM 3197 N N . ARG B 1 169 ? 2.91 -11.375 12.266 1 96.06 169 ARG B N 1
ATOM 3198 C CA . ARG B 1 169 ? 3.936 -11.688 13.258 1 96.06 169 ARG B CA 1
ATOM 3199 C C . ARG B 1 169 ? 4.523 -13.07 13.023 1 96.06 169 ARG B C 1
ATOM 3201 O O . ARG B 1 169 ? 5.742 -13.25 13.062 1 96.06 169 ARG B O 1
ATOM 3208 N N . ARG B 1 170 ? 3.668 -14.008 12.758 1 96.75 170 ARG B N 1
ATOM 3209 C CA . ARG B 1 170 ? 4.117 -15.375 12.516 1 96.75 170 ARG B CA 1
ATOM 3210 C C . ARG B 1 170 ? 4.965 -15.461 11.25 1 96.75 170 ARG B C 1
ATOM 3212 O O . ARG B 1 170 ? 6.02 -16.094 11.242 1 96.75 170 ARG B O 1
ATOM 3219 N N . ILE B 1 171 ? 4.523 -14.805 10.25 1 97.38 171 ILE B N 1
ATOM 3220 C CA . ILE B 1 171 ? 5.254 -14.797 8.984 1 97.38 171 ILE B CA 1
ATOM 3221 C C . ILE B 1 171 ? 6.641 -14.203 9.188 1 97.38 171 ILE B C 1
ATOM 3223 O O . ILE B 1 171 ? 7.629 -14.703 8.648 1 97.38 171 ILE B O 1
ATOM 3227 N N . ARG B 1 172 ? 6.699 -13.172 9.938 1 95.5 172 ARG B N 1
ATOM 3228 C CA . ARG B 1 172 ? 7.957 -12.469 10.18 1 95.5 172 ARG B CA 1
ATOM 3229 C C . ARG B 1 172 ? 8.891 -13.312 11.039 1 95.5 172 ARG B C 1
ATOM 3231 O O . ARG B 1 172 ? 10.094 -13.383 10.773 1 95.5 172 ARG B O 1
ATOM 3238 N N . ASP B 1 173 ? 8.336 -14.031 12.031 1 96.12 173 ASP B N 1
ATOM 3239 C CA . ASP B 1 173 ? 9.172 -14.555 13.117 1 96.12 173 ASP B CA 1
ATOM 3240 C C . ASP B 1 173 ? 9.398 -16.047 12.961 1 96.12 173 ASP B C 1
ATOM 3242 O O . ASP B 1 173 ? 10.398 -16.594 13.453 1 96.12 173 ASP B O 1
ATOM 3246 N N . MET B 1 174 ? 8.523 -16.703 12.359 1 96.19 174 MET B N 1
ATOM 3247 C CA . MET B 1 174 ? 8.594 -18.156 12.266 1 96.19 174 MET B CA 1
ATOM 3248 C C . MET B 1 174 ? 9.234 -18.594 10.945 1 96.19 174 MET B C 1
ATOM 3250 O O . MET B 1 174 ? 9.367 -17.781 10.023 1 96.19 174 MET B O 1
ATOM 3254 N N . PRO B 1 175 ? 9.672 -19.875 10.898 1 96.06 175 PRO B N 1
ATOM 3255 C CA . PRO B 1 175 ? 10.102 -20.391 9.594 1 96.06 175 PRO B CA 1
ATOM 3256 C C . PRO B 1 175 ? 9.016 -20.281 8.523 1 96.06 175 PRO B C 1
ATOM 3258 O O . PRO B 1 175 ? 7.832 -20.172 8.852 1 96.06 175 PRO B O 1
ATOM 3261 N N . PRO B 1 176 ? 9.445 -20.266 7.281 1 97.31 176 PRO B N 1
ATOM 3262 C CA . PRO B 1 176 ? 8.445 -20.188 6.219 1 97.31 176 PRO B CA 1
ATOM 3263 C C . PRO B 1 176 ? 7.328 -21.219 6.375 1 97.31 176 PRO B C 1
ATOM 3265 O O . PRO B 1 176 ? 7.578 -22.344 6.801 1 97.31 176 PRO B O 1
ATOM 3268 N N . PRO B 1 177 ? 6.145 -20.797 6.051 1 94.88 177 PRO B N 1
ATOM 3269 C CA . PRO B 1 177 ? 5.008 -21.703 6.234 1 94.88 177 PRO B CA 1
ATOM 3270 C C . PRO B 1 177 ? 5.109 -22.953 5.367 1 94.88 177 PRO B C 1
ATOM 3272 O O . PRO B 1 177 ? 5.742 -22.938 4.309 1 94.88 177 PRO B O 1
ATOM 3275 N N . LYS B 1 178 ? 4.5 -23.953 5.848 1 93.5 178 LYS B N 1
ATOM 3276 C CA . LYS B 1 178 ? 4.445 -25.234 5.148 1 93.5 178 LYS B CA 1
ATOM 3277 C C . LYS B 1 178 ? 3.014 -25.594 4.762 1 93.5 178 LYS B C 1
ATOM 3279 O O . LYS B 1 178 ? 2.062 -24.984 5.258 1 93.5 178 LYS B O 1
ATOM 3284 N N . LEU B 1 179 ? 2.881 -26.562 3.9 1 95.38 179 LEU B N 1
ATOM 3285 C CA . LEU B 1 179 ? 1.576 -27.094 3.516 1 95.38 179 LEU B CA 1
ATOM 3286 C C . LEU B 1 179 ? 0.893 -27.766 4.699 1 95.38 179 LEU B C 1
ATOM 3288 O O . LEU B 1 179 ? 1.555 -28.391 5.527 1 95.38 179 LEU B O 1
ATOM 3292 N N . LYS B 1 180 ? -0.379 -27.625 4.742 1 92.19 180 LYS B N 1
ATOM 3293 C CA . LYS B 1 180 ? -1.133 -28.328 5.781 1 92.19 180 LYS B CA 1
ATOM 3294 C C . LYS B 1 180 ? -0.936 -29.828 5.68 1 92.19 180 LYS B C 1
ATOM 3296 O O . LYS B 1 180 ? -0.783 -30.516 6.699 1 92.19 180 LYS B O 1
ATOM 3301 N N . ASN B 1 181 ? -0.955 -30.281 4.387 1 88.81 181 ASN B N 1
ATOM 3302 C CA . ASN B 1 181 ? -0.741 -31.703 4.113 1 88.81 181 ASN B CA 1
ATOM 3303 C C . ASN B 1 181 ? 0.341 -31.906 3.059 1 88.81 181 ASN B C 1
ATOM 3305 O O . ASN B 1 181 ? 0.036 -32.062 1.877 1 88.81 181 ASN B O 1
ATOM 3309 N N . PRO B 1 182 ? 1.523 -32.062 3.523 1 87.31 182 PRO B N 1
ATOM 3310 C CA . PRO B 1 182 ? 2.637 -32.188 2.58 1 87.31 182 PRO B CA 1
ATOM 3311 C C . PRO B 1 182 ? 2.561 -33.469 1.746 1 87.31 182 PRO B C 1
ATOM 3313 O O . PRO B 1 182 ? 3.145 -33.531 0.662 1 87.31 182 PRO B O 1
ATOM 3316 N N . LYS B 1 183 ? 1.858 -34.406 2.184 1 88.12 183 LYS B N 1
ATOM 3317 C CA . LYS B 1 183 ? 1.775 -35.688 1.476 1 88.12 183 LYS B CA 1
ATOM 3318 C C . LYS B 1 183 ? 0.919 -35.562 0.219 1 88.12 183 LYS B C 1
ATOM 3320 O O . LYS B 1 183 ? 0.947 -36.438 -0.646 1 88.12 183 LYS B O 1
ATOM 3325 N N . ARG B 1 184 ? 0.309 -34.469 0.095 1 88.69 184 ARG B N 1
ATOM 3326 C CA . ARG B 1 184 ? -0.616 -34.281 -1.017 1 88.69 184 ARG B CA 1
ATOM 3327 C C . ARG B 1 184 ? 0.105 -33.719 -2.236 1 88.69 184 ARG B C 1
ATOM 3329 O O . ARG B 1 184 ? -0.484 -33.594 -3.312 1 88.69 184 ARG B O 1
ATOM 3336 N N . VAL B 1 185 ? 1.389 -33.469 -2.021 1 95.38 185 VAL B N 1
ATOM 3337 C CA . VAL B 1 185 ? 2.061 -32.812 -3.15 1 95.38 185 VAL B CA 1
ATOM 3338 C C . VAL B 1 185 ? 3.285 -33.656 -3.551 1 95.38 185 VAL B C 1
ATOM 3340 O O . VAL B 1 185 ? 3.895 -34.312 -2.709 1 95.38 185 VAL B O 1
ATOM 3343 N N . SER B 1 186 ? 3.633 -33.656 -4.801 1 97.56 186 SER B N 1
ATOM 3344 C CA . SER B 1 186 ? 4.812 -34.344 -5.324 1 97.56 186 SER B CA 1
ATOM 3345 C C . SER B 1 186 ? 6.098 -33.688 -4.832 1 97.56 186 SER B C 1
ATOM 3347 O O . SER B 1 186 ? 6.09 -32.5 -4.469 1 97.56 186 SER B O 1
ATOM 3349 N N . PRO B 1 187 ? 7.168 -34.438 -4.816 1 97.12 187 PRO B N 1
ATOM 3350 C CA . PRO B 1 187 ? 8.461 -33.844 -4.477 1 97.12 187 PRO B CA 1
ATOM 3351 C C . PRO B 1 187 ? 8.828 -32.656 -5.383 1 97.12 187 PRO B C 1
ATOM 3353 O O . PRO B 1 187 ? 9.477 -31.719 -4.938 1 97.12 187 PRO B O 1
ATOM 3356 N N . ARG B 1 188 ? 8.422 -32.75 -6.637 1 97.81 188 ARG B N 1
ATOM 3357 C CA . ARG B 1 188 ? 8.719 -31.672 -7.582 1 97.81 188 ARG B CA 1
ATOM 3358 C C . ARG B 1 188 ? 8.016 -30.375 -7.18 1 97.81 188 ARG B C 1
ATOM 3360 O O . ARG B 1 188 ? 8.633 -29.312 -7.164 1 97.81 188 ARG B O 1
ATOM 3367 N N . LEU B 1 189 ? 6.746 -30.547 -6.871 1 98.44 189 LEU B N 1
ATOM 3368 C CA . LEU B 1 189 ? 6 -29.375 -6.426 1 98.44 189 LEU B CA 1
ATOM 3369 C C . LEU B 1 189 ? 6.559 -28.844 -5.113 1 98.44 189 LEU B C 1
ATOM 3371 O O . LEU B 1 189 ? 6.684 -27.625 -4.938 1 98.44 189 LEU B O 1
ATOM 3375 N N . GLN B 1 190 ? 6.914 -29.719 -4.184 1 98.12 190 GLN B N 1
ATOM 3376 C CA . GLN B 1 190 ? 7.512 -29.297 -2.924 1 98.12 190 GLN B CA 1
ATOM 3377 C C . GLN B 1 190 ? 8.82 -28.547 -3.16 1 98.12 190 GLN B C 1
ATOM 3379 O O . GLN B 1 190 ? 9.07 -27.516 -2.539 1 98.12 190 GLN B O 1
ATOM 3384 N N . GLY B 1 191 ? 9.68 -29.094 -4.008 1 98.06 191 GLY B N 1
ATOM 3385 C CA . GLY B 1 191 ? 10.922 -28.422 -4.352 1 98.06 191 GLY B CA 1
ATOM 3386 C C . GLY B 1 191 ? 10.711 -27.047 -4.949 1 98.06 191 GLY B C 1
ATOM 3387 O O . GLY B 1 191 ? 11.453 -26.109 -4.652 1 98.06 191 GLY B O 1
ATOM 3388 N N . PHE B 1 192 ? 9.711 -26.922 -5.777 1 98.69 192 PHE B N 1
ATOM 3389 C CA . PHE B 1 192 ? 9.328 -25.656 -6.383 1 98.69 192 PHE B CA 1
ATOM 3390 C C . PHE B 1 192 ? 8.938 -24.641 -5.312 1 98.69 192 PHE B C 1
ATOM 3392 O O . PHE B 1 192 ? 9.406 -23.5 -5.34 1 98.69 192 PHE B O 1
ATOM 3399 N N . LEU B 1 193 ? 8.18 -25.062 -4.332 1 98.5 193 LEU B N 1
ATOM 3400 C CA . LEU B 1 193 ? 7.754 -24.234 -3.213 1 98.5 193 LEU B CA 1
ATOM 3401 C C . LEU B 1 193 ? 8.953 -23.797 -2.373 1 98.5 193 LEU B C 1
ATOM 3403 O O . LEU B 1 193 ? 9.039 -22.625 -1.97 1 98.5 193 LEU B O 1
ATOM 3407 N N . ASP B 1 194 ? 9.852 -24.656 -2.209 1 98.06 194 ASP B N 1
ATOM 3408 C CA . ASP B 1 194 ? 11 -24.406 -1.342 1 98.06 194 ASP B CA 1
ATOM 3409 C C . ASP B 1 194 ? 11.906 -23.328 -1.928 1 98.06 194 ASP B C 1
ATOM 3411 O O . ASP B 1 194 ? 12.672 -22.688 -1.201 1 98.06 194 ASP B O 1
ATOM 3415 N N . MET B 1 195 ? 11.836 -23.109 -3.227 1 98.69 195 MET B N 1
ATOM 3416 C CA . MET B 1 195 ? 12.656 -22.109 -3.879 1 98.69 195 MET B CA 1
ATOM 3417 C C . MET B 1 195 ? 12.07 -20.703 -3.68 1 98.69 195 MET B C 1
ATOM 3419 O O . MET B 1 195 ? 12.766 -19.703 -3.859 1 98.69 195 MET B O 1
ATOM 3423 N N . MET B 1 196 ? 10.789 -20.656 -3.35 1 98.88 196 MET B N 1
ATOM 3424 C CA . MET B 1 196 ? 10.094 -19.391 -3.221 1 98.88 196 MET B CA 1
ATOM 3425 C C . MET B 1 196 ? 9.977 -18.969 -1.757 1 98.88 196 MET B C 1
ATOM 3427 O O . MET B 1 196 ? 10.125 -17.797 -1.421 1 98.88 196 MET B O 1
ATOM 3431 N N . LEU B 1 197 ? 9.711 -19.938 -0.948 1 98.62 197 LEU B N 1
ATOM 3432 C CA . LEU B 1 197 ? 9.438 -19.672 0.459 1 98.62 197 LEU B CA 1
ATOM 3433 C C . LEU B 1 197 ? 10.703 -19.828 1.297 1 98.62 197 LEU B C 1
ATOM 3435 O O . LEU B 1 197 ? 10.805 -20.766 2.098 1 98.62 197 LEU B O 1
ATOM 3439 N N . VAL B 1 198 ? 11.555 -18.859 1.097 1 97.81 198 VAL B N 1
ATOM 3440 C CA . VAL B 1 198 ? 12.82 -18.719 1.817 1 97.81 198 VAL B CA 1
ATOM 3441 C C . VAL B 1 198 ? 12.844 -17.375 2.549 1 97.81 198 VAL B C 1
ATOM 3443 O O . VAL B 1 198 ? 12.516 -16.344 1.968 1 97.81 198 VAL B O 1
ATOM 3446 N N . ARG B 1 199 ? 13.219 -17.359 3.75 1 96.5 199 ARG B N 1
ATOM 3447 C CA . ARG B 1 199 ? 13.164 -16.156 4.57 1 96.5 199 ARG B CA 1
ATOM 3448 C C . ARG B 1 199 ? 14.094 -15.07 4.02 1 96.5 199 ARG B C 1
ATOM 3450 O O . ARG B 1 199 ? 13.703 -13.906 3.908 1 96.5 199 ARG B O 1
ATOM 3457 N N . GLU B 1 200 ? 15.32 -15.492 3.676 1 96.94 200 GLU B N 1
ATOM 3458 C CA . GLU B 1 200 ? 16.297 -14.555 3.133 1 96.94 200 GLU B CA 1
ATOM 3459 C C . GLU B 1 200 ? 15.984 -14.227 1.673 1 96.94 200 GLU B C 1
ATOM 3461 O O . GLU B 1 200 ? 16.141 -15.078 0.794 1 96.94 200 GLU B O 1
ATOM 3466 N N . PRO B 1 201 ? 15.594 -12.992 1.392 1 97.88 201 PRO B N 1
ATOM 3467 C CA . PRO B 1 201 ? 15.156 -12.648 0.038 1 97.88 201 PRO B CA 1
ATOM 3468 C C . PRO B 1 201 ? 16.203 -12.969 -1.023 1 97.88 201 PRO B C 1
ATOM 3470 O O . PRO B 1 201 ? 15.859 -13.406 -2.127 1 97.88 201 PRO B O 1
ATOM 3473 N N . SER B 1 202 ? 17.469 -12.789 -0.697 1 97.12 202 SER B N 1
ATOM 3474 C CA . SER B 1 202 ? 18.531 -12.977 -1.68 1 97.12 202 SER B CA 1
ATOM 3475 C C . SER B 1 202 ? 18.688 -14.445 -2.061 1 97.12 202 SER B C 1
ATOM 3477 O O . SER B 1 202 ? 19.344 -14.766 -3.059 1 97.12 202 SER B O 1
ATOM 3479 N N . GLN B 1 203 ? 18.141 -15.305 -1.274 1 98.25 203 GLN B N 1
ATOM 3480 C CA . GLN B 1 203 ? 18.25 -16.734 -1.525 1 98.25 203 GLN B CA 1
ATOM 3481 C C . GLN B 1 203 ? 17.016 -17.266 -2.27 1 98.25 203 GLN B C 1
ATOM 3483 O O . GLN B 1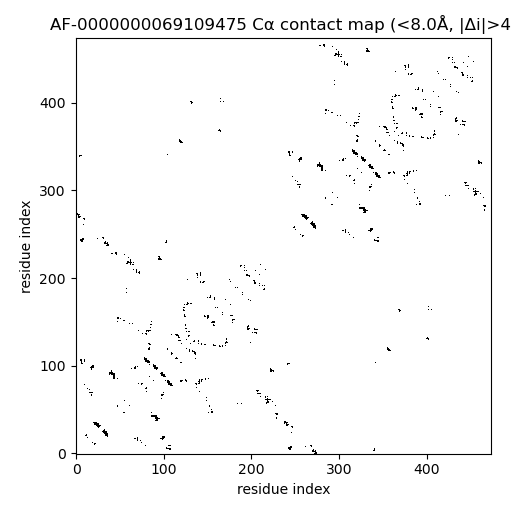 203 ? 16.969 -18.438 -2.637 1 98.25 203 GLN B O 1
ATOM 3488 N N . ARG B 1 204 ? 16 -16.422 -2.512 1 98.56 204 ARG B N 1
ATOM 3489 C CA . ARG B 1 204 ? 14.828 -16.812 -3.275 1 98.56 204 ARG B CA 1
ATOM 3490 C C . ARG B 1 204 ? 15.133 -16.859 -4.77 1 98.56 204 ARG B C 1
ATOM 3492 O O . ARG B 1 204 ? 15.906 -16.047 -5.277 1 98.56 204 ARG B O 1
ATOM 3499 N N . ALA B 1 205 ? 14.562 -17.812 -5.426 1 98.81 205 ALA B N 1
ATOM 3500 C CA . ALA B 1 205 ? 14.703 -17.875 -6.875 1 98.81 205 ALA B CA 1
ATOM 3501 C C . ALA B 1 205 ? 14.023 -16.688 -7.555 1 98.81 205 ALA B C 1
ATOM 3503 O O . ALA B 1 205 ? 13.109 -16.094 -6.992 1 98.81 205 ALA B O 1
ATOM 3504 N N . THR B 1 206 ? 14.5 -16.328 -8.672 1 98.62 206 THR B N 1
ATOM 3505 C CA . THR B 1 206 ? 13.844 -15.32 -9.5 1 98.62 206 THR B CA 1
ATOM 3506 C C . THR B 1 206 ? 12.727 -15.953 -10.328 1 98.62 206 THR B C 1
ATOM 3508 O O . THR B 1 206 ? 12.648 -17.172 -10.453 1 98.62 206 THR B O 1
ATOM 3511 N N . ALA B 1 207 ? 11.906 -15.094 -10.867 1 98.81 207 ALA B N 1
ATOM 3512 C CA . ALA B 1 207 ? 10.867 -15.586 -11.766 1 98.81 207 ALA B CA 1
ATOM 3513 C C . ALA B 1 207 ? 11.477 -16.344 -12.953 1 98.81 207 ALA B C 1
ATOM 3515 O O . ALA B 1 207 ? 10.977 -17.391 -13.344 1 98.81 207 ALA B O 1
ATOM 3516 N N . PHE B 1 208 ? 12.539 -15.852 -13.453 1 98.31 208 PHE B N 1
ATOM 3517 C CA . PHE B 1 208 ? 13.219 -16.469 -14.586 1 98.31 208 PHE B CA 1
ATOM 3518 C C . PHE B 1 208 ? 13.727 -17.859 -14.219 1 98.31 208 PHE B C 1
ATOM 3520 O O . PHE B 1 208 ? 13.562 -18.812 -14.984 1 98.31 208 PHE B O 1
ATOM 3527 N N . GLU B 1 209 ? 14.344 -17.984 -13.094 1 98.69 209 GLU B N 1
ATOM 3528 C CA . GLU B 1 209 ? 14.852 -19.266 -12.633 1 98.69 209 GLU B CA 1
ATOM 3529 C C . GLU B 1 209 ? 13.719 -20.266 -12.422 1 98.69 209 GLU B C 1
ATOM 3531 O O . GLU B 1 209 ? 13.836 -21.438 -12.797 1 98.69 209 GLU B O 1
ATOM 3536 N N . LEU B 1 210 ? 12.648 -19.797 -11.844 1 98.94 210 LEU B N 1
ATOM 3537 C CA . LEU B 1 210 ? 11.516 -20.656 -11.547 1 98.94 210 LEU B CA 1
ATOM 3538 C C . LEU B 1 210 ? 10.883 -21.188 -12.836 1 98.94 210 LEU B C 1
ATOM 3540 O O . LEU B 1 210 ? 10.383 -22.312 -12.875 1 98.94 210 LEU B O 1
ATOM 3544 N N . LEU B 1 211 ? 10.945 -20.391 -13.906 1 98.75 211 LEU B N 1
ATOM 3545 C CA . LEU B 1 211 ? 10.391 -20.797 -15.195 1 98.75 211 LEU B CA 1
ATOM 3546 C C . LEU B 1 211 ? 11.125 -22.031 -15.734 1 98.75 211 LEU B C 1
ATOM 3548 O O . LEU B 1 211 ? 10.586 -22.75 -16.562 1 98.75 211 LEU B O 1
ATOM 3552 N N . GLN B 1 212 ? 12.297 -22.266 -15.203 1 98.5 212 GLN B N 1
ATOM 3553 C CA . GLN B 1 212 ? 13.102 -23.391 -15.672 1 98.5 212 GLN B CA 1
ATOM 3554 C C . GLN B 1 212 ? 12.914 -24.609 -14.781 1 98.5 212 GLN B C 1
ATOM 3556 O O . GLN B 1 212 ? 13.422 -25.688 -15.094 1 98.5 212 GLN B O 1
ATOM 3561 N N . HIS B 1 213 ? 12.25 -24.469 -13.75 1 98.69 213 HIS B N 1
ATOM 3562 C CA . HIS B 1 213 ? 12.086 -25.578 -12.805 1 98.69 213 HIS B CA 1
ATOM 3563 C C . HIS B 1 213 ? 11.297 -26.719 -13.422 1 98.69 213 HIS B C 1
ATOM 3565 O O . HIS B 1 213 ? 10.32 -26.484 -14.141 1 98.69 213 HIS B O 1
ATOM 3571 N N . ALA B 1 214 ? 11.578 -27.953 -13.055 1 98.5 214 ALA B N 1
ATOM 3572 C CA . ALA B 1 214 ? 11.016 -29.156 -13.641 1 98.5 214 ALA B CA 1
ATOM 3573 C C . ALA B 1 214 ? 9.516 -29.25 -13.375 1 98.5 214 ALA B C 1
ATOM 3575 O O . ALA B 1 214 ? 8.766 -29.812 -14.18 1 98.5 214 ALA B O 1
ATOM 3576 N N . PHE B 1 215 ? 9.039 -28.75 -12.32 1 98.69 215 PHE B N 1
ATOM 3577 C CA . PHE B 1 215 ? 7.621 -28.781 -11.984 1 98.69 215 PHE B CA 1
ATOM 3578 C C . PHE B 1 215 ? 6.793 -28.141 -13.102 1 98.69 215 PHE B C 1
ATOM 3580 O O . PHE B 1 215 ? 5.684 -28.594 -13.391 1 98.69 215 PHE B O 1
ATOM 3587 N N . LEU B 1 216 ? 7.305 -27.094 -13.742 1 98.69 216 LEU B N 1
ATOM 3588 C CA . LEU B 1 216 ? 6.539 -26.328 -14.719 1 98.69 216 LEU B CA 1
ATOM 3589 C C . LEU B 1 216 ? 6.441 -27.078 -16.047 1 98.69 216 LEU B C 1
ATOM 3591 O O . LEU B 1 216 ? 5.66 -26.688 -16.922 1 98.69 216 LEU B O 1
ATOM 3595 N N . ARG B 1 217 ? 7.215 -28.156 -16.188 1 97.94 217 ARG B N 1
ATOM 3596 C CA . ARG B 1 217 ? 7.062 -29 -17.359 1 97.94 217 ARG B CA 1
ATOM 3597 C C . ARG B 1 217 ? 5.699 -29.688 -17.375 1 97.94 217 ARG B C 1
ATOM 3599 O O . ARG B 1 217 ? 5.227 -30.125 -18.422 1 97.94 217 ARG B O 1
ATOM 3606 N N . GLY B 1 218 ? 5.137 -29.734 -16.25 1 97.94 218 GLY B N 1
ATOM 3607 C CA . GLY B 1 218 ? 3.826 -30.344 -16.125 1 97.94 218 GLY B CA 1
ATOM 3608 C C . GLY B 1 218 ? 2.689 -29.422 -16.516 1 97.94 218 GLY B C 1
ATOM 3609 O O . GLY B 1 218 ? 1.527 -29.828 -16.531 1 97.94 218 GLY B O 1
ATOM 3610 N N . ALA B 1 219 ? 2.99 -28.156 -16.812 1 98.31 219 ALA B N 1
ATOM 3611 C CA . ALA B 1 219 ? 1.948 -27.219 -17.219 1 98.31 219 ALA B CA 1
ATOM 3612 C C . ALA B 1 219 ? 1.269 -27.656 -18.5 1 98.31 219 ALA B C 1
ATOM 3614 O O . ALA B 1 219 ? 1.931 -28.141 -19.438 1 98.31 219 ALA B O 1
ATOM 3615 N N . ASP B 1 220 ? 0.033 -27.5 -18.547 1 97.12 220 ASP B N 1
ATOM 3616 C CA . ASP B 1 220 ? -0.778 -27.844 -19.719 1 97.12 220 ASP B CA 1
ATOM 3617 C C . ASP B 1 220 ? -1.244 -26.578 -20.438 1 97.12 220 ASP B C 1
ATOM 3619 O O . ASP B 1 220 ? -0.816 -25.469 -20.109 1 97.12 220 ASP B O 1
ATOM 3623 N N . LYS B 1 221 ? -2.076 -26.844 -21.5 1 97.19 221 LYS B N 1
ATOM 3624 C CA . LYS B 1 221 ? -2.771 -25.719 -22.109 1 97.19 221 LYS B CA 1
ATOM 3625 C C . LYS B 1 221 ? -3.779 -25.094 -21.141 1 97.19 221 LYS B C 1
ATOM 3627 O O . LYS B 1 221 ? -4.328 -25.781 -20.281 1 97.19 221 LYS B O 1
ATOM 3632 N N . PRO B 1 222 ? -3.9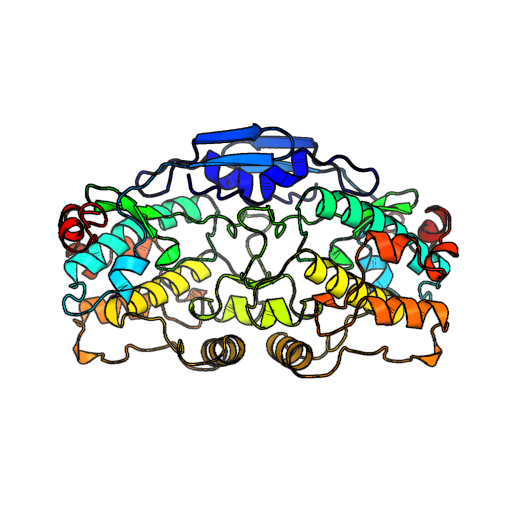88 -23.844 -21.344 1 96.44 222 PRO B N 1
ATOM 3633 C CA . PRO B 1 222 ? -4.906 -23.141 -20.438 1 96.44 222 PRO B CA 1
ATOM 3634 C C . PRO B 1 222 ? -6.281 -23.797 -20.359 1 96.44 222 PRO B C 1
ATOM 3636 O O . PRO B 1 222 ? -6.992 -23.641 -19.375 1 96.44 222 PRO B O 1
ATOM 3639 N N . THR B 1 223 ? -6.656 -24.531 -21.312 1 95.56 223 THR B N 1
ATOM 3640 C CA . THR B 1 223 ? -7.969 -25.156 -21.375 1 95.56 223 THR B CA 1
ATOM 3641 C C . THR B 1 223 ? -8.164 -26.125 -20.203 1 95.56 223 THR B C 1
ATOM 3643 O O . THR B 1 223 ? -9.297 -26.484 -19.875 1 95.56 223 THR B O 1
ATOM 3646 N N . CYS B 1 224 ? -7.125 -26.578 -19.594 1 96.12 224 CYS B N 1
ATOM 3647 C CA . CYS B 1 224 ? -7.23 -27.5 -18.453 1 96.12 224 CYS B CA 1
ATOM 3648 C C . CYS B 1 224 ? -7.914 -26.828 -17.266 1 96.12 224 CYS B C 1
ATOM 3650 O O . CYS B 1 224 ? -8.352 -27.5 -16.344 1 96.12 224 CYS B O 1
ATOM 3652 N N . LEU B 1 225 ? -7.969 -25.5 -17.328 1 95.25 225 LEU B N 1
ATOM 3653 C CA . LEU B 1 225 ? -8.555 -24.75 -16.219 1 95.25 225 LEU B CA 1
ATOM 3654 C C . LEU B 1 225 ? -10.047 -24.547 -16.438 1 95.25 225 LEU B C 1
ATOM 3656 O O . LEU B 1 225 ? -10.766 -24.188 -15.492 1 95.25 225 LEU B O 1
ATOM 3660 N N . ILE B 1 226 ? -10.555 -24.781 -17.609 1 93.19 226 ILE B N 1
ATOM 3661 C CA . ILE B 1 226 ? -11.93 -24.453 -17.984 1 93.19 226 ILE B CA 1
ATOM 3662 C C . ILE B 1 226 ? -12.906 -25.234 -17.109 1 93.19 226 ILE B C 1
ATOM 3664 O O . ILE B 1 226 ? -13.875 -24.656 -16.594 1 93.19 226 ILE B O 1
ATOM 3668 N N . PRO B 1 227 ? -12.656 -26.484 -16.812 1 90.25 227 PRO B N 1
ATOM 3669 C CA . PRO B 1 227 ? -13.609 -27.234 -15.984 1 90.25 227 PRO B CA 1
ATOM 3670 C C . PRO B 1 227 ? -13.734 -26.672 -14.57 1 90.25 227 PRO B C 1
ATOM 3672 O O . PRO B 1 227 ? -14.734 -26.922 -13.891 1 90.25 227 PRO B O 1
ATOM 3675 N N . MET B 1 228 ? -12.773 -25.953 -14.133 1 90.5 228 MET B N 1
ATOM 3676 C CA . MET B 1 228 ? -12.773 -25.438 -12.773 1 90.5 228 MET B CA 1
ATOM 3677 C C . MET B 1 228 ? -13.523 -24.109 -12.695 1 90.5 228 MET B C 1
ATOM 3679 O O . MET B 1 228 ? -13.836 -23.625 -11.602 1 90.5 228 MET B O 1
ATOM 3683 N N . MET B 1 229 ? -13.742 -23.531 -13.812 1 87.12 229 MET B N 1
ATOM 3684 C CA . MET B 1 229 ? -14.312 -22.188 -13.867 1 87.12 229 MET B CA 1
ATOM 3685 C C . MET B 1 229 ? -15.836 -22.234 -13.742 1 87.12 229 MET B C 1
ATOM 3687 O O . MET B 1 229 ? -16.469 -23.203 -14.195 1 87.12 229 MET B O 1
ATOM 3691 N N . LYS B 1 230 ? -16.578 -21.953 -12.625 1 66.31 230 LYS B N 1
ATOM 3692 C CA . LYS B 1 230 ? -18 -21.938 -12.32 1 66.31 230 LYS B CA 1
ATOM 3693 C C . LYS B 1 230 ? -18.812 -21.406 -13.508 1 66.31 230 LYS B C 1
ATOM 3695 O O . LYS B 1 230 ? -18.438 -20.406 -14.125 1 66.31 230 LYS B O 1
ATOM 3700 N N . SER B 1 231 ? -19.547 -22.344 -14.227 1 55.06 231 SER B N 1
ATOM 3701 C CA . SER B 1 231 ? -20.594 -21.844 -15.102 1 55.06 231 SER B CA 1
ATOM 3702 C C . SER B 1 231 ? -21.531 -20.906 -14.367 1 55.06 231 SER B C 1
ATOM 3704 O O . SER B 1 231 ? -22.438 -21.344 -13.641 1 55.06 231 SER B O 1
ATOM 3706 N N . PHE B 1 232 ? -21.25 -19.891 -13.719 1 46.03 232 PHE B N 1
ATOM 3707 C CA . PHE B 1 232 ? -22.25 -19 -13.133 1 46.03 232 PHE B CA 1
ATOM 3708 C C . PHE B 1 232 ? -23.328 -18.656 -14.156 1 46.03 232 PHE B C 1
ATOM 3710 O O . PHE B 1 232 ? -24.234 -17.859 -13.875 1 46.03 232 PHE B O 1
ATOM 3717 N N . ARG B 1 233 ? -23.312 -18.922 -15.383 1 41.38 233 ARG B N 1
ATOM 3718 C CA . ARG B 1 233 ? -24.391 -18.422 -16.234 1 41.38 233 ARG B CA 1
ATOM 3719 C C . ARG B 1 233 ? -25.719 -19.094 -15.883 1 41.38 233 ARG B C 1
ATOM 3721 O O . ARG B 1 233 ? -26.781 -18.625 -16.297 1 41.38 233 ARG B O 1
ATOM 3728 N N . HIS B 1 234 ? -25.719 -20.375 -15.812 1 36.56 234 HIS B N 1
ATOM 3729 C CA . HIS B 1 234 ? -27 -21.016 -16.062 1 36.56 234 HIS B CA 1
ATOM 3730 C C . HIS B 1 234 ? -27.844 -21.047 -14.797 1 36.56 234 HIS B C 1
ATOM 3732 O O . HIS B 1 234 ? -28.766 -21.875 -14.68 1 36.56 234 HIS B O 1
ATOM 3738 N N . SER B 1 235 ? -27.594 -20.453 -13.75 1 31.98 235 SER B N 1
ATOM 3739 C CA . SER B 1 235 ? -28.781 -20.672 -12.93 1 31.98 235 SER B CA 1
ATOM 3740 C C . SER B 1 235 ? -30 -19.984 -13.523 1 31.98 235 SER B C 1
ATOM 3742 O O . SER B 1 235 ? -29.969 -18.781 -13.812 1 31.98 235 SER B O 1
ATOM 3744 N N . PRO B 1 236 ? -30.922 -20.812 -14.172 1 32.5 236 PRO B N 1
ATOM 3745 C CA . PRO B 1 236 ? -32.25 -20.312 -14.477 1 32.5 236 PRO B CA 1
ATOM 3746 C C . PRO B 1 236 ? -32.844 -19.469 -13.344 1 32.5 236 PRO B C 1
ATOM 3748 O O . PRO B 1 236 ? -32.688 -19.812 -12.172 1 32.5 236 PRO B O 1
ATOM 3751 N N . CYS B 1 237 ? -33.188 -18.328 -13.578 1 19.73 237 CYS B N 1
ATOM 3752 C CA . CYS B 1 237 ? -34.281 -17.688 -12.836 1 19.73 237 CYS B CA 1
ATOM 3753 C C . CYS B 1 237 ? -35.625 -18.344 -13.133 1 19.73 237 CYS B C 1
ATOM 3755 O O . CYS B 1 237 ? -35.906 -18.688 -14.281 1 19.73 237 CYS B O 1
#

Foldseek 3Di:
DPPPVDQPVPQQPDDDQQAWHFDDQDDPDVDGDTDIDDAPLAFQLLLLQPVPPPADDLQLLLQQLLSVLVVLVSQVVVQKAQQEDARNQWGAHLQQRIHGHDSNPMDGADPVRNWFQAQDYQQLLFALCNLVSHTDGNLRNLSSSLQRSLCSHQSHGPPPVPDSVVSNVCNNPDQFDDHPDPVRDDPQVVVLSVLNRHNDSVSHDHSVRSSPRPSSVSHDPSNVCNVSRPPVPPPDD/DPPQPDQPVPQQVDDDQQAWHFDDQDDPDVDGDTDIDDAPLAFQLLLLQVVPPPADDLQLLLQQLLSVLVVLVSQVVVQKAQQEDARNQWGAHLQQRIHGHDSNPMDGADPVRNWFQAQDYQQLLFALCNLVSHTDGNLRNLSSSLQRSLCSHQSHGPPPVPDSVVSNVCNNPDQFDDHPDPVRDDPQVVVLSVLNRHNDSVSHDHSVRSSPRPSSVSHDPSNVCNVSRPPVPPPDD

Secondary structure (DSSP, 8-state):
------THHHHHT---TTB--EEEEEEETTEEEEEE---TTEEHHHHHHT-SS----HHHHHHHHHHHHHHHHHHHHTTEE-S--SGGGEEE-TT--EEE---TT-EE--SSS--B--EEE-GGG--HHHHTT--B-THHHHHHHHHHHHHHHHSS-TTTTS-HHHHHHHHHHSPPP--S-GGGS-HHHHHHHHHH--SSGGGSPPHHHHHTSGGGGG---GGGGGGGS---TT---/------SHHHHHT---TTB--EEEEEEETTEEEEEE---TTEEHHHHHHT-SS----HHHHHHHHHHHHHHHHHHHHTTEE-S--SGGGEEE-TT--EEE---TT-EE--SSS--B--EEE-GGG--HHHHTT--B-THHHHHHHHHHHHHHHHSS-TTTTS-HHHHHHHHHHSPPP--S-GGGS-HHHHHHHHHH--SSGGGSPPHHHHHTSGGGGG---GGGGGGGS---TT---

Sequence (474 aa):
MISFCSQVVIMRDYHHPNIVDMYDSFLVGDELWVVMEFLEGGALTDIVVNQGSSRMDENQIATVCKACLKALSFLHSNGVIHRDIKSDSILLSQDGKVKLSDFGFCAQVTQELPKRKSLVGTPYWMAPEVISRLPYGPEVDIWSLGIMVIEMIDGEPPFFNEPPLQAMRRIRDMPPPKLKNPKRVSPRLQGFLDMMLVREPSQRATAFELLQHAFLRGADKPTCLIPMMKSFRHSPCMISFCSQVVIMRDYHHPNIVDMYDSFLVGDELWVVMEFLEGGALTDIVVNQGSSRMDENQIATVCKACLKALSFLHSNGVIHRDIKSDSILLSQDGKVKLSDFGFCAQVTQELPKRKSLVGTPYWMAPEVISRLPYGPEVDIWSLGIMVIEMIDGEPPFFNEPPLQAMRRIRDMPPPKLKNPKRVSPRLQGFLDMMLVREPSQRATAFELLQHAFLRGADKPTCLIPMMKSFRHSPC

Organism: Magallana gigas (NCBI:txid29159)

pLDDT: mean 85.13, std 18.79, range [19.53, 98.94]